Protein 1VP5 (pdb70)

CATH classification: 3.20.20.100

Sequence (567 aa):
QVPKVTLNNGVEMPILGYGVFQIPPEKTEECVYEAIKVGYRLIDTAASYMNEEGVGRAIKRAIDEGIVRREELFVTTKLWVSDVGYESTKKAFEKSLKKLQLEYIDLYLIHQPFGDVHCAWKAMEEMYKDGLVRAIGVSNFYPDRLMDLMVHHEIVPAVNQIEIHPFYQRQEEIEFMRNYNIQPEAWGPFAEGRKNIFQNGVLRSIAEKYGKTVAQVILRWLTQKGIVAIPKTVRRERMKENISIFDFELTQEDMEKIATLDEGQSAFFSHRDPEVVKWICSLKQVPKVTLNNGVEMPILGYGVFQIPPEKTEECVYEAIKVGYRLIDTAASYMNEEGVGRAIKRAIDEGIVRREELFVTTKLWVSDVGYESTKKAFEKSLKKLQLEYIDLYLIHQPFGDVHCAWKAMEEMYKDGLVRAIGVSNFYPDRRLMDLMVHHEIVPAVNQIEIHPFYQRQEEIEFMRNYNIQPEAWGPFAEGRKNIFQNGVLRSIAEKYGKTVAQVILRWLTQKGIVAIPKTVRRERMKENISIFDFELTQEDMEKIATLDEGQSAFFSHRDPEVVKWICSL

Organism: Thermotoga maritima (strain ATCC 43589 / DSM 3109 / JCM 10099 / NBRC 100826 / MSB8) (NCBI:txid243274)

Secondary structure (DSSP, 8-state):
---EEEPTTS-EEESB-EE-TT--HHHHHHHHHHHHHHT--EEE--GGGT-HHHHHHHHHHHHHTTS--GGG-EEEEEE-GGG-SSHHHHHHHHHHHHHHT-S-EEEEEE-SS-S-HHHHHHHHHHHHHTTSEEEEEEES--HHHHHHHHHH-SSPPSEEEEE-BTTB--HHHHHHHHHTT-EEEEESTTGGGGGGGGG-HHHHHHHHHHT--HHHHHHHHHHHTT-EE----S-HHHHHHHH--SS----HHHHHHHHTT--SS-SS--TT-HHHHHHHHHH-/---EEEPTTS-EEESB-EE-TT--HHHHHHHHHHHHHHT--EEE--GGGT-HHHHHHHHHHHHHTTS--GGG-EEEEEE-GGG-SSHHHHHHHHHHHHHHT-S-EEEEEE-SS-S-HHHHHHHHHHHHHTTSEEEEEEES--HHHHHHHHHH-SSPPSEEEEE-BTTB--HHHHHHHHHTT-EEEEESTTGGGGGGGGG-HHHHHHHHHHT--HHHHHHHHHHHTT-EE----S-HHHHHHHH--SS----HHHHHHHHTT--SS-SS--TT-HHHHHHHHH-

Foldseek 3Di:
DFAWDQFPVRDTHGQEAAECAPPQLVLLLVQLLLLVLLPGQEYEDEPVSNNLLSNLNSVVCCCVVPVDPPVSHAAEYEDAPVQDAAVSLVVRLVVSCVSSVHQAHAEYEHEALDDPVLNNVVNVVVCCVVVRYNFYAYEQDALVSQVVNVVVDDDRHREYEYADELAAHPVVRCVSCVVSRYAYEHDCHVVVCPPVQQPDPLLVVQCVVVVAGSLLSSSLLQVVVVYRYHDYDSDSVVSNRNSPNPVDHDDPVSNVSSNVNYNNDRPPDHSPPVVVSVVSSPPD/DFDWDQFPVRDTHTQEAAECAPPQLVLLLVQLLLLVLLPGQEYEDEVVSVNLLSNLNSVVVCCVVVSDPPVSHAYEYEDAPVQDAAVSLVVRLVVSCVSNVHQAHAEYEHEALDDPVLNNVVNVVVCCVVVRYVFYAYEQDDLVSQVVNVVVDDDRHREYEYADELAAHPVVRCVSCVVVRYAYEHDCNVVVCPPVQQPDPLLVVQCVVVVAGSLLSSSLLQVVVVYRYHDYDSDSVVSNRNSPNPVDHDDPVSNVSSNVNYNNDRPPDHSPPVVVVVVSSVD

Structure (mmCIF, N/CA/C/O backbone):
data_1VP5
#
_entry.id   1VP5
#
_cell.length_a   94.314
_cell.length_b   94.314
_cell.length_c   146.855
_cell.angle_alpha   90.00
_cell.angle_beta   90.00
_cell.angle_gamma   120.00
#
_symmetry.space_group_name_H-M   'P 65'
#
loop_
_entity.id
_entity.type
_entity.pdbx_description
1 polymer '2,5-diketo-D-gluconic acid reductase'
2 non-polymer 'NADP NICOTINAMIDE-ADENINE-DINUCLEOTIDE PHOSPHATE'
3 water water
#
loop_
_atom_site.group_PDB
_atom_site.id
_atom_site.type_symbol
_atom_site.label_atom_id
_atom_site.label_alt_id
_atom_site.label_comp_id
_atom_site.label_asym_id
_atom_site.label_entity_id
_atom_site.label_seq_id
_atom_site.pdbx_PDB_ins_code
_atom_site.Cartn_x
_atom_site.Cartn_y
_atom_site.Cartn_z
_atom_site.occupancy
_atom_site.B_iso_or_equiv
_atom_site.auth_seq_id
_atom_site.auth_comp_id
_atom_site.auth_asym_id
_atom_site.auth_atom_id
_atom_site.pdbx_PDB_model_num
ATOM 1 N N . GLN A 1 14 ? 54.417 43.409 -14.744 1.00 53.30 2 GLN A N 1
ATOM 2 C CA . GLN A 1 14 ? 55.310 44.379 -15.490 1.00 53.57 2 GLN A CA 1
ATOM 3 C C . GLN A 1 14 ? 55.610 45.649 -14.623 1.00 53.27 2 GLN A C 1
ATOM 4 O O . GLN A 1 14 ? 55.005 46.718 -14.819 1.00 52.57 2 GLN A O 1
ATOM 10 N N . VAL A 1 15 ? 56.522 45.517 -13.652 1.00 50.68 3 VAL A N 1
ATOM 11 C CA . VAL A 1 15 ? 56.806 46.605 -12.671 1.00 47.08 3 VAL A CA 1
ATOM 12 C C . VAL A 1 15 ? 57.817 47.594 -13.216 1.00 44.50 3 VAL A C 1
ATOM 13 O O . VAL A 1 15 ? 58.952 47.227 -13.483 1.00 44.56 3 VAL A O 1
ATOM 17 N N . PRO A 1 16 ? 57.430 48.850 -13.399 1.00 43.83 4 PRO A N 1
ATOM 18 C CA . PRO A 1 16 ? 58.348 49.823 -14.014 1.00 42.93 4 PRO A CA 1
ATOM 19 C C . PRO A 1 16 ? 59.595 50.039 -13.166 1.00 43.99 4 PRO A C 1
ATOM 20 O O . PRO A 1 16 ? 59.588 49.803 -11.949 1.00 44.79 4 PRO A O 1
ATOM 24 N N . LYS A 1 17 ? 60.664 50.484 -13.803 1.00 44.17 5 LYS A N 1
ATOM 25 C CA . LYS A 1 17 ? 61.899 50.829 -13.104 1.00 46.51 5 LYS A CA 1
ATOM 26 C C . LYS A 1 17 ? 62.193 52.325 -13.272 1.00 46.02 5 LYS A C 1
ATOM 27 O O . LYS A 1 17 ? 61.877 52.905 -14.297 1.00 44.58 5 LYS A O 1
ATOM 31 N N . VAL A 1 18 ? 62.758 52.953 -12.247 1.00 45.23 6 VAL A N 1
ATOM 32 C CA . VAL A 1 18 ? 63.318 54.297 -12.385 1.00 44.22 6 VAL A CA 1
ATOM 33 C C . VAL A 1 18 ? 64.809 54.201 -12.697 1.00 43.87 6 VAL A C 1
ATOM 34 O O . VAL A 1 18 ? 65.465 53.241 -12.334 1.00 44.47 6 VAL A O 1
ATOM 38 N N . THR A 1 19 ? 65.344 55.176 -13.412 1.00 44.83 7 THR A N 1
ATOM 39 C CA . THR A 1 19 ? 66.781 55.196 -13.664 1.00 43.21 7 THR A CA 1
ATOM 40 C C . THR A 1 19 ? 67.453 56.188 -12.718 1.00 43.00 7 THR A C 1
ATOM 41 O O . THR A 1 19 ? 67.135 57.366 -12.740 1.00 42.61 7 THR A O 1
ATOM 45 N N . LEU A 1 20 ? 68.375 55.715 -11.886 1.00 41.17 8 LEU A N 1
ATOM 46 C CA . LEU A 1 20 ? 69.045 56.570 -10.934 1.00 40.70 8 LEU A CA 1
ATOM 47 C C . LEU A 1 20 ? 70.149 57.398 -11.621 1.00 39.96 8 LEU A C 1
ATOM 48 O O . LEU A 1 20 ? 70.544 57.116 -12.756 1.00 39.31 8 LEU A O 1
ATOM 53 N N . ASN A 1 21 ? 70.649 58.417 -10.909 1.00 40.43 9 ASN A N 1
ATOM 54 C CA . ASN A 1 21 ? 71.579 59.367 -11.487 1.00 40.68 9 ASN A CA 1
ATOM 55 C C . ASN A 1 21 ? 72.879 58.703 -12.010 1.00 43.74 9 ASN A C 1
ATOM 56 O O . ASN A 1 21 ? 73.602 59.320 -12.807 1.00 44.40 9 ASN A O 1
ATOM 61 N N . ASN A 1 22 ? 73.152 57.456 -11.610 1.00 43.14 10 ASN A N 1
ATOM 62 C CA . ASN A 1 22 ? 74.315 56.745 -12.142 1.00 41.98 10 ASN A CA 1
ATOM 63 C C . ASN A 1 22 ? 73.954 55.647 -13.178 1.00 41.04 10 ASN A C 1
ATOM 64 O O . ASN A 1 22 ? 74.794 54.830 -13.566 1.00 41.73 10 ASN A O 1
ATOM 69 N N . GLY A 1 23 ? 72.713 55.663 -13.647 1.00 41.69 11 GLY A N 1
ATOM 70 C CA . GLY A 1 23 ? 72.252 54.738 -14.678 1.00 41.07 11 GLY A CA 1
ATOM 71 C C . GLY A 1 23 ? 71.738 53.416 -14.154 1.00 41.16 11 GLY A C 1
ATOM 72 O O . GLY A 1 23 ? 71.288 52.576 -14.921 1.00 43.97 11 GLY A O 1
ATOM 73 N N . VAL A 1 24 ? 71.848 53.201 -12.848 1.00 44.50 12 VAL A N 1
ATOM 74 C CA . VAL A 1 24 ? 71.258 52.020 -12.217 1.00 44.10 12 VAL A CA 1
ATOM 75 C C . VAL A 1 24 ? 69.754 52.144 -12.203 1.00 42.16 12 VAL A C 1
ATOM 76 O O . VAL A 1 24 ? 69.213 53.208 -11.941 1.00 37.90 12 VAL A O 1
ATOM 80 N N . GLU A 1 25 ? 69.103 51.040 -12.534 1.00 44.23 13 GLU A N 1
ATOM 81 C CA . GLU A 1 25 ? 67.644 50.963 -12.599 1.00 45.23 13 GLU A CA 1
ATOM 82 C C . GLU A 1 25 ? 67.163 50.346 -11.314 1.00 42.91 13 GLU A C 1
ATOM 83 O O . GLU A 1 25 ? 67.698 49.335 -10.884 1.00 40.90 13 GLU A O 1
ATOM 89 N N . MET A 1 26 ? 66.148 50.964 -10.714 1.00 42.11 14 MET A N 1
ATOM 90 C CA . MET A 1 26 ? 65.580 50.499 -9.471 1.00 41.72 14 MET A CA 1
ATOM 91 C C . MET A 1 26 ? 64.070 50.314 -9.685 1.00 41.62 14 MET A C 1
ATOM 92 O O . MET A 1 26 ? 63.438 51.177 -10.284 1.00 41.80 14 MET A O 1
ATOM 97 N N . PRO A 1 27 ? 63.484 49.187 -9.265 1.00 42.88 15 PRO A N 1
ATOM 98 C CA . PRO A 1 27 ? 62.005 49.022 -9.347 1.00 44.33 15 PRO A CA 1
ATOM 99 C C . PRO A 1 27 ? 61.259 50.122 -8.587 1.00 42.96 15 PRO A C 1
ATOM 100 O O . PRO A 1 27 ? 61.715 50.554 -7.518 1.00 44.18 15 PRO A O 1
ATOM 104 N N . ILE A 1 28 ? 60.139 50.588 -9.137 1.00 44.12 16 ILE A N 1
ATOM 105 C CA . ILE A 1 28 ? 59.414 51.709 -8.512 1.00 43.46 16 ILE A CA 1
ATOM 106 C C . ILE A 1 28 ? 58.510 51.244 -7.344 1.00 41.38 16 ILE A C 1
ATOM 107 O O . ILE A 1 28 ? 57.974 52.034 -6.573 1.00 40.45 16 ILE A O 1
ATOM 112 N N . LEU A 1 29 ? 58.329 49.944 -7.239 1.00 41.88 17 LEU A N 1
ATOM 113 C CA . LEU A 1 29 ? 57.589 49.404 -6.155 1.00 42.09 17 LEU A CA 1
ATOM 114 C C . LEU A 1 29 ? 58.363 48.262 -5.582 1.00 41.79 17 LEU A C 1
ATOM 115 O O . LEU A 1 29 ? 58.720 47.351 -6.292 1.00 43.70 17 LEU A O 1
ATOM 120 N N . GLY A 1 30 ? 58.552 48.305 -4.267 1.00 42.90 18 GLY A N 1
ATOM 121 C CA . GLY A 1 30 ? 59.266 47.266 -3.547 1.00 42.44 18 GLY A CA 1
ATOM 122 C C . GLY A 1 30 ? 58.584 46.862 -2.262 1.00 41.81 18 GLY A C 1
ATOM 123 O O . GLY A 1 30 ? 57.438 47.226 -2.004 1.00 37.64 18 GLY A O 1
ATOM 124 N N . TYR A 1 31 ? 59.329 46.073 -1.483 1.00 43.51 19 TYR A N 1
ATOM 125 C CA . TYR A 1 31 ? 58.835 45.337 -0.316 1.00 43.21 19 TYR A CA 1
ATOM 126 C C . TYR A 1 31 ? 59.654 45.693 0.925 1.00 43.57 19 TYR A C 1
ATOM 127 O O . TYR A 1 31 ? 60.881 45.417 0.985 1.00 41.94 19 TYR A O 1
ATOM 136 N N . GLY A 1 32 ? 58.972 46.263 1.916 1.00 41.68 20 GLY A N 1
ATOM 137 C CA . GLY A 1 32 ? 59.635 46.728 3.132 1.00 42.19 20 GLY A CA 1
ATOM 138 C C . GLY A 1 32 ? 59.500 45.708 4.244 1.00 42.63 20 GLY A C 1
ATOM 139 O O . GLY A 1 32 ? 58.463 45.025 4.307 1.00 42.02 20 GLY A O 1
ATOM 140 N N . VAL A 1 33 ? 60.514 45.608 5.126 1.00 41.55 21 VAL A N 1
ATOM 141 C CA . VAL A 1 33 ? 60.489 44.597 6.205 1.00 42.10 21 VAL A CA 1
ATOM 142 C C . VAL A 1 33 ? 60.625 45.121 7.648 1.00 43.50 21 VAL A C 1
ATOM 143 O O . VAL A 1 33 ? 60.858 44.338 8.577 1.00 42.08 21 VAL A O 1
ATOM 147 N N . PHE A 1 34 ? 60.398 46.428 7.844 1.00 45.44 22 PHE A N 1
ATOM 148 C CA . PHE A 1 34 ? 60.319 47.021 9.184 1.00 42.92 22 PHE A CA 1
ATOM 149 C C . PHE A 1 34 ? 59.154 46.425 9.990 1.00 41.65 22 PHE A C 1
ATOM 150 O O . PHE A 1 34 ? 58.014 46.360 9.514 1.00 44.91 22 PHE A O 1
ATOM 158 N N . GLN A 1 35 ? 59.472 45.997 11.212 1.00 41.26 23 GLN A N 1
ATOM 159 C CA . GLN A 1 35 ? 58.523 45.355 12.163 1.00 42.26 23 GLN A CA 1
ATOM 160 C C . GLN A 1 35 ? 58.073 43.958 11.805 1.00 42.12 23 GLN A C 1
ATOM 161 O O . GLN A 1 35 ? 57.148 43.408 12.424 1.00 42.46 23 GLN A O 1
ATOM 167 N N . ILE A 1 36 ? 58.726 43.370 10.807 1.00 41.80 24 ILE A N 1
ATOM 168 C CA . ILE A 1 36 ? 58.594 41.963 10.599 1.00 42.00 24 ILE A CA 1
ATOM 169 C C . ILE A 1 36 ? 59.648 41.361 11.505 1.00 41.61 24 ILE A C 1
ATOM 170 O O . ILE A 1 36 ? 60.817 41.690 11.365 1.00 43.24 24 ILE A O 1
ATOM 175 N N . PRO A 1 37 ? 59.233 40.501 12.431 1.00 41.65 25 PRO A N 1
ATOM 176 C CA . PRO A 1 37 ? 60.160 39.856 13.335 1.00 42.43 25 PRO A CA 1
ATOM 177 C C . PRO A 1 37 ? 61.237 39.080 12.568 1.00 44.68 25 PRO A C 1
ATOM 178 O O . PRO A 1 37 ? 60.964 38.489 11.528 1.00 45.28 25 PRO A O 1
ATOM 182 N N . PRO A 1 38 ? 62.458 39.089 13.089 1.00 47.05 26 PRO A N 1
ATOM 183 C CA . PRO A 1 38 ? 63.561 38.383 12.478 1.00 45.54 26 PRO A CA 1
ATOM 184 C C . PRO A 1 38 ? 63.207 36.946 12.060 1.00 45.59 26 PRO A C 1
ATOM 185 O O . PRO A 1 38 ? 63.651 36.468 11.002 1.00 44.90 26 PRO A O 1
ATOM 189 N N . GLU A 1 39 ? 62.428 36.263 12.899 1.00 43.91 27 GLU A N 1
ATOM 190 C CA . GLU A 1 39 ? 62.113 34.861 12.680 1.00 44.15 27 GLU A CA 1
ATOM 191 C C . GLU A 1 39 ? 60.984 34.631 11.710 1.00 43.14 27 GLU A C 1
ATOM 192 O O . GLU A 1 39 ? 60.784 33.506 11.267 1.00 39.32 27 GLU A O 1
ATOM 198 N N . LYS A 1 40 ? 60.295 35.702 11.328 1.00 45.28 28 LYS A N 1
ATOM 199 C CA . LYS A 1 40 ? 59.233 35.630 10.306 1.00 46.50 28 LYS A CA 1
ATOM 200 C C . LYS A 1 40 ? 59.649 36.243 8.961 1.00 45.89 28 LYS A C 1
ATOM 201 O O . LYS A 1 40 ? 58.940 36.121 7.963 1.00 45.01 28 LYS A O 1
ATOM 207 N N . THR A 1 41 ? 60.810 36.893 8.942 1.00 45.26 29 THR A N 1
ATOM 208 C CA . THR A 1 41 ? 61.255 37.663 7.778 1.00 43.67 29 THR A CA 1
ATOM 209 C C . THR A 1 41 ? 61.634 36.772 6.570 1.00 44.04 29 THR A C 1
ATOM 210 O O . THR A 1 41 ? 61.287 37.108 5.424 1.00 44.66 29 THR A O 1
ATOM 214 N N . GLU A 1 42 ? 62.275 35.624 6.803 1.00 41.12 30 GLU A N 1
ATOM 215 C CA . GLU A 1 42 ? 62.591 34.746 5.673 1.00 42.37 30 GLU A CA 1
ATOM 216 C C . GLU A 1 42 ? 61.360 34.343 4.838 1.00 42.90 30 GLU A C 1
ATOM 217 O O . GLU A 1 42 ? 61.363 34.443 3.602 1.00 42.84 30 GLU A O 1
ATOM 223 N N . GLU A 1 43 ? 60.310 33.891 5.514 1.00 43.17 31 GLU A N 1
ATOM 224 C CA . GLU A 1 43 ? 59.150 33.391 4.804 1.00 42.73 31 GLU A CA 1
ATOM 225 C C . GLU A 1 43 ? 58.438 34.518 4.123 1.00 41.65 31 GLU A C 1
ATOM 226 O O . GLU A 1 43 ? 57.970 34.357 3.017 1.00 42.73 31 GLU A O 1
ATOM 232 N N . CYS A 1 44 ? 58.383 35.682 4.768 1.00 42.81 32 CYS A N 1
ATOM 233 C CA . CYS A 1 44 ? 57.766 36.860 4.157 1.00 41.65 32 CYS A CA 1
ATOM 234 C C . CYS A 1 44 ? 58.436 37.274 2.849 1.00 41.09 32 CYS A C 1
ATOM 235 O O . CYS A 1 44 ? 57.774 37.484 1.844 1.00 39.99 32 CYS A O 1
ATOM 238 N N . VAL A 1 45 ? 59.762 37.361 2.877 1.00 42.33 33 VAL A N 1
ATOM 239 C CA . VAL A 1 45 ? 60.534 37.848 1.733 1.00 41.09 33 VAL A CA 1
ATOM 240 C C . VAL A 1 45 ? 60.479 36.837 0.595 1.00 41.17 33 VAL A C 1
ATOM 241 O O . VAL A 1 45 ? 60.331 37.222 -0.573 1.00 37.63 33 VAL A O 1
ATOM 245 N N . TYR A 1 46 ? 60.567 35.549 0.962 1.00 41.44 34 TYR A N 1
ATOM 246 C CA . TYR A 1 46 ? 60.474 34.476 0.016 1.00 41.74 34 TYR A CA 1
ATOM 247 C C . TYR A 1 46 ? 59.132 34.528 -0.696 1.00 42.08 34 TYR A C 1
ATOM 248 O O . TYR A 1 46 ? 59.081 34.403 -1.904 1.00 40.90 34 TYR A O 1
ATOM 257 N N . GLU A 1 47 ? 58.047 34.707 0.051 1.00 42.79 35 GLU A N 1
ATOM 258 C CA . GLU A 1 47 ? 56.710 34.798 -0.552 1.00 43.98 35 GLU A CA 1
ATOM 259 C C . GLU A 1 47 ? 56.600 36.033 -1.442 1.00 42.03 35 GLU A C 1
ATOM 260 O O . GLU A 1 47 ? 56.025 35.991 -2.526 1.00 40.60 35 GLU A O 1
ATOM 266 N N . ALA A 1 48 ? 57.169 37.136 -0.978 1.00 42.57 36 ALA A N 1
ATOM 267 C CA . ALA A 1 48 ? 57.126 38.389 -1.737 1.00 42.10 36 ALA A CA 1
ATOM 268 C C . ALA A 1 48 ? 57.782 38.185 -3.092 1.00 40.99 36 ALA A C 1
ATOM 269 O O . ALA A 1 48 ? 57.214 38.586 -4.103 1.00 41.14 36 ALA A O 1
ATOM 271 N N . ILE A 1 49 ? 58.954 37.534 -3.094 1.00 40.58 37 ILE A N 1
ATOM 272 C CA . ILE A 1 49 ? 59.736 37.287 -4.299 1.00 40.47 37 ILE A CA 1
ATOM 273 C C . ILE A 1 49 ? 58.969 36.384 -5.254 1.00 42.07 37 ILE A C 1
ATOM 274 O O . ILE A 1 49 ? 58.962 36.622 -6.443 1.00 42.28 37 ILE A O 1
ATOM 279 N N . LYS A 1 50 ? 58.313 35.363 -4.706 1.00 42.91 38 LYS A N 1
ATOM 280 C CA . LYS A 1 50 ? 57.505 34.430 -5.471 1.00 42.93 38 LYS A CA 1
ATOM 281 C C . LYS A 1 50 ? 56.342 35.215 -6.158 1.00 43.20 38 LYS A C 1
ATOM 282 O O . LYS A 1 50 ? 55.972 34.951 -7.296 1.00 43.65 38 LYS A O 1
ATOM 285 N N . VAL A 1 51 ? 55.768 36.169 -5.436 1.00 41.85 39 VAL A N 1
ATOM 286 C CA . VAL A 1 51 ? 54.676 37.007 -5.929 1.00 42.63 39 VAL A CA 1
ATOM 287 C C . VAL A 1 51 ? 55.210 37.997 -6.975 1.00 42.28 39 VAL A C 1
ATOM 288 O O . VAL A 1 51 ? 54.475 38.437 -7.830 1.00 42.51 39 VAL A O 1
ATOM 292 N N . GLY A 1 52 ? 56.490 38.357 -6.889 1.00 41.39 40 GLY A N 1
ATOM 293 C CA . GLY A 1 52 ? 57.142 39.159 -7.932 1.00 38.68 40 GLY A CA 1
ATOM 294 C C . GLY A 1 52 ? 57.901 40.400 -7.470 1.00 39.20 40 GLY A C 1
ATOM 295 O O . GLY A 1 52 ? 58.301 41.246 -8.287 1.00 39.07 40 GLY A O 1
ATOM 296 N N . TYR A 1 53 ? 58.120 40.533 -6.169 1.00 38.71 41 TYR A N 1
ATOM 297 C CA . TYR A 1 53 ? 58.924 41.651 -5.692 1.00 38.93 41 TYR A CA 1
ATOM 298 C C . TYR A 1 53 ? 60.387 41.400 -6.008 1.00 38.34 41 TYR A C 1
ATOM 299 O O . TYR A 1 53 ? 60.848 40.230 -6.056 1.00 35.49 41 TYR A O 1
ATOM 308 N N . ARG A 1 54 ? 61.105 42.506 -6.254 1.00 38.30 42 ARG A N 1
ATOM 309 C CA . ARG A 1 54 ? 62.537 42.458 -6.550 1.00 38.77 42 ARG A CA 1
ATOM 310 C C . ARG A 1 54 ? 63.306 43.477 -5.709 1.00 39.97 42 ARG A C 1
ATOM 311 O O . ARG A 1 54 ? 64.451 43.210 -5.269 1.00 39.52 42 ARG A O 1
ATOM 319 N N . LEU A 1 55 ? 62.686 44.645 -5.521 1.00 40.12 43 LEU A N 1
ATOM 320 C CA . LEU A 1 55 ? 63.126 45.618 -4.546 1.00 41.24 43 LEU A CA 1
ATOM 321 C C . LEU A 1 55 ? 62.741 45.177 -3.125 1.00 41.82 43 LEU A C 1
ATOM 322 O O . LEU A 1 55 ? 61.557 45.031 -2.803 1.00 39.51 43 LEU A O 1
ATOM 327 N N . ILE A 1 56 ? 63.773 44.970 -2.296 1.00 43.06 44 ILE A N 1
ATOM 328 C CA . ILE A 1 56 ? 63.618 44.555 -0.911 1.00 41.86 44 ILE A CA 1
ATOM 329 C C . ILE A 1 56 ? 64.300 45.601 -0.072 1.00 39.70 44 ILE A C 1
ATOM 330 O O . ILE A 1 56 ? 65.471 45.914 -0.284 1.00 41.22 44 ILE A O 1
ATOM 335 N N . ASP A 1 57 ? 63.581 46.125 0.906 1.00 39.26 45 ASP A N 1
ATOM 336 C CA . ASP A 1 57 ? 64.136 47.121 1.778 1.00 40.61 45 ASP A CA 1
ATOM 337 C C . ASP A 1 57 ? 64.263 46.608 3.199 1.00 41.40 45 ASP A C 1
ATOM 338 O O . ASP A 1 57 ? 63.248 46.269 3.854 1.00 39.86 45 ASP A O 1
ATOM 343 N N . THR A 1 58 ? 65.518 46.587 3.671 1.00 41.75 46 THR A N 1
ATOM 344 C CA . THR A 1 58 ? 65.820 46.248 5.081 1.00 42.48 46 THR A CA 1
ATOM 345 C C . THR A 1 58 ? 66.810 47.273 5.699 1.00 41.07 46 THR A C 1
ATOM 346 O O . THR A 1 58 ? 67.073 48.336 5.115 1.00 39.91 46 THR A O 1
ATOM 350 N N . ALA A 1 59 ? 67.309 46.951 6.886 1.00 38.58 47 ALA A N 1
ATOM 351 C CA . ALA A 1 59 ? 68.283 47.788 7.572 1.00 39.88 47 ALA A CA 1
ATOM 352 C C . ALA A 1 59 ? 68.956 46.984 8.662 1.00 40.74 47 ALA A C 1
ATOM 353 O O . ALA A 1 59 ? 68.439 45.961 9.142 1.00 39.13 47 ALA A O 1
ATOM 355 N N . ALA A 1 60 ? 70.150 47.423 9.021 1.00 42.12 48 ALA A N 1
ATOM 356 C CA . ALA A 1 60 ? 70.882 46.811 10.134 1.00 41.50 48 ALA A CA 1
ATOM 357 C C . ALA A 1 60 ? 70.003 46.842 11.390 1.00 42.80 48 ALA A C 1
ATOM 358 O O . ALA A 1 60 ? 69.917 45.873 12.150 1.00 42.44 48 ALA A O 1
ATOM 360 N N . SER A 1 61 ? 69.290 47.948 11.545 1.00 43.73 49 SER A N 1
ATOM 361 C CA . SER A 1 61 ? 68.530 48.213 12.744 1.00 45.64 49 SER A CA 1
ATOM 362 C C . SER A 1 61 ? 67.262 47.348 12.829 1.00 45.17 49 SER A C 1
ATOM 363 O O . SER A 1 61 ? 66.736 47.144 13.916 1.00 45.12 49 SER A O 1
ATOM 366 N N . TYR A 1 62 ? 66.764 46.829 11.705 1.00 46.73 50 TYR A N 1
ATOM 367 C CA . TYR A 1 62 ? 65.580 45.923 11.763 1.00 42.67 50 TYR A CA 1
ATOM 368 C C . TYR A 1 62 ? 65.928 44.534 12.302 1.00 42.88 50 TYR A C 1
ATOM 369 O O . TYR A 1 62 ? 64.990 43.744 12.589 1.00 43.75 50 TYR A O 1
ATOM 378 N N . MET A 1 63 ? 67.232 44.198 12.412 1.00 40.44 51 MET A N 1
ATOM 379 C CA . MET A 1 63 ? 67.644 42.872 12.911 1.00 40.40 51 MET A CA 1
ATOM 380 C C . MET A 1 63 ? 67.111 41.673 12.105 1.00 39.52 51 MET A C 1
ATOM 381 O O . MET A 1 63 ? 67.034 40.557 12.615 1.00 41.61 51 MET A O 1
ATOM 386 N N . ASN A 1 64 ? 66.762 41.889 10.838 1.00 39.72 52 ASN A N 1
ATOM 387 C CA . ASN A 1 64 ? 66.252 40.804 10.008 1.00 39.38 52 ASN A CA 1
ATOM 388 C C . ASN A 1 64 ? 66.947 40.638 8.667 1.00 41.55 52 ASN A C 1
ATOM 389 O O . ASN A 1 64 ? 66.411 39.955 7.790 1.00 40.79 52 ASN A O 1
ATOM 394 N N . GLU A 1 65 ? 68.150 41.226 8.534 1.00 42.50 53 GLU A N 1
ATOM 395 C CA . GLU A 1 65 ? 68.980 41.021 7.343 1.00 42.55 53 GLU A CA 1
ATOM 396 C C . GLU A 1 65 ? 69.253 39.535 7.107 1.00 42.00 53 GLU A C 1
ATOM 397 O O . GLU A 1 65 ? 69.220 39.061 5.968 1.00 42.63 53 GLU A O 1
ATOM 403 N N . GLU A 1 66 ? 69.443 38.803 8.194 1.00 41.40 54 GLU A N 1
ATOM 404 C CA . GLU A 1 66 ? 69.840 37.397 8.107 1.00 43.67 54 GLU A CA 1
ATOM 405 C C . GLU A 1 66 ? 68.694 36.576 7.469 1.00 42.31 54 GLU A C 1
ATOM 406 O O . GLU A 1 66 ? 68.943 35.708 6.629 1.00 43.61 54 GLU A O 1
ATOM 417 N N . GLY A 1 67 ? 67.454 36.887 7.826 1.00 40.08 55 GLY A N 1
ATOM 418 C CA . GLY A 1 67 ? 66.275 36.273 7.218 1.00 39.58 55 GLY A CA 1
ATOM 419 C C . GLY A 1 67 ? 66.003 36.679 5.781 1.00 39.87 55 GLY A C 1
ATOM 420 O O . GLY A 1 67 ? 65.593 35.863 4.947 1.00 39.68 55 GLY A O 1
ATOM 421 N N . VAL A 1 68 ? 66.257 37.946 5.482 1.00 42.00 56 VAL A N 1
ATOM 422 C CA . VAL A 1 68 ? 66.179 38.461 4.110 1.00 42.19 56 VAL A CA 1
ATOM 423 C C . VAL A 1 68 ? 67.111 37.671 3.233 1.00 40.70 56 VAL A C 1
ATOM 424 O O . VAL A 1 68 ? 66.683 37.150 2.202 1.00 40.08 56 VAL A O 1
ATOM 428 N N . GLY A 1 69 ? 68.366 37.557 3.671 1.00 40.77 57 GLY A N 1
ATOM 429 C CA . GLY A 1 69 ? 69.394 36.780 2.943 1.00 40.75 57 GLY A CA 1
ATOM 430 C C . GLY A 1 69 ? 69.042 35.315 2.699 1.00 40.51 57 GLY A C 1
ATOM 431 O O . GLY A 1 69 ? 69.348 34.768 1.631 1.00 42.73 57 GLY A O 1
ATOM 432 N N . ARG A 1 70 ? 68.404 34.669 3.671 1.00 41.20 58 ARG A N 1
ATOM 433 C CA . ARG A 1 70 ? 68.006 33.271 3.514 1.00 39.15 58 ARG A CA 1
ATOM 434 C C . ARG A 1 70 ? 66.891 33.074 2.482 1.00 40.73 58 ARG A C 1
ATOM 435 O O . ARG A 1 70 ? 66.885 32.093 1.726 1.00 42.90 58 ARG A O 1
ATOM 443 N N . ALA A 1 71 ? 65.933 33.990 2.479 1.00 42.33 59 ALA A N 1
ATOM 444 C CA . ALA A 1 71 ? 64.869 34.015 1.476 1.00 42.15 59 ALA A CA 1
ATOM 445 C C . ALA A 1 71 ? 65.455 34.118 0.062 1.00 42.18 59 ALA A C 1
ATOM 446 O O . ALA A 1 71 ? 65.099 33.359 -0.856 1.00 43.48 59 ALA A O 1
ATOM 448 N N . ILE A 1 72 ? 66.358 35.063 -0.096 1.00 41.51 60 ILE A N 1
ATOM 449 C CA . ILE A 1 72 ? 67.050 35.275 -1.371 1.00 42.04 60 ILE A CA 1
ATOM 450 C C . ILE A 1 72 ? 67.808 34.031 -1.770 1.00 41.50 60 ILE A C 1
ATOM 451 O O . ILE A 1 72 ? 67.726 33.571 -2.909 1.00 40.77 60 ILE A O 1
ATOM 456 N N . LYS A 1 73 ? 68.556 33.473 -0.835 1.00 41.75 61 LYS A N 1
ATOM 457 C CA . LYS A 1 73 ? 69.383 32.327 -1.187 1.00 42.64 61 LYS A CA 1
ATOM 458 C C . LYS A 1 73 ? 68.497 31.191 -1.751 1.00 41.39 61 LYS A C 1
ATOM 459 O O . LYS A 1 73 ? 68.851 30.547 -2.744 1.00 39.71 61 LYS A O 1
ATOM 465 N N . ARG A 1 74 ? 67.322 30.995 -1.147 1.00 42.09 62 ARG A N 1
ATOM 466 C CA . ARG A 1 74 ? 66.385 29.960 -1.600 1.00 42.19 62 ARG A CA 1
ATOM 467 C C . ARG A 1 74 ? 65.809 30.239 -2.974 1.00 40.65 62 ARG A C 1
ATOM 468 O O . ARG A 1 74 ? 65.854 29.402 -3.860 1.00 36.66 62 ARG A O 1
ATOM 476 N N . ALA A 1 75 ? 65.254 31.433 -3.130 1.00 41.30 63 ALA A N 1
ATOM 477 C CA . ALA A 1 75 ? 64.737 31.903 -4.421 1.00 41.19 63 ALA A CA 1
ATOM 478 C C . ALA A 1 75 ? 65.735 31.719 -5.584 1.00 40.21 63 ALA A C 1
ATOM 479 O O . ALA A 1 75 ? 65.355 31.279 -6.674 1.00 37.92 63 ALA A O 1
ATOM 481 N N . ILE A 1 76 ? 66.997 32.074 -5.337 1.00 41.10 64 ILE A N 1
ATOM 482 C CA . ILE A 1 76 ? 68.065 31.903 -6.315 1.00 41.93 64 ILE A CA 1
ATOM 483 C C . ILE A 1 76 ? 68.315 30.410 -6.581 1.00 44.07 64 ILE A C 1
ATOM 484 O O . ILE A 1 76 ? 68.477 29.996 -7.746 1.00 42.84 64 ILE A O 1
ATOM 489 N N . ASP A 1 77 ? 68.378 29.613 -5.505 1.00 45.09 65 ASP A N 1
ATOM 490 C CA . ASP A 1 77 ? 68.736 28.193 -5.630 1.00 45.58 65 ASP A CA 1
ATOM 491 C C . ASP A 1 77 ? 67.619 27.475 -6.301 1.00 43.86 65 ASP A C 1
ATOM 492 O O . ASP A 1 77 ? 67.871 26.572 -7.059 1.00 46.23 65 ASP A O 1
ATOM 497 N N . GLU A 1 78 ? 66.389 27.896 -6.052 1.00 43.10 66 GLU A N 1
ATOM 498 C CA . GLU A 1 78 ? 65.233 27.249 -6.662 1.00 43.07 66 GLU A CA 1
ATOM 499 C C . GLU A 1 78 ? 64.927 27.759 -8.073 1.00 42.42 66 GLU A C 1
ATOM 500 O O . GLU A 1 78 ? 64.016 27.267 -8.709 1.00 43.23 66 GLU A O 1
ATOM 506 N N . GLY A 1 79 ? 65.692 28.728 -8.568 1.00 42.56 67 GLY A N 1
ATOM 507 C CA . GLY A 1 79 ? 65.545 29.221 -9.942 1.00 41.05 67 GLY A CA 1
ATOM 508 C C . GLY A 1 79 ? 64.469 30.275 -10.172 1.00 40.93 67 GLY A C 1
ATOM 509 O O . GLY A 1 79 ? 64.167 30.582 -11.326 1.00 41.03 67 GLY A O 1
ATOM 510 N N . ILE A 1 80 ? 63.908 30.835 -9.098 1.00 39.83 68 ILE A N 1
ATOM 511 C CA . ILE A 1 80 ? 62.810 31.779 -9.203 1.00 41.06 68 ILE A CA 1
ATOM 512 C C . ILE A 1 80 ? 63.301 33.106 -9.766 1.00 41.97 68 ILE A C 1
ATOM 513 O O . ILE A 1 80 ? 62.571 33.779 -10.499 1.00 40.33 68 ILE A O 1
ATOM 518 N N . VAL A 1 81 ? 64.510 33.498 -9.340 1.00 43.20 69 VAL A N 1
ATOM 519 C CA . VAL A 1 81 ? 65.191 34.710 -9.783 1.00 41.57 69 VAL A CA 1
ATOM 520 C C . VAL A 1 81 ? 66.683 34.450 -9.913 1.00 41.63 69 VAL A C 1
ATOM 521 O O . VAL A 1 81 ? 67.205 33.518 -9.317 1.00 43.29 69 VAL A O 1
ATOM 525 N N . ARG A 1 82 ? 67.369 35.296 -10.666 1.00 41.57 70 ARG A N 1
ATOM 526 C CA . ARG A 1 82 ? 68.816 35.427 -10.525 1.00 42.27 70 ARG A CA 1
ATOM 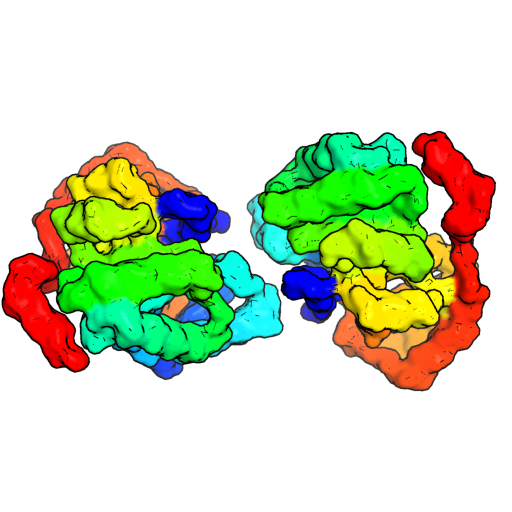527 C C . ARG A 1 82 ? 69.074 36.650 -9.707 1.00 40.44 70 ARG A C 1
ATOM 528 O O . ARG A 1 82 ? 68.291 37.546 -9.723 1.00 37.82 70 ARG A O 1
ATOM 536 N N . ARG A 1 83 ? 70.255 36.696 -9.102 1.00 42.54 71 ARG A N 1
ATOM 537 C CA . ARG A 1 83 ? 70.722 37.799 -8.262 1.00 42.94 71 ARG A CA 1
ATOM 538 C C . ARG A 1 83 ? 70.548 39.173 -8.911 1.00 41.48 71 ARG A C 1
ATOM 539 O O . ARG A 1 83 ? 70.210 40.111 -8.234 1.00 41.97 71 ARG A O 1
ATOM 547 N N . GLU A 1 84 ? 70.786 39.285 -10.213 1.00 41.51 72 GLU A N 1
ATOM 548 C CA . GLU A 1 84 ? 70.755 40.593 -10.907 1.00 40.99 72 GLU A CA 1
ATOM 549 C C . GLU A 1 84 ? 69.364 41.167 -11.022 1.00 40.64 72 GLU A C 1
ATOM 550 O O . GLU A 1 84 ? 69.209 42.373 -11.194 1.00 39.09 72 GLU A O 1
ATOM 556 N N . GLU A 1 85 ? 68.358 40.297 -10.950 1.00 41.67 73 GLU A N 1
ATOM 557 C CA . GLU A 1 85 ? 66.952 40.731 -10.966 1.00 41.27 73 GLU A CA 1
ATOM 558 C C . GLU A 1 85 ? 66.518 41.350 -9.668 1.00 41.72 73 GLU A C 1
ATOM 559 O O . GLU A 1 85 ? 65.628 42.187 -9.660 1.00 41.92 73 GLU A O 1
ATOM 565 N N . LEU A 1 86 ? 67.136 40.930 -8.573 1.00 40.92 74 LEU A N 1
ATOM 566 C CA . LEU A 1 86 ? 66.874 41.526 -7.289 1.00 40.41 74 LEU A CA 1
ATOM 567 C C . LEU A 1 86 ? 67.558 42.902 -7.121 1.00 42.25 74 LEU A C 1
ATOM 568 O O . LEU A 1 86 ? 68.640 43.175 -7.684 1.00 41.73 74 LEU A O 1
ATOM 573 N N . PHE A 1 87 ? 66.895 43.737 -6.315 1.00 41.57 75 PHE A N 1
ATOM 574 C CA . PHE A 1 87 ? 67.391 45.023 -5.862 1.00 40.62 75 PHE A CA 1
ATOM 575 C C . PHE A 1 87 ? 67.300 45.105 -4.315 1.00 40.22 75 PHE A C 1
ATOM 576 O O . PHE A 1 87 ? 66.259 45.456 -3.741 1.00 41.08 75 PHE A O 1
ATOM 584 N N . VAL A 1 88 ? 68.420 44.794 -3.660 1.00 40.31 76 VAL A N 1
ATOM 585 C CA . VAL A 1 88 ? 68.532 44.756 -2.220 1.00 41.00 76 VAL A CA 1
ATOM 586 C C . VAL A 1 88 ? 69.056 46.061 -1.633 1.00 41.41 76 VAL A C 1
ATOM 587 O O . VAL A 1 88 ? 70.149 46.508 -1.967 1.00 42.98 76 VAL A O 1
ATOM 591 N N . THR A 1 89 ? 68.245 46.653 -0.763 1.00 44.56 77 THR A N 1
ATOM 592 C CA . THR A 1 89 ? 68.558 47.885 -0.032 1.00 43.48 77 THR A CA 1
ATOM 593 C C . THR A 1 89 ? 68.733 47.597 1.448 1.00 42.45 77 THR A C 1
ATOM 594 O O . THR A 1 89 ? 67.932 46.857 2.062 1.00 41.23 77 THR A O 1
ATOM 598 N N . THR A 1 90 ? 69.821 48.140 1.992 1.00 43.15 78 THR A N 1
ATOM 599 C CA . THR A 1 90 ? 70.026 48.177 3.441 1.00 43.68 78 THR A CA 1
ATOM 600 C C . THR A 1 90 ? 70.711 49.450 3.903 1.00 42.45 78 THR A C 1
ATOM 601 O O . THR A 1 90 ? 71.019 50.329 3.103 1.00 43.64 78 THR A O 1
ATOM 605 N N . LYS A 1 91 ? 70.877 49.582 5.214 1.00 42.48 79 LYS A N 1
ATOM 606 C CA . LYS A 1 91 ? 71.072 50.900 5.782 1.00 41.43 79 LYS A CA 1
ATOM 607 C C . LYS A 1 91 ? 72.072 50.867 6.866 1.00 40.46 79 LYS A C 1
ATOM 608 O O . LYS A 1 91 ? 72.135 49.910 7.588 1.00 41.43 79 LYS A O 1
ATOM 614 N N . LEU A 1 92 ? 72.832 51.943 6.963 1.00 42.83 80 LEU A N 1
ATOM 615 C CA . LEU A 1 92 ? 73.832 52.175 8.003 1.00 42.66 80 LEU A CA 1
ATOM 616 C C . LEU A 1 92 ? 73.177 52.862 9.201 1.00 43.22 80 LEU A C 1
ATOM 617 O O . LEU A 1 92 ? 72.630 53.969 9.065 1.00 41.86 80 LEU A O 1
ATOM 622 N N . TRP A 1 93 ? 73.267 52.224 10.365 1.00 43.03 81 TRP A N 1
ATOM 623 C CA . TRP A 1 93 ? 72.644 52.729 11.577 1.00 42.94 81 TRP A CA 1
ATOM 624 C C . TRP A 1 93 ? 73.504 53.808 12.262 1.00 41.98 81 TRP A C 1
ATOM 625 O O . TRP A 1 93 ? 74.711 53.821 12.158 1.00 41.04 81 TRP A O 1
ATOM 636 N N . VAL A 1 94 ? 72.839 54.730 12.939 1.00 41.85 82 VAL A N 1
ATOM 637 C CA . VAL A 1 94 ? 73.454 55.892 13.569 1.00 43.34 82 VAL A CA 1
ATOM 638 C C . VAL A 1 94 ? 74.715 55.571 14.356 1.00 42.26 82 VAL A C 1
ATOM 639 O O . VAL A 1 94 ? 75.711 56.278 14.262 1.00 40.74 82 VAL A O 1
ATOM 643 N N . SER A 1 95 ? 74.659 54.494 15.124 1.00 42.61 83 SER A N 1
ATOM 644 C CA . SER A 1 95 ? 75.700 54.211 16.063 1.00 43.41 83 SER A CA 1
ATOM 645 C C . SER A 1 95 ? 76.958 53.710 15.358 1.00 42.80 83 SER A C 1
ATOM 646 O O . SER A 1 95 ? 78.012 53.685 15.963 1.00 41.10 83 SER A O 1
ATOM 649 N N . ASP A 1 96 ? 76.845 53.365 14.069 1.00 42.89 84 ASP A N 1
ATOM 650 C CA . ASP A 1 96 ? 77.970 52.888 13.239 1.00 42.87 84 ASP A CA 1
ATOM 651 C C . ASP A 1 96 ? 78.528 53.983 12.358 1.00 41.88 84 ASP A C 1
ATOM 652 O O . ASP A 1 96 ? 79.481 53.790 11.675 1.00 43.08 84 ASP A O 1
ATOM 657 N N . VAL A 1 97 ? 77.945 55.156 12.396 1.00 43.49 85 VAL A N 1
ATOM 658 C CA . VAL A 1 97 ? 78.362 56.222 11.501 1.00 43.78 85 VAL A CA 1
ATOM 659 C C . VAL A 1 97 ? 79.786 56.704 11.815 1.00 44.50 85 VAL A C 1
ATOM 660 O O . VAL A 1 97 ? 80.121 57.013 12.948 1.00 46.66 85 VAL A O 1
ATOM 664 N N . GLY A 1 98 ? 80.636 56.691 10.801 1.00 45.85 86 GLY A N 1
ATOM 665 C CA . GLY A 1 98 ? 82.020 57.200 10.902 1.00 44.74 86 GLY A CA 1
ATOM 666 C C . GLY A 1 98 ? 82.723 56.785 9.621 1.00 42.99 86 GLY A C 1
ATOM 667 O O . GLY A 1 98 ? 82.068 56.510 8.634 1.00 46.17 86 GLY A O 1
ATOM 668 N N . TYR A 1 99 ? 84.036 56.682 9.633 1.00 42.00 87 TYR A N 1
ATOM 669 C CA . TYR A 1 99 ? 84.738 56.277 8.439 1.00 42.33 87 TYR A CA 1
ATOM 670 C C . TYR A 1 99 ? 84.928 54.737 8.408 1.00 43.34 87 TYR A C 1
ATOM 671 O O . TYR A 1 99 ? 84.240 54.043 7.676 1.00 43.51 87 TYR A O 1
ATOM 680 N N . GLU A 1 100 ? 85.838 54.204 9.207 1.00 42.74 88 GLU A N 1
ATOM 681 C CA . GLU A 1 100 ? 86.056 52.770 9.266 1.00 43.40 88 GLU A CA 1
ATOM 682 C C . GLU A 1 100 ? 84.842 52.036 9.834 1.00 42.71 88 GLU A C 1
ATOM 683 O O . GLU A 1 100 ? 84.563 50.900 9.429 1.00 40.51 88 GLU A O 1
ATOM 689 N N . SER A 1 101 ? 84.147 52.663 10.793 1.00 41.49 89 SER A N 1
ATOM 690 C CA . SER A 1 101 ? 82.989 52.056 11.438 1.00 40.19 89 SER A CA 1
ATOM 691 C C . SER A 1 101 ? 81.911 51.747 10.384 1.00 41.04 89 SER A C 1
ATOM 692 O O . SER A 1 101 ? 81.174 50.721 10.499 1.00 38.93 89 SER A O 1
ATOM 695 N N . THR A 1 102 ? 81.849 52.624 9.367 1.00 39.42 90 THR A N 1
ATOM 696 C CA . THR A 1 102 ? 80.877 52.510 8.283 1.00 40.99 90 THR A CA 1
ATOM 697 C C . THR A 1 102 ? 81.195 51.338 7.356 1.00 40.41 90 THR A C 1
ATOM 698 O O . THR A 1 102 ? 80.306 50.567 6.999 1.00 37.57 90 THR A O 1
ATOM 702 N N . LYS A 1 103 ? 82.462 51.186 6.989 1.00 39.79 91 LYS A N 1
ATOM 703 C CA . LYS A 1 103 ? 82.910 50.005 6.193 1.00 42.38 91 LYS A CA 1
ATOM 704 C C . LYS A 1 103 ? 82.603 48.665 6.926 1.00 42.29 91 LYS A C 1
ATOM 705 O O . LYS A 1 103 ? 82.055 47.713 6.368 1.00 44.43 91 LYS A O 1
ATOM 711 N N . LYS A 1 104 ? 82.962 48.634 8.198 1.00 42.30 92 LYS A N 1
ATOM 712 C CA . LYS A 1 104 ? 82.725 47.504 9.064 1.00 43.44 92 LYS A CA 1
ATOM 713 C C . LYS A 1 104 ? 81.228 47.156 9.096 1.00 39.78 92 LYS A C 1
ATOM 714 O O . LYS A 1 104 ? 80.871 46.019 8.896 1.00 39.97 92 LYS A O 1
ATOM 720 N N . ALA A 1 105 ? 80.366 48.160 9.287 1.00 39.79 93 ALA A N 1
ATOM 721 C CA . ALA A 1 105 ? 78.905 47.997 9.301 1.00 38.63 93 ALA A CA 1
ATOM 722 C C . ALA A 1 105 ? 78.357 47.413 8.023 1.00 37.93 93 ALA A C 1
ATOM 723 O O . ALA A 1 105 ? 77.445 46.573 8.040 1.00 39.60 93 ALA A O 1
ATOM 725 N N . PHE A 1 106 ? 78.860 47.927 6.907 1.00 40.03 94 PHE A N 1
ATOM 726 C CA . PHE A 1 106 ? 78.452 47.491 5.552 1.00 39.56 94 PHE A CA 1
ATOM 727 C C . PHE A 1 106 ? 78.828 46.045 5.375 1.00 39.72 94 PHE A C 1
ATOM 728 O O . PHE A 1 106 ? 78.057 45.247 4.853 1.00 39.81 94 PHE A O 1
ATOM 736 N N . GLU A 1 107 ? 80.030 45.716 5.821 1.00 42.56 95 GLU A N 1
ATOM 737 C CA . GLU A 1 107 ? 80.568 44.395 5.612 1.00 42.90 95 GLU A CA 1
ATOM 738 C C . GLU A 1 107 ? 79.815 43.431 6.516 1.00 41.43 95 GLU A C 1
ATOM 739 O O . GLU A 1 107 ? 79.548 42.302 6.124 1.00 41.51 95 GLU A O 1
ATOM 745 N N . LYS A 1 108 ? 79.365 43.904 7.674 1.00 40.42 96 LYS A N 1
ATOM 746 C CA . LYS A 1 108 ? 78.516 43.093 8.543 1.00 38.91 96 LYS A CA 1
ATOM 747 C C . LYS A 1 108 ? 77.157 42.816 7.881 1.00 37.11 96 LYS A C 1
ATOM 748 O O . LYS A 1 108 ? 76.679 41.681 7.872 1.00 37.53 96 LYS A O 1
ATOM 754 N N . SER A 1 109 ? 76.545 43.843 7.314 1.00 36.72 97 SER A N 1
ATOM 755 C CA . SER A 1 109 ? 75.274 43.652 6.643 1.00 39.49 97 SER A CA 1
ATOM 756 C C . SER A 1 109 ? 75.463 42.689 5.433 1.00 42.54 97 SER A C 1
ATOM 757 O O . SER A 1 109 ? 74.679 41.767 5.210 1.00 38.52 97 SER A O 1
ATOM 760 N N . LEU A 1 110 ? 76.537 42.906 4.670 1.00 44.15 98 LEU A N 1
ATOM 761 C CA . LEU A 1 110 ? 76.812 42.098 3.498 1.00 43.89 98 LEU A CA 1
ATOM 762 C C . LEU A 1 110 ? 76.834 40.631 3.881 1.00 43.28 98 LEU A C 1
ATOM 763 O O . LEU A 1 110 ? 76.156 39.826 3.245 1.00 41.72 98 LEU A O 1
ATOM 768 N N . LYS A 1 111 ? 77.580 40.309 4.945 1.00 41.72 99 LYS A N 1
ATOM 769 C CA . LYS A 1 111 ? 77.656 38.961 5.488 1.00 40.78 99 LYS A CA 1
ATOM 770 C C . LYS A 1 111 ? 76.279 38.370 5.864 1.00 43.11 99 LYS A C 1
ATOM 771 O O . LYS A 1 111 ? 75.915 37.243 5.438 1.00 41.39 99 LYS A O 1
ATOM 774 N N . LYS A 1 112 ? 75.547 39.109 6.698 1.00 41.81 100 LYS A N 1
ATOM 775 C CA . LYS A 1 112 ? 74.207 38.701 7.128 1.00 42.25 100 LYS A CA 1
ATOM 776 C C . LYS A 1 112 ? 73.322 38.360 5.929 1.00 39.80 100 LYS A C 1
ATOM 777 O O . LYS A 1 112 ? 72.632 37.366 5.912 1.00 37.47 100 LYS A O 1
ATOM 783 N N . LEU A 1 113 ? 73.381 39.203 4.911 1.00 38.52 101 LEU A N 1
ATOM 784 C CA . LEU A 1 113 ? 72.595 39.007 3.713 1.00 38.80 101 LEU A CA 1
ATOM 785 C C . LEU A 1 113 ? 73.100 37.882 2.819 1.00 37.95 101 LEU A C 1
ATOM 786 O O . LEU A 1 113 ? 72.373 37.437 1.947 1.00 38.29 101 LEU A O 1
ATOM 791 N N . GLN A 1 114 ? 74.324 37.426 3.067 1.00 38.09 102 GLN A N 1
ATOM 792 C CA . GLN A 1 114 ? 75.018 36.415 2.247 1.00 40.12 102 GLN A CA 1
ATOM 793 C C . GLN A 1 114 ? 75.138 36.824 0.801 1.00 39.61 102 GLN A C 1
ATOM 794 O O . GLN A 1 114 ? 74.931 36.022 -0.073 1.00 36.40 102 GLN A O 1
ATOM 800 N N . LEU A 1 115 ? 75.455 38.085 0.555 1.00 42.26 103 LEU A N 1
ATOM 801 C CA . LEU A 1 115 ? 75.507 38.608 -0.806 1.00 43.38 103 LEU A CA 1
ATOM 802 C C . LEU A 1 115 ? 76.921 38.990 -1.139 1.00 44.12 103 LEU A C 1
ATOM 803 O O . LEU A 1 115 ? 77.751 39.128 -0.239 1.00 43.09 103 LEU A O 1
ATOM 808 N N . GLU A 1 116 ? 77.204 39.119 -2.436 1.00 44.78 104 GLU A N 1
ATOM 809 C CA . GLU A 1 116 ? 78.525 39.590 -2.877 1.00 45.07 104 GLU A CA 1
ATOM 810 C C . GLU A 1 116 ? 78.497 41.104 -2.963 1.00 43.64 104 GLU A C 1
ATOM 811 O O . GLU A 1 116 ? 79.521 41.740 -2.755 1.00 47.57 104 GLU A O 1
ATOM 813 N N . TYR A 1 117 ? 77.341 41.676 -3.264 1.00 40.06 105 TYR A N 1
ATOM 814 C CA . TYR A 1 117 ? 77.223 43.129 -3.416 1.00 41.68 105 TYR A CA 1
ATOM 815 C C . TYR A 1 117 ? 75.856 43.522 -2.950 1.00 41.20 105 TYR A C 1
ATOM 816 O O . TYR A 1 117 ? 74.954 42.664 -2.855 1.00 41.27 105 TYR A O 1
ATOM 825 N N . ILE A 1 118 ? 75.709 44.810 -2.660 1.00 42.24 106 ILE A N 1
ATOM 826 C CA . ILE A 1 118 ? 74.407 45.403 -2.294 1.00 42.38 106 ILE A CA 1
ATOM 827 C C . ILE A 1 118 ? 74.014 46.375 -3.396 1.00 39.77 106 ILE A C 1
ATOM 828 O O . ILE A 1 118 ? 74.849 47.050 -3.962 1.00 39.19 106 ILE A O 1
ATOM 833 N N . ASP A 1 119 ? 72.735 46.419 -3.721 1.00 40.82 107 ASP A N 1
ATOM 834 C CA . ASP A 1 119 ? 72.280 47.302 -4.796 1.00 40.52 107 ASP A CA 1
ATOM 835 C C . ASP A 1 119 ? 72.267 48.743 -4.332 1.00 39.16 107 ASP A C 1
ATOM 836 O O . ASP A 1 119 ? 72.774 49.604 -5.007 1.00 36.72 107 ASP A O 1
ATOM 841 N N . LEU A 1 120 ? 71.702 48.983 -3.145 1.00 40.67 108 LEU A N 1
ATOM 842 C CA . LEU A 1 120 ? 71.608 50.321 -2.589 1.00 39.75 108 LEU A CA 1
ATOM 843 C C . LEU A 1 120 ? 71.915 50.326 -1.109 1.00 40.14 108 LEU A C 1
ATOM 844 O O . LEU A 1 120 ? 71.304 49.568 -0.351 1.00 40.89 108 LEU A O 1
ATOM 849 N N . TYR A 1 121 ? 72.869 51.168 -0.708 1.00 38.50 109 TYR A N 1
ATOM 850 C CA . TYR A 1 121 ? 73.168 51.339 0.717 1.00 41.39 109 TYR A CA 1
ATOM 851 C C . TYR A 1 121 ? 72.903 52.775 1.123 1.00 41.01 109 TYR A C 1
ATOM 852 O O . TYR A 1 121 ? 73.407 53.698 0.472 1.00 39.51 109 TYR A O 1
ATOM 861 N N . LEU A 1 122 ? 72.129 52.927 2.208 1.00 41.37 110 LEU A N 1
ATOM 862 C CA . LEU A 1 122 ? 71.688 54.227 2.717 1.00 41.82 110 LEU A CA 1
ATOM 863 C C . LEU A 1 122 ? 72.249 54.594 4.081 1.00 41.93 110 LEU A C 1
ATOM 864 O O . LEU A 1 122 ? 72.349 53.762 4.965 1.00 40.83 110 LEU A O 1
ATOM 869 N N . ILE A 1 123 ? 72.582 55.869 4.266 1.00 44.18 111 ILE A N 1
ATOM 870 C CA . ILE A 1 123 ? 72.691 56.407 5.614 1.00 42.56 111 ILE A CA 1
ATOM 871 C C . ILE A 1 123 ? 71.241 56.526 6.142 1.00 41.46 111 ILE A C 1
ATOM 872 O O . ILE A 1 123 ? 70.391 57.193 5.548 1.00 40.15 111 ILE A O 1
ATOM 877 N N . HIS A 1 124 ? 70.991 55.859 7.270 1.00 41.24 112 HIS A N 1
ATOM 878 C CA . HIS A 1 124 ? 69.640 55.653 7.783 1.00 41.34 112 HIS A CA 1
ATOM 879 C C . HIS A 1 124 ? 69.069 56.937 8.411 1.00 42.24 112 HIS A C 1
ATOM 880 O O . HIS A 1 124 ? 67.872 57.227 8.265 1.00 45.83 112 HIS A O 1
ATOM 887 N N . GLN A 1 125 ? 69.924 57.700 9.093 1.00 42.07 113 GLN A N 1
ATOM 888 C CA . GLN A 1 125 ? 69.520 58.904 9.818 1.00 42.77 113 GLN A CA 1
ATOM 889 C C . GLN A 1 125 ? 70.510 60.068 9.580 1.00 41.40 113 GLN A C 1
ATOM 890 O O . GLN A 1 125 ? 71.666 59.848 9.257 1.00 40.78 113 GLN A O 1
ATOM 896 N N . PRO A 1 126 ? 70.035 61.305 9.656 1.00 39.57 114 PRO A N 1
ATOM 897 C CA . PRO A 1 126 ? 70.879 62.476 9.429 1.00 43.03 114 PRO A CA 1
ATOM 898 C C . PRO A 1 126 ? 71.762 62.939 10.622 1.00 41.75 114 PRO A C 1
ATOM 899 O O . PRO A 1 126 ? 72.098 64.091 10.716 1.00 44.46 114 PRO A O 1
ATOM 903 N N . PHE A 1 127 ? 72.197 62.026 11.470 1.00 41.89 115 PHE A N 1
ATOM 904 C CA . PHE A 1 127 ? 72.889 62.395 12.687 1.00 41.99 115 PHE A CA 1
ATOM 905 C C . PHE A 1 127 ? 74.332 61.809 12.677 1.00 42.41 115 PHE A C 1
ATOM 906 O O . PHE A 1 127 ? 74.636 60.886 11.917 1.00 45.99 115 PHE A O 1
ATOM 914 N N . GLY A 1 128 ? 75.201 62.373 13.520 1.00 40.61 116 GLY A N 1
ATOM 915 C CA . GLY A 1 128 ? 76.595 61.969 13.596 1.00 39.78 116 GLY A CA 1
ATOM 916 C C . GLY A 1 128 ? 77.402 62.394 12.389 1.00 39.89 116 GLY A C 1
ATOM 917 O O . GLY A 1 128 ? 76.963 63.250 11.612 1.00 37.29 116 GLY A O 1
ATOM 918 N N . ASP A 1 129 ? 78.607 61.812 12.254 1.00 42.34 117 ASP A N 1
ATOM 919 C CA . ASP A 1 129 ? 79.548 62.252 11.212 1.00 42.83 117 ASP A CA 1
ATOM 920 C C . ASP A 1 129 ? 79.181 61.651 9.830 1.00 43.71 117 ASP A C 1
ATOM 921 O O . ASP A 1 129 ? 79.814 60.705 9.339 1.00 44.90 117 ASP A O 1
ATOM 926 N N . VAL A 1 130 ? 78.098 62.177 9.252 1.00 41.01 118 VAL A N 1
ATOM 927 C CA . VAL A 1 130 ? 77.606 61.698 7.978 1.00 40.47 118 VAL A CA 1
ATOM 928 C C . VAL A 1 130 ? 78.560 62.043 6.800 1.00 40.91 118 VAL A C 1
ATOM 929 O O . VAL A 1 130 ? 78.446 61.481 5.722 1.00 39.90 118 VAL A O 1
ATOM 933 N N . HIS A 1 131 ? 79.451 63.003 7.001 1.00 40.42 119 HIS A N 1
ATOM 934 C CA . HIS A 1 131 ? 80.446 63.336 6.021 1.00 41.14 119 HIS A CA 1
ATOM 935 C C . HIS A 1 131 ? 81.478 62.203 5.923 1.00 42.46 119 HIS A C 1
ATOM 936 O O . HIS A 1 131 ? 81.827 61.767 4.815 1.00 40.69 119 HIS A O 1
ATOM 943 N N . CYS A 1 132 ? 81.944 61.699 7.062 1.00 42.05 120 CYS A N 1
ATOM 944 C CA . CYS A 1 132 ? 82.843 60.548 7.054 1.00 41.79 120 CYS A CA 1
ATOM 945 C C . CYS A 1 132 ? 82.142 59.281 6.527 1.00 39.09 120 CYS A C 1
ATOM 946 O O . CYS A 1 132 ? 82.692 58.526 5.718 1.00 37.62 120 CYS A O 1
ATOM 949 N N . ALA A 1 133 ? 80.904 59.082 6.931 1.00 37.19 121 ALA A N 1
ATOM 950 C CA . ALA A 1 133 ? 80.130 57.937 6.416 1.00 39.83 121 ALA A CA 1
ATOM 951 C C . ALA A 1 133 ? 79.980 57.974 4.908 1.00 37.21 121 ALA A C 1
ATOM 952 O O . ALA A 1 133 ? 80.214 56.980 4.244 1.00 40.28 121 ALA A O 1
ATOM 954 N N . TRP A 1 134 ? 79.674 59.138 4.365 1.00 39.20 122 TRP A N 1
ATOM 955 C CA . TRP A 1 134 ? 79.509 59.297 2.904 1.00 39.58 122 TRP A CA 1
ATOM 956 C C . TRP A 1 134 ? 80.835 59.047 2.111 1.00 40.03 122 TRP A C 1
ATOM 957 O O . TRP A 1 134 ? 80.858 58.382 1.057 1.00 39.93 122 TRP A O 1
ATOM 968 N N . LYS A 1 135 ? 81.920 59.578 2.655 1.00 37.94 123 LYS A N 1
ATOM 969 C CA . LYS A 1 135 ? 83.241 59.357 2.118 1.00 40.31 123 LYS A CA 1
ATOM 970 C C . LYS A 1 135 ? 83.646 57.854 2.052 1.00 39.79 123 LYS A C 1
ATOM 971 O O . LYS A 1 135 ? 84.150 57.377 1.041 1.00 40.38 123 LYS A O 1
ATOM 977 N N . ALA A 1 136 ? 83.438 57.153 3.167 1.00 39.10 124 ALA A N 1
ATOM 978 C CA . ALA A 1 136 ? 83.481 55.689 3.240 1.00 39.03 124 ALA A CA 1
ATOM 979 C C . ALA A 1 136 ? 82.643 54.990 2.170 1.00 38.68 124 ALA A C 1
ATOM 980 O O . ALA A 1 136 ? 83.094 54.054 1.524 1.00 37.55 124 ALA A O 1
ATOM 982 N N . MET A 1 137 ? 81.409 55.461 2.031 1.00 39.45 125 MET A N 1
ATOM 983 C CA . MET A 1 137 ? 80.459 54.881 1.113 1.00 40.88 125 MET A CA 1
ATOM 984 C C . MET A 1 137 ? 80.835 55.117 -0.323 1.00 40.30 125 MET A C 1
ATOM 985 O O . MET A 1 137 ? 80.666 54.217 -1.125 1.00 41.38 125 MET A O 1
ATOM 990 N N . GLU A 1 138 ? 81.338 56.318 -0.644 1.00 39.57 126 GLU A N 1
ATOM 991 C CA . GLU A 1 138 ? 81.852 56.634 -1.980 1.00 39.59 126 GLU A CA 1
ATOM 992 C C . GLU A 1 138 ? 82.966 55.679 -2.375 1.00 39.99 126 GLU A C 1
ATOM 993 O O . GLU A 1 138 ? 83.065 55.293 -3.528 1.00 39.80 126 GLU A O 1
ATOM 999 N N . GLU A 1 139 ? 83.824 55.333 -1.419 1.00 38.50 127 GLU A N 1
ATOM 1000 C CA . GLU A 1 139 ? 84.957 54.442 -1.661 1.00 38.27 127 GLU A CA 1
ATOM 1001 C C . GLU A 1 139 ? 84.503 53.032 -1.858 1.00 38.09 127 GLU A C 1
ATOM 1002 O O . GLU A 1 139 ? 85.065 52.328 -2.650 1.00 39.70 127 GLU A O 1
ATOM 1008 N N . MET A 1 140 ? 83.486 52.592 -1.121 1.00 41.55 128 MET A N 1
ATOM 1009 C CA . MET A 1 140 ? 82.937 51.228 -1.367 1.00 42.75 128 MET A CA 1
ATOM 1010 C C . MET A 1 140 ? 82.192 51.154 -2.702 1.00 41.28 128 MET A C 1
ATOM 1011 O O . MET A 1 140 ? 82.211 50.125 -3.372 1.00 40.02 128 MET A O 1
ATOM 1016 N N . TYR A 1 141 ? 81.560 52.266 -3.061 1.00 40.37 129 TYR A N 1
ATOM 1017 C CA . TYR A 1 141 ? 80.886 52.421 -4.333 1.00 41.61 129 TYR A CA 1
ATOM 1018 C C . TYR A 1 141 ? 81.872 52.265 -5.490 1.00 42.81 129 TYR A C 1
ATOM 1019 O O . TYR A 1 141 ? 81.631 51.495 -6.407 1.00 42.15 129 TYR A O 1
ATOM 1028 N N . LYS A 1 142 ? 82.997 52.950 -5.391 1.00 43.19 130 LYS A N 1
ATOM 1029 C CA . LYS A 1 142 ? 83.977 52.970 -6.440 1.00 45.39 130 LYS A CA 1
ATOM 1030 C C . LYS A 1 142 ? 84.742 51.629 -6.493 1.00 43.96 130 LYS A C 1
ATOM 1031 O O . LYS A 1 142 ? 85.140 51.181 -7.560 1.00 39.51 130 LYS A O 1
ATOM 1034 N N . ASP A 1 143 ? 84.883 50.961 -5.348 1.00 44.29 131 ASP A N 1
ATOM 1035 C CA . ASP A 1 143 ? 85.384 49.557 -5.314 1.00 42.19 131 ASP A CA 1
ATOM 1036 C C . ASP A 1 143 ? 84.413 48.503 -5.907 1.00 39.93 131 ASP A C 1
ATOM 1037 O O . ASP A 1 143 ? 84.774 47.333 -6.029 1.00 40.22 131 ASP A O 1
ATOM 1042 N N . GLY A 1 144 ? 83.188 48.884 -6.240 1.00 38.87 132 GLY A N 1
ATOM 1043 C CA . GLY A 1 144 ? 82.251 47.944 -6.807 1.00 40.42 132 GLY A CA 1
ATOM 1044 C C . GLY A 1 144 ? 81.446 47.086 -5.832 1.00 43.05 132 GLY A C 1
ATOM 1045 O O . GLY A 1 144 ? 80.771 46.153 -6.244 1.00 45.21 132 GLY A O 1
ATOM 1046 N N . LEU A 1 145 ? 81.462 47.435 -4.555 1.00 43.10 133 LEU A N 1
ATOM 1047 C CA . LEU A 1 145 ? 80.805 46.649 -3.523 1.00 41.21 133 LEU A CA 1
ATOM 1048 C C . LEU A 1 145 ? 79.342 46.961 -3.411 1.00 40.61 133 LEU A C 1
ATOM 1049 O O . LEU A 1 145 ? 78.601 46.214 -2.802 1.00 39.10 133 LEU A O 1
ATOM 1054 N N . VAL A 1 146 ? 78.952 48.126 -3.929 1.00 42.02 134 VAL A N 1
ATOM 1055 C CA . VAL A 1 146 ? 77.582 48.604 -3.844 1.00 40.75 134 VAL A CA 1
ATOM 1056 C C . VAL A 1 146 ? 77.251 49.323 -5.148 1.00 41.16 134 VAL A C 1
ATOM 1057 O O . VAL A 1 146 ? 78.067 50.069 -5.669 1.00 40.00 134 VAL A O 1
ATOM 1061 N N . ARG A 1 147 ? 76.070 49.065 -5.700 1.00 43.03 135 ARG A N 1
ATOM 1062 C CA . ARG A 1 147 ? 75.716 49.632 -7.022 1.00 44.37 135 ARG A CA 1
ATOM 1063 C C . ARG A 1 147 ? 75.263 51.082 -6.998 1.00 41.98 135 ARG A C 1
ATOM 1064 O O . ARG A 1 147 ? 75.403 51.763 -7.994 1.00 43.52 135 ARG A O 1
ATOM 1072 N N . ALA A 1 148 ? 74.756 51.516 -5.844 1.00 42.14 136 ALA A N 1
ATOM 1073 C CA . ALA A 1 148 ? 74.192 52.828 -5.626 1.00 41.57 136 ALA A CA 1
ATOM 1074 C C . ALA A 1 148 ? 74.235 53.188 -4.099 1.00 40.31 136 ALA A C 1
ATOM 1075 O O . ALA A 1 148 ? 74.106 52.346 -3.236 1.00 41.85 136 ALA A O 1
ATOM 1077 N N . ILE A 1 149 ? 74.519 54.440 -3.793 1.00 39.29 137 ILE A N 1
ATOM 1078 C CA . ILE A 1 149 ? 74.611 54.883 -2.410 1.00 40.65 137 ILE A CA 1
ATOM 1079 C C . ILE A 1 149 ? 73.706 56.099 -2.243 1.00 41.41 137 ILE A C 1
ATOM 1080 O O . ILE A 1 149 ? 73.527 56.924 -3.155 1.00 38.76 137 ILE A O 1
ATOM 1085 N N . GLY A 1 150 ? 73.131 56.197 -1.062 1.00 41.13 138 GLY A N 1
ATOM 1086 C CA . GLY A 1 150 ? 72.170 57.249 -0.841 1.00 44.30 138 GLY A CA 1
ATOM 1087 C C . GLY A 1 150 ? 71.968 57.458 0.623 1.00 41.68 138 GLY A C 1
ATOM 1088 O O . GLY A 1 150 ? 72.736 56.949 1.456 1.00 38.60 138 GLY A O 1
ATOM 1089 N N . VAL A 1 151 ? 70.924 58.218 0.912 1.00 41.84 139 VAL A N 1
ATOM 1090 C CA . VAL A 1 151 ? 70.622 58.653 2.294 1.00 41.80 139 VAL A CA 1
ATOM 1091 C C . VAL A 1 151 ? 69.161 58.472 2.620 1.00 39.83 139 VAL A C 1
ATOM 1092 O O . VAL A 1 151 ? 68.382 58.111 1.744 1.00 39.20 139 VAL A O 1
ATOM 1096 N N . SER A 1 152 ? 68.819 58.724 3.881 1.00 40.65 140 SER A N 1
ATOM 1097 C CA . SER A 1 152 ? 67.450 58.611 4.375 1.00 40.56 140 SER A CA 1
ATOM 1098 C C . SER A 1 152 ? 67.211 59.712 5.417 1.00 41.74 140 SER A C 1
ATOM 1099 O O . SER A 1 152 ? 68.108 60.046 6.218 1.00 41.84 140 SER A O 1
ATOM 1102 N N . ASN A 1 153 ? 66.026 60.321 5.328 1.00 42.03 141 ASN A N 1
ATOM 1103 C CA . ASN A 1 153 ? 65.541 61.310 6.275 1.00 41.57 141 ASN A CA 1
ATOM 1104 C C . ASN A 1 153 ? 66.332 62.617 6.259 1.00 40.87 141 ASN A C 1
ATOM 1105 O O . ASN A 1 153 ? 66.411 63.301 7.272 1.00 41.54 141 ASN A O 1
ATOM 1110 N N . PHE A 1 154 ? 66.889 62.944 5.102 1.00 41.62 142 PHE A N 1
ATOM 1111 C CA . PHE A 1 154 ? 67.633 64.198 4.894 1.00 41.95 142 PHE A CA 1
ATOM 1112 C C . PHE A 1 154 ? 66.727 65.275 4.277 1.00 41.31 142 PHE A C 1
ATOM 1113 O O . PHE A 1 154 ? 66.103 65.073 3.205 1.00 40.01 142 PHE A O 1
ATOM 1121 N N . TYR A 1 155 ? 66.668 66.413 4.970 1.00 40.88 143 TYR A N 1
ATOM 1122 C CA . TYR A 1 155 ? 66.013 67.597 4.477 1.00 40.61 143 TYR A CA 1
ATOM 1123 C C . TYR A 1 155 ? 66.958 68.189 3.446 1.00 41.13 143 TYR A C 1
ATOM 1124 O O . TYR A 1 155 ? 68.139 67.810 3.417 1.00 40.60 143 TYR A O 1
ATOM 1133 N N . PRO A 1 156 ? 66.428 69.057 2.576 1.00 38.47 144 PRO A N 1
ATOM 1134 C CA . PRO A 1 156 ? 67.180 69.642 1.505 1.00 41.18 144 PRO A CA 1
ATOM 1135 C C . PRO A 1 156 ? 68.451 70.348 1.904 1.00 39.09 144 PRO A C 1
ATOM 1136 O O . PRO A 1 156 ? 69.414 70.224 1.203 1.00 39.90 144 PRO A O 1
ATOM 1140 N N . ASP A 1 157 ? 68.444 71.066 3.012 1.00 39.07 145 ASP A N 1
ATOM 1141 C CA . ASP A 1 157 ? 69.665 71.678 3.526 1.00 40.41 145 ASP A CA 1
ATOM 1142 C C . ASP A 1 157 ? 70.751 70.655 3.842 1.00 39.05 145 ASP A C 1
ATOM 1143 O O . ASP A 1 157 ? 71.951 70.869 3.654 1.00 38.69 145 ASP A O 1
ATOM 1148 N N . ARG A 1 158 ? 70.331 69.500 4.303 1.00 40.43 146 ARG A N 1
ATOM 1149 C CA . ARG A 1 158 ? 71.315 68.475 4.644 1.00 40.25 146 ARG A CA 1
ATOM 1150 C C . ARG A 1 158 ? 71.834 67.786 3.381 1.00 38.20 146 ARG A C 1
ATOM 1151 O O . ARG A 1 158 ? 72.999 67.447 3.293 1.00 39.50 146 ARG A O 1
ATOM 1159 N N . LEU A 1 159 ? 70.949 67.591 2.410 1.00 39.52 147 LEU A N 1
ATOM 1160 C CA . LEU A 1 159 ? 71.310 67.083 1.092 1.00 38.52 147 LEU A CA 1
ATOM 1161 C C . LEU A 1 159 ? 72.291 67.993 0.390 1.00 38.86 147 LEU A C 1
ATOM 1162 O O . LEU A 1 159 ? 73.277 67.538 -0.257 1.00 41.40 147 LEU A O 1
ATOM 1167 N N . MET A 1 160 ? 72.040 69.288 0.482 1.00 36.39 148 MET A N 1
ATOM 1168 C CA . MET A 1 160 ? 72.929 70.234 -0.135 1.00 35.71 148 MET A CA 1
ATOM 1169 C C . MET A 1 160 ? 74.324 70.202 0.467 1.00 36.22 148 MET A C 1
ATOM 1170 O O . MET A 1 160 ? 75.328 70.301 -0.255 1.00 37.78 148 MET A O 1
ATOM 1175 N N . ASP A 1 161 ? 74.388 70.092 1.777 1.00 36.69 149 ASP A N 1
ATOM 1176 C CA . ASP A 1 161 ? 75.636 70.102 2.519 1.00 38.38 149 ASP A CA 1
ATOM 1177 C C . ASP A 1 161 ? 76.530 68.977 2.063 1.00 38.83 149 ASP A C 1
ATOM 1178 O O . ASP A 1 161 ? 77.770 69.182 1.901 1.00 37.91 149 ASP A O 1
ATOM 1183 N N . LEU A 1 162 ? 75.928 67.804 1.840 1.00 38.08 150 LEU A N 1
ATOM 1184 C CA . LEU A 1 162 ? 76.672 66.663 1.287 1.00 40.98 150 LEU A CA 1
ATOM 1185 C C . LEU A 1 162 ? 77.095 66.964 -0.116 1.00 39.51 150 LEU A C 1
ATOM 1186 O O . LEU A 1 162 ? 78.267 66.792 -0.468 1.00 42.33 150 LEU A O 1
ATOM 1191 N N . MET A 1 163 ? 76.151 67.446 -0.920 1.00 40.15 151 MET A N 1
ATOM 1192 C CA . MET A 1 163 ? 76.432 67.637 -2.347 1.00 40.52 151 MET A CA 1
ATOM 1193 C C . MET A 1 163 ? 77.547 68.636 -2.582 1.00 37.28 151 MET A C 1
ATOM 1194 O O . MET A 1 163 ? 78.339 68.443 -3.487 1.00 37.60 151 MET A O 1
ATOM 1199 N N . VAL A 1 164 ? 77.612 69.705 -1.797 1.00 40.30 152 VAL A N 1
ATOM 1200 C CA . VAL A 1 164 ? 78.692 70.687 -1.996 1.00 40.19 152 VAL A CA 1
ATOM 1201 C C . VAL A 1 164 ? 79.984 70.236 -1.369 1.00 37.95 152 VAL A C 1
ATOM 1202 O O . VAL A 1 164 ? 80.983 70.839 -1.631 1.00 38.80 152 VAL A O 1
ATOM 1206 N N . HIS A 1 165 ? 80.000 69.194 -0.534 1.00 39.08 153 HIS A N 1
ATOM 1207 C CA . HIS A 1 165 ? 81.292 68.751 0.076 1.00 36.81 153 HIS A CA 1
ATOM 1208 C C . HIS A 1 165 ? 81.838 67.440 -0.476 1.00 37.53 153 HIS A C 1
ATOM 1209 O O . HIS A 1 165 ? 82.919 67.051 -0.055 1.00 34.75 153 HIS A O 1
ATOM 1216 N N . HIS A 1 166 ? 81.097 66.780 -1.391 1.00 37.80 154 HIS A N 1
ATOM 1217 C CA . HIS A 1 166 ? 81.466 65.461 -1.910 1.00 39.16 154 HIS A CA 1
ATOM 1218 C C . HIS A 1 166 ? 81.144 65.301 -3.374 1.00 42.65 154 HIS A C 1
ATOM 1219 O O . HIS A 1 166 ? 80.263 65.992 -3.884 1.00 45.80 154 HIS A O 1
ATOM 1226 N N . GLU A 1 167 ? 81.858 64.362 -4.025 1.00 43.46 155 GLU A N 1
ATOM 1227 C CA . GLU A 1 167 ? 81.771 64.125 -5.453 1.00 46.63 155 GLU A CA 1
ATOM 1228 C C . GLU A 1 167 ? 80.436 63.488 -5.908 1.00 45.08 155 GLU A C 1
ATOM 1229 O O . GLU A 1 167 ? 79.833 63.954 -6.893 1.00 43.32 155 GLU A O 1
ATOM 1235 N N . ILE A 1 168 ? 79.996 62.432 -5.192 1.00 41.85 156 ILE A N 1
ATOM 1236 C CA . ILE A 1 168 ? 78.882 61.609 -5.612 1.00 41.62 156 ILE A CA 1
ATOM 1237 C C . ILE A 1 168 ? 77.602 62.178 -5.024 1.00 42.14 156 ILE A C 1
ATOM 1238 O O . ILE A 1 168 ? 77.473 62.319 -3.781 1.00 39.53 156 ILE A O 1
ATOM 1243 N N . VAL A 1 169 ? 76.680 62.552 -5.927 1.00 42.16 157 VAL A N 1
ATOM 1244 C CA . VAL A 1 169 ? 75.312 62.961 -5.552 1.00 41.20 157 VAL A CA 1
ATOM 1245 C C . VAL A 1 169 ? 74.550 61.728 -5.083 1.00 40.26 157 VAL A C 1
ATOM 1246 O O . VAL A 1 169 ? 74.577 60.713 -5.756 1.00 42.77 157 VAL A O 1
ATOM 1250 N N . PRO A 1 170 ? 73.924 61.786 -3.918 1.00 40.33 158 PRO A N 1
ATOM 1251 C CA . PRO A 1 170 ? 73.144 60.639 -3.422 1.00 40.52 158 PRO A CA 1
ATOM 1252 C C . PRO A 1 170 ? 72.133 60.174 -4.462 1.00 41.42 158 PRO A C 1
ATOM 1253 O O . PRO A 1 170 ? 71.402 60.996 -5.033 1.00 40.43 158 PRO A O 1
ATOM 1257 N N . ALA A 1 171 ? 72.130 58.875 -4.728 1.00 41.04 159 ALA A N 1
ATOM 1258 C CA . ALA A 1 171 ? 71.252 58.331 -5.738 1.00 42.27 159 ALA A CA 1
ATOM 1259 C C . ALA A 1 171 ? 69.796 58.354 -5.308 1.00 42.24 159 ALA A C 1
ATOM 1260 O O . ALA A 1 171 ? 68.912 58.535 -6.133 1.00 43.23 159 ALA A O 1
ATOM 1262 N N . VAL A 1 172 ? 69.564 58.141 -4.019 1.00 42.46 160 VAL A N 1
ATOM 1263 C CA . VAL A 1 172 ? 68.235 58.033 -3.440 1.00 42.54 160 VAL A CA 1
ATOM 1264 C C . VAL A 1 172 ? 68.193 58.776 -2.083 1.00 43.71 160 VAL A C 1
ATOM 1265 O O . VAL A 1 172 ? 69.194 58.767 -1.312 1.00 41.48 160 VAL A O 1
ATOM 1269 N N . ASN A 1 173 ? 67.059 59.444 -1.812 1.00 42.14 161 ASN A N 1
ATOM 1270 C CA . ASN A 1 173 ? 66.750 59.830 -0.450 1.00 42.75 161 ASN A CA 1
ATOM 1271 C C . ASN A 1 173 ? 65.408 59.233 -0.033 1.00 41.50 161 ASN A C 1
ATOM 1272 O O . ASN A 1 173 ? 64.385 59.523 -0.601 1.00 41.42 161 ASN A O 1
ATOM 1277 N N . GLN A 1 174 ? 65.468 58.330 0.947 1.00 42.83 162 GLN A N 1
ATOM 1278 C CA . GLN A 1 174 ? 64.321 57.618 1.478 1.00 41.78 162 GLN A CA 1
ATOM 1279 C C . GLN A 1 174 ? 63.710 58.384 2.661 1.00 42.38 162 GLN A C 1
ATOM 1280 O O . GLN A 1 174 ? 64.342 58.606 3.711 1.00 40.95 162 GLN A O 1
ATOM 1286 N N . ILE A 1 175 ? 62.493 58.848 2.452 1.00 42.99 163 ILE A N 1
ATOM 1287 C CA . ILE A 1 175 ? 61.807 59.687 3.402 1.00 40.83 163 ILE A CA 1
ATOM 1288 C C . ILE A 1 175 ? 60.341 59.318 3.483 1.00 41.19 163 ILE A C 1
ATOM 1289 O O . ILE A 1 175 ? 59.768 58.798 2.520 1.00 41.65 163 ILE A O 1
ATOM 1294 N N . GLU A 1 176 ? 59.724 59.680 4.604 1.00 39.34 164 GLU A N 1
ATOM 1295 C CA . GLU A 1 176 ? 58.302 59.495 4.789 1.00 39.71 164 GLU A CA 1
ATOM 1296 C C . GLU A 1 176 ? 57.481 60.272 3.741 1.00 41.82 164 GLU A C 1
ATOM 1297 O O . GLU A 1 176 ? 57.516 61.537 3.675 1.00 40.84 164 GLU A O 1
ATOM 1303 N N . ILE A 1 177 ? 56.723 59.548 2.924 1.00 42.21 165 ILE A N 1
ATOM 1304 C CA . ILE A 1 177 ? 55.838 60.209 1.968 1.00 42.87 165 ILE A CA 1
ATOM 1305 C C . ILE A 1 177 ? 54.560 59.392 1.855 1.00 39.85 165 ILE A C 1
ATOM 1306 O O . ILE A 1 177 ? 54.600 58.200 1.540 1.00 39.66 165 ILE A O 1
ATOM 1311 N N . HIS A 1 178 ? 53.429 60.053 2.082 1.00 37.34 166 HIS A N 1
ATOM 1312 C CA . HIS A 1 178 ? 52.119 59.409 2.024 1.00 38.37 166 HIS A CA 1
ATOM 1313 C C . HIS A 1 178 ? 51.113 60.547 1.879 1.00 36.94 166 HIS A C 1
ATOM 1314 O O . HIS A 1 178 ? 51.544 61.683 1.839 1.00 37.15 166 HIS A O 1
ATOM 1321 N N . PRO A 1 179 ? 49.824 60.259 1.644 1.00 37.85 167 PRO A N 1
ATOM 1322 C CA . PRO A 1 179 ? 48.840 61.295 1.415 1.00 38.55 167 PRO A CA 1
ATOM 1323 C C . PRO A 1 179 ? 48.730 62.375 2.469 1.00 39.07 167 PRO A C 1
ATOM 1324 O O . PRO A 1 179 ? 48.226 63.441 2.154 1.00 40.60 167 PRO A O 1
ATOM 1328 N N . PHE A 1 180 ? 49.175 62.126 3.690 1.00 37.40 168 PHE A N 1
ATOM 1329 C CA . PHE A 1 180 ? 49.048 63.137 4.747 1.00 38.21 168 PHE A CA 1
ATOM 1330 C C . PHE A 1 180 ? 50.355 63.914 4.981 1.00 37.27 168 PHE A C 1
ATOM 1331 O O . PHE A 1 180 ? 50.384 64.865 5.744 1.00 36.74 168 PHE A O 1
ATOM 1339 N N . TYR A 1 181 ? 51.413 63.515 4.300 1.00 36.73 169 TYR A N 1
ATOM 1340 C CA . TYR A 1 181 ? 52.713 64.191 4.354 1.00 40.70 169 TYR A CA 1
ATOM 1341 C C . TYR A 1 181 ? 53.374 64.035 2.985 1.00 41.82 169 TYR A C 1
ATOM 1342 O O . TYR A 1 181 ? 54.186 63.136 2.760 1.00 39.12 169 TYR A O 1
ATOM 1351 N N . GLN A 1 182 ? 52.997 64.907 2.064 1.00 42.71 170 GLN A N 1
ATOM 1352 C CA . GLN A 1 182 ? 53.278 64.671 0.670 1.00 41.80 170 GLN A CA 1
ATOM 1353 C C . GLN A 1 182 ? 54.517 65.332 0.030 1.00 44.94 170 GLN A C 1
ATOM 1354 O O . GLN A 1 182 ? 55.121 64.754 -0.891 1.00 46.94 170 GLN A O 1
ATOM 1360 N N . ARG A 1 183 ? 54.943 66.506 0.499 1.00 44.70 171 ARG A N 1
ATOM 1361 C CA . ARG A 1 183 ? 56.298 66.873 0.795 1.00 44.68 171 ARG A CA 1
ATOM 1362 C C . ARG A 1 183 ? 56.731 67.310 -0.675 1.00 46.26 171 ARG A C 1
ATOM 1363 O O . ARG A 1 183 ? 57.870 67.104 -1.085 1.00 44.22 171 ARG A O 1
ATOM 1371 N N . GLN A 1 184 ? 55.776 67.883 -1.449 1.00 43.43 172 GLN A N 1
ATOM 1372 C CA . GLN A 1 184 ? 55.978 68.206 -2.844 1.00 44.75 172 GLN A CA 1
ATOM 1373 C C . GLN A 1 184 ? 57.215 69.093 -3.138 1.00 45.05 172 GLN A C 1
ATOM 1374 O O . GLN A 1 184 ? 57.925 68.872 -4.106 1.00 42.23 172 GLN A O 1
ATOM 1380 N N . GLU A 1 185 ? 57.416 70.109 -2.306 1.00 44.65 173 GLU A N 1
ATOM 1381 C CA . GLU A 1 185 ? 58.558 71.021 -2.397 1.00 47.33 173 GLU A CA 1
ATOM 1382 C C . GLU A 1 185 ? 59.919 70.303 -2.309 1.00 44.76 173 GLU A C 1
ATOM 1383 O O . GLU A 1 185 ? 60.839 70.637 -3.025 1.00 41.82 173 GLU A O 1
ATOM 1389 N N . GLU A 1 186 ? 60.020 69.322 -1.406 1.00 45.19 174 GLU A N 1
ATOM 1390 C CA . GLU A 1 186 ? 61.205 68.478 -1.275 1.00 44.25 174 GLU A CA 1
ATOM 1391 C C . GLU A 1 186 ? 61.383 67.524 -2.446 1.00 44.77 174 GLU A C 1
ATOM 1392 O O . GLU A 1 186 ? 62.497 67.277 -2.902 1.00 42.03 174 GLU A O 1
ATOM 1398 N N . ILE A 1 187 ? 60.269 67.016 -2.966 1.00 45.95 175 ILE A N 1
ATOM 1399 C CA . ILE A 1 187 ? 60.312 66.223 -4.201 1.00 43.62 175 ILE A CA 1
ATOM 1400 C C . ILE A 1 187 ? 60.892 67.009 -5.367 1.00 43.41 175 ILE A C 1
ATOM 1401 O O . ILE A 1 187 ? 61.734 66.475 -6.106 1.00 42.44 175 ILE A O 1
ATOM 1406 N N . GLU A 1 188 ? 60.468 68.259 -5.538 1.00 44.77 176 GLU A N 1
ATOM 1407 C CA . GLU A 1 188 ? 60.978 69.034 -6.654 1.00 48.61 176 GLU A CA 1
ATOM 1408 C C . GLU A 1 188 ? 62.425 69.467 -6.432 1.00 44.54 176 GLU A C 1
ATOM 1409 O O . GLU A 1 188 ? 63.154 69.662 -7.407 1.00 42.21 176 GLU A O 1
ATOM 1415 N N . PHE A 1 189 ? 62.857 69.578 -5.168 1.00 44.52 177 PHE A N 1
ATOM 1416 C CA . PHE A 1 189 ? 64.239 69.897 -4.890 1.00 42.16 177 PHE A CA 1
ATOM 1417 C C . PHE A 1 189 ? 65.089 68.706 -5.317 1.00 41.64 177 PHE A C 1
ATOM 1418 O O . PHE A 1 189 ? 66.062 68.860 -6.045 1.00 41.84 177 PHE A O 1
ATOM 1426 N N . MET A 1 190 ? 64.662 67.508 -4.918 1.00 43.45 178 MET A N 1
ATOM 1427 C CA . MET A 1 190 ? 65.310 66.237 -5.326 1.00 43.56 178 MET A CA 1
ATOM 1428 C C . MET A 1 190 ? 65.341 65.968 -6.803 1.00 42.68 178 MET A C 1
ATOM 1429 O O . MET A 1 190 ? 66.358 65.502 -7.327 1.00 41.99 178 MET A O 1
ATOM 1434 N N . ARG A 1 191 ? 64.240 66.258 -7.475 1.00 42.80 179 ARG A N 1
ATOM 1435 C CA . ARG A 1 191 ? 64.194 66.126 -8.926 1.00 46.60 179 ARG A CA 1
ATOM 1436 C C . ARG A 1 191 ? 65.145 67.114 -9.600 1.00 45.03 179 ARG A C 1
ATOM 1437 O O . ARG A 1 191 ? 65.838 66.768 -10.532 1.00 46.46 179 ARG A O 1
ATOM 1445 N N . ASN A 1 192 ? 65.180 68.335 -9.097 1.00 44.85 180 ASN A N 1
ATOM 1446 C CA . ASN A 1 192 ? 66.130 69.331 -9.561 1.00 46.49 180 ASN A CA 1
ATOM 1447 C C . ASN A 1 192 ? 67.613 68.901 -9.461 1.00 45.08 180 ASN A C 1
ATOM 1448 O O . ASN A 1 192 ? 68.417 69.130 -10.403 1.00 41.87 180 ASN A O 1
ATOM 1453 N N . TYR A 1 193 ? 67.948 68.246 -8.355 1.00 44.94 181 TYR A N 1
ATOM 1454 C CA . TYR A 1 193 ? 69.324 67.852 -8.069 1.00 45.01 181 TYR A CA 1
ATOM 1455 C C . TYR A 1 193 ? 69.627 66.371 -8.346 1.00 46.47 181 TYR A C 1
ATOM 1456 O O . TYR A 1 193 ? 70.706 65.900 -7.982 1.00 47.12 181 TYR A O 1
ATOM 1465 N N . ASN A 1 194 ? 68.700 65.660 -9.023 1.00 45.98 182 ASN A N 1
ATOM 1466 C CA . ASN A 1 194 ? 68.891 64.263 -9.479 1.00 43.78 182 ASN A CA 1
ATOM 1467 C C . ASN A 1 194 ? 68.988 63.207 -8.404 1.00 45.45 182 ASN A C 1
ATOM 1468 O O . ASN A 1 194 ? 69.772 62.219 -8.528 1.00 45.30 182 ASN A O 1
ATOM 1473 N N . ILE A 1 195 ? 68.208 63.421 -7.349 1.00 42.21 183 ILE A N 1
ATOM 1474 C CA . ILE A 1 195 ? 68.164 62.505 -6.231 1.00 41.45 183 ILE A CA 1
ATOM 1475 C C . ILE A 1 195 ? 66.783 61.851 -6.352 1.00 43.57 183 ILE A C 1
ATOM 1476 O O . ILE A 1 195 ? 65.760 62.556 -6.387 1.00 40.54 183 ILE A O 1
ATOM 1481 N N . GLN A 1 196 ? 66.751 60.522 -6.492 1.00 44.05 184 GLN A N 1
ATOM 1482 C CA . GLN A 1 196 ? 65.481 59.818 -6.579 1.00 44.46 184 GLN A CA 1
ATOM 1483 C C . GLN A 1 196 ? 64.800 59.788 -5.188 1.00 42.26 184 GLN A C 1
ATOM 1484 O O . GLN A 1 196 ? 65.351 59.264 -4.247 1.00 40.06 184 GLN A O 1
ATOM 1490 N N . PRO A 1 197 ? 63.606 60.373 -5.064 1.00 42.18 185 PRO A N 1
ATOM 1491 C CA . PRO A 1 197 ? 62.812 60.177 -3.846 1.00 42.70 185 PRO A CA 1
ATOM 1492 C C . PRO A 1 197 ? 62.246 58.765 -3.742 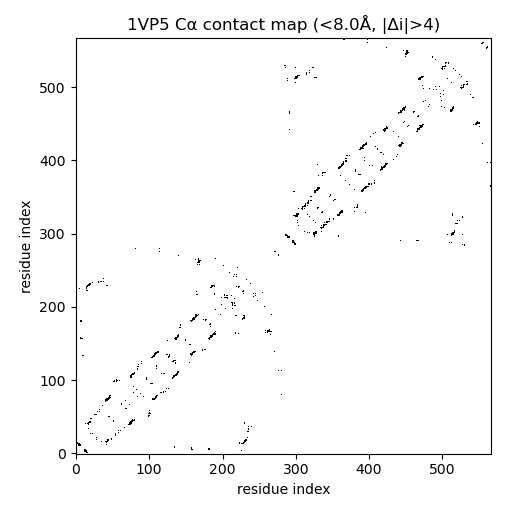1.00 40.52 185 PRO A C 1
ATOM 1493 O O . PRO A 1 197 ? 61.752 58.199 -4.720 1.00 41.50 185 PRO A O 1
ATOM 1497 N N . GLU A 1 198 ? 62.360 58.217 -2.543 1.00 41.47 186 GLU A N 1
ATOM 1498 C CA . GLU A 1 198 ? 61.790 56.945 -2.186 1.00 42.15 186 GLU A CA 1
ATOM 1499 C C . GLU A 1 198 ? 60.921 57.104 -0.937 1.00 42.62 186 GLU A C 1
ATOM 1500 O O . GLU A 1 198 ? 61.364 57.608 0.093 1.00 42.76 186 GLU A O 1
ATOM 1506 N N . ALA A 1 199 ? 59.687 56.596 -1.028 1.00 42.70 187 ALA A N 1
ATOM 1507 C CA . ALA A 1 199 ? 58.748 56.690 0.063 1.00 41.86 187 ALA A CA 1
ATOM 1508 C C . ALA A 1 199 ? 58.832 55.561 1.045 1.00 41.97 187 ALA A C 1
ATOM 1509 O O . ALA A 1 199 ? 58.426 54.424 0.766 1.00 41.65 187 ALA A O 1
ATOM 1511 N N . TRP A 1 200 ? 59.265 55.879 2.257 1.00 44.14 188 TRP A N 1
ATOM 1512 C CA . TRP A 1 200 ? 58.918 55.004 3.397 1.00 43.61 188 TRP A CA 1
ATOM 1513 C C . TRP A 1 200 ? 57.585 55.399 4.022 1.00 43.45 188 TRP A C 1
ATOM 1514 O O . TRP A 1 200 ? 57.045 56.511 3.774 1.00 41.58 188 TRP A O 1
ATOM 1525 N N . GLY A 1 201 ? 56.991 54.455 4.748 1.00 42.95 189 GLY A N 1
ATOM 1526 C CA . GLY A 1 201 ? 55.643 54.686 5.320 1.00 42.79 189 GLY A CA 1
ATOM 1527 C C . GLY A 1 201 ? 54.613 55.189 4.310 1.00 41.66 189 GLY A C 1
ATOM 1528 O O . GLY A 1 201 ? 53.898 56.157 4.580 1.00 44.39 189 GLY A O 1
ATOM 1529 N N . PRO A 1 202 ? 54.516 54.547 3.141 1.00 42.59 190 PRO A N 1
ATOM 1530 C CA . PRO A 1 202 ? 53.616 55.025 2.074 1.00 40.83 190 PRO A CA 1
ATOM 1531 C C . PRO A 1 202 ? 52.166 55.005 2.496 1.00 41.51 190 PRO A C 1
ATOM 1532 O O . PRO A 1 202 ? 51.353 55.736 1.925 1.00 40.68 190 PRO A O 1
ATOM 1536 N N . PHE A 1 203 ? 51.844 54.154 3.482 1.00 42.56 191 PHE A N 1
ATOM 1537 C CA . PHE A 1 203 ? 50.510 54.101 4.066 1.00 41.93 191 PHE A CA 1
ATOM 1538 C C . PHE A 1 203 ? 50.463 54.783 5.390 1.00 40.31 191 PHE A C 1
ATOM 1539 O O . PHE A 1 203 ? 49.546 54.527 6.149 1.00 40.49 191 PHE A O 1
ATOM 1547 N N . ALA A 1 204 ? 51.461 55.592 5.709 1.00 41.57 192 ALA A N 1
ATOM 1548 C CA . ALA A 1 204 ? 51.631 56.129 7.071 1.00 43.08 192 ALA A CA 1
ATOM 1549 C C . ALA A 1 204 ? 51.494 55.072 8.175 1.00 42.72 192 ALA A C 1
ATOM 1550 O O . ALA A 1 204 ? 51.013 55.382 9.259 1.00 42.02 192 ALA A O 1
ATOM 1552 N N . GLU A 1 205 ? 51.953 53.851 7.901 1.00 41.14 193 GLU A N 1
ATOM 1553 C CA . GLU A 1 205 ? 51.770 52.720 8.790 1.00 43.99 193 GLU A CA 1
ATOM 1554 C C . GLU A 1 205 ? 50.310 52.503 9.231 1.00 43.34 193 GLU A C 1
ATOM 1555 O O . GLU A 1 205 ? 50.061 51.958 10.265 1.00 42.26 193 GLU A O 1
ATOM 1561 N N . GLY A 1 206 ? 49.353 52.892 8.406 1.00 41.46 194 GLY A N 1
ATOM 1562 C CA . GLY A 1 206 ? 47.950 52.830 8.768 1.00 38.97 194 GLY A CA 1
ATOM 1563 C C . GLY A 1 206 ? 47.429 53.905 9.699 1.00 38.45 194 GLY A C 1
ATOM 1564 O O . GLY A 1 206 ? 46.233 53.880 10.049 1.00 37.26 194 GLY A O 1
ATOM 1565 N N . ARG A 1 207 ? 48.283 54.855 10.097 1.00 38.73 195 ARG A N 1
ATOM 1566 C CA . ARG A 1 207 ? 47.857 55.933 10.990 1.00 43.22 195 ARG A CA 1
ATOM 1567 C C . ARG A 1 207 ? 46.668 56.720 10.365 1.00 44.25 195 ARG A C 1
ATOM 1568 O O . ARG A 1 207 ? 46.503 56.761 9.134 1.00 44.32 195 ARG A O 1
ATOM 1582 N N . LYS A 1 208 ? 45.827 57.288 11.221 1.00 43.31 196 LYS A N 1
ATOM 1583 C CA . LYS A 1 208 ? 44.814 58.264 10.808 1.00 43.56 196 LYS A CA 1
ATOM 1584 C C . LYS A 1 208 ? 43.732 57.697 9.913 1.00 44.48 196 LYS A C 1
ATOM 1585 O O . LYS A 1 208 ? 43.171 58.394 9.050 1.00 45.41 196 LYS A O 1
ATOM 1591 N N . ASN A 1 209 ? 43.432 56.426 10.142 1.00 45.26 197 ASN A N 1
ATOM 1592 C CA . ASN A 1 209 ? 42.374 55.707 9.425 1.00 41.88 197 ASN A CA 1
ATOM 1593 C C . ASN A 1 209 ? 42.524 55.836 7.908 1.00 40.11 197 ASN A C 1
ATOM 1594 O O . ASN A 1 209 ? 41.545 55.924 7.155 1.00 40.57 197 ASN A O 1
ATOM 1599 N N . ILE A 1 210 ? 43.763 55.800 7.459 1.00 39.02 198 ILE A N 1
ATOM 1600 C CA . ILE A 1 210 ? 44.054 56.082 6.077 1.00 40.45 198 ILE A CA 1
ATOM 1601 C C . ILE A 1 210 ? 43.308 55.174 5.102 1.00 40.24 198 ILE A C 1
ATOM 1602 O O . ILE A 1 210 ? 42.858 55.617 4.048 1.00 36.87 198 ILE A O 1
ATOM 1607 N N . PHE A 1 211 ? 43.127 53.911 5.469 1.00 43.30 199 PHE A N 1
ATOM 1608 C CA . PHE A 1 211 ? 42.521 52.940 4.530 1.00 44.16 199 PHE A CA 1
ATOM 1609 C C . PHE A 1 211 ? 41.037 53.199 4.388 1.00 44.96 199 PHE A C 1
ATOM 1610 O O . PHE A 1 211 ? 40.407 52.756 3.415 1.00 44.31 199 PHE A O 1
ATOM 1618 N N . GLN A 1 212 ? 40.495 53.995 5.311 1.00 45.70 200 GLN A N 1
ATOM 1619 C CA . GLN A 1 212 ? 39.096 54.337 5.262 1.00 46.12 200 GLN A CA 1
ATOM 1620 C C . GLN A 1 212 ? 38.801 55.778 4.848 1.00 46.88 200 GLN A C 1
ATOM 1621 O O . GLN A 1 212 ? 37.654 56.241 4.953 1.00 48.92 200 GLN A O 1
ATOM 1627 N N . ASN A 1 213 ? 39.808 56.466 4.324 1.00 44.03 201 ASN A N 1
ATOM 1628 C CA . ASN A 1 213 ? 39.648 57.861 3.962 1.00 43.54 201 ASN A CA 1
ATOM 1629 C C . ASN A 1 213 ? 38.633 57.984 2.801 1.00 43.36 201 ASN A C 1
ATOM 1630 O O . ASN A 1 213 ? 38.757 57.282 1.793 1.00 43.34 201 ASN A O 1
ATOM 1635 N N . GLY A 1 214 ? 37.636 58.859 2.967 1.00 40.83 202 GLY A N 1
ATOM 1636 C CA . GLY A 1 214 ? 36.545 59.017 2.005 1.00 40.80 202 GLY A CA 1
ATOM 1637 C C . GLY A 1 214 ? 36.969 59.477 0.628 1.00 41.38 202 GLY A C 1
ATOM 1638 O O . GLY A 1 214 ? 36.505 58.940 -0.407 1.00 42.08 202 GLY A O 1
ATOM 1639 N N . VAL A 1 215 ? 37.871 60.453 0.596 1.00 40.57 203 VAL A N 1
ATOM 1640 C CA . VAL A 1 215 ? 38.438 60.907 -0.678 1.00 41.25 203 VAL A CA 1
ATOM 1641 C C . VAL A 1 215 ? 39.113 59.742 -1.413 1.00 40.72 203 VAL A C 1
ATOM 1642 O O . VAL A 1 215 ? 38.845 59.540 -2.609 1.00 41.88 203 VAL A O 1
ATOM 1646 N N . LEU A 1 216 ? 39.962 58.986 -0.708 1.00 39.62 204 LEU A N 1
ATOM 1647 C CA . LEU A 1 216 ? 40.668 57.835 -1.309 1.00 41.76 204 LEU A CA 1
ATOM 1648 C C . LEU A 1 216 ? 39.733 56.705 -1.779 1.00 41.78 204 LEU A C 1
ATOM 1649 O O . LEU A 1 216 ? 39.952 56.104 -2.831 1.00 40.62 204 LEU A O 1
ATOM 1654 N N . ARG A 1 217 ? 38.673 56.467 -1.015 1.00 42.47 205 ARG A N 1
ATOM 1655 C CA . ARG A 1 217 ? 37.677 55.452 -1.356 1.00 43.90 205 ARG A CA 1
ATOM 1656 C C . ARG A 1 217 ? 36.819 55.802 -2.559 1.00 42.40 205 ARG A C 1
ATOM 1657 O O . ARG A 1 217 ? 36.488 54.913 -3.357 1.00 40.79 205 ARG A O 1
ATOM 1665 N N . SER A 1 218 ? 36.454 57.081 -2.681 1.00 42.65 206 SER A N 1
ATOM 1666 C CA . SER A 1 218 ? 35.739 57.564 -3.869 1.00 42.58 206 SER A CA 1
ATOM 1667 C C . SER A 1 218 ? 36.593 57.337 -5.114 1.00 42.72 206 SER A C 1
ATOM 1668 O O . SER A 1 218 ? 36.086 56.863 -6.113 1.00 43.70 206 SER A O 1
ATOM 1671 N N . ILE A 1 219 ? 37.901 57.574 -5.038 1.00 43.36 207 ILE A N 1
ATOM 1672 C CA . ILE A 1 219 ? 38.769 57.306 -6.201 1.00 44.43 207 ILE A CA 1
ATOM 1673 C C . ILE A 1 219 ? 38.981 55.791 -6.450 1.00 44.74 207 ILE A C 1
ATOM 1674 O O . ILE A 1 219 ? 38.912 55.314 -7.606 1.00 44.71 207 ILE A O 1
ATOM 1679 N N . ALA A 1 220 ? 39.244 55.048 -5.374 1.00 43.12 208 ALA A N 1
ATOM 1680 C CA . ALA A 1 220 ? 39.268 53.587 -5.417 1.00 41.60 208 ALA A CA 1
ATOM 1681 C C . ALA A 1 220 ? 37.986 53.002 -6.048 1.00 42.04 208 ALA A C 1
ATOM 1682 O O . ALA A 1 220 ? 38.064 52.147 -6.923 1.00 41.61 208 ALA A O 1
ATOM 1684 N N . GLU A 1 221 ? 36.814 53.495 -5.645 1.00 42.61 209 GLU A N 1
ATOM 1685 C CA . GLU A 1 221 ? 35.544 52.975 -6.164 1.00 42.64 209 GLU A CA 1
ATOM 1686 C C . GLU A 1 221 ? 35.536 53.149 -7.683 1.00 42.80 209 GLU A C 1
ATOM 1687 O O . GLU A 1 221 ? 35.226 52.205 -8.431 1.00 43.20 209 GLU A O 1
ATOM 1689 N N . LYS A 1 222 ? 35.911 54.349 -8.123 1.00 41.73 210 LYS A N 1
ATOM 1690 C CA . LYS A 1 222 ? 35.970 54.715 -9.543 1.00 40.82 210 LYS A CA 1
ATOM 1691 C C . LYS A 1 222 ? 36.699 53.672 -10.417 1.00 41.26 210 LYS A C 1
ATOM 1692 O O . LYS A 1 222 ? 36.289 53.399 -11.551 1.00 42.78 210 LYS A O 1
ATOM 1698 N N . TYR A 1 223 ? 37.757 53.070 -9.874 1.00 43.26 211 TYR A N 1
ATOM 1699 C CA . TYR A 1 223 ? 38.608 52.120 -10.622 1.00 41.90 211 TYR A CA 1
ATOM 1700 C C . TYR A 1 223 ? 38.493 50.649 -10.226 1.00 40.98 211 TYR A C 1
ATOM 1701 O O . TYR A 1 223 ? 39.144 49.798 -10.853 1.00 39.93 211 TYR A O 1
ATOM 1710 N N . GLY A 1 224 ? 37.651 50.340 -9.234 1.00 40.38 212 GLY A N 1
ATOM 1711 C CA . GLY A 1 224 ? 37.491 48.969 -8.746 1.00 39.22 212 GLY A CA 1
ATOM 1712 C C . GLY A 1 224 ? 38.784 48.494 -8.133 1.00 39.62 212 GLY A C 1
ATOM 1713 O O . GLY A 1 224 ? 39.142 47.327 -8.251 1.00 39.55 212 GLY A O 1
ATOM 1714 N N . LYS A 1 225 ? 39.500 49.427 -7.517 1.00 39.54 213 LYS A N 1
ATOM 1715 C CA . LYS A 1 225 ? 40.714 49.127 -6.795 1.00 40.52 213 LYS A CA 1
ATOM 1716 C C . LYS A 1 225 ? 40.487 49.433 -5.313 1.00 38.81 213 LYS A C 1
ATOM 1717 O O . LYS A 1 225 ? 39.456 50.002 -4.956 1.00 35.75 213 LYS A O 1
ATOM 1723 N N . THR A 1 226 ? 41.440 49.019 -4.469 1.00 40.51 214 THR A N 1
ATOM 1724 C CA . THR A 1 226 ? 41.474 49.406 -3.044 1.00 39.88 214 THR A CA 1
ATOM 1725 C C . THR A 1 226 ? 42.229 50.711 -2.851 1.00 39.01 214 THR A C 1
ATOM 1726 O O . THR A 1 226 ? 42.996 51.157 -3.716 1.00 38.16 214 THR A O 1
ATOM 1730 N N . VAL A 1 227 ? 42.046 51.269 -1.659 1.00 40.34 215 VAL A N 1
ATOM 1731 C CA . VAL A 1 227 ? 42.701 52.510 -1.249 1.00 39.95 215 VAL A CA 1
ATOM 1732 C C . VAL A 1 227 ? 44.250 52.363 -1.248 1.00 38.76 215 VAL A C 1
ATOM 1733 O O . VAL A 1 227 ? 44.958 53.212 -1.760 1.00 37.81 215 VAL A O 1
ATOM 1737 N N . ALA A 1 228 ? 44.740 51.273 -0.665 1.00 38.79 216 ALA A N 1
ATOM 1738 C CA . ALA A 1 228 ? 46.148 50.933 -0.672 1.00 39.19 216 ALA A CA 1
ATOM 1739 C C . ALA A 1 228 ? 46.668 50.992 -2.110 1.00 39.93 216 ALA A C 1
ATOM 1740 O O . ALA A 1 228 ? 47.589 51.729 -2.397 1.00 40.18 216 ALA A O 1
ATOM 1742 N N . GLN A 1 229 ? 46.022 50.289 -3.023 1.00 40.13 217 GLN A N 1
ATOM 1743 C CA . GLN A 1 229 ? 46.411 50.348 -4.427 1.00 39.94 217 GLN A CA 1
ATOM 1744 C C . GLN A 1 229 ? 46.475 51.791 -4.997 1.00 38.27 217 GLN A C 1
ATOM 1745 O O . GLN A 1 229 ? 47.433 52.174 -5.692 1.00 38.76 217 GLN A O 1
ATOM 1751 N N . VAL A 1 230 ? 45.459 52.587 -4.677 1.00 38.61 218 VAL A N 1
ATOM 1752 C CA . VAL A 1 230 ? 45.374 53.988 -5.121 1.00 39.24 218 VAL A CA 1
ATOM 1753 C C . VAL A 1 230 ? 46.526 54.816 -4.593 1.00 40.53 218 VAL A C 1
ATOM 1754 O O . VAL A 1 230 ? 47.105 55.636 -5.305 1.00 43.07 218 VAL A O 1
ATOM 1758 N N . ILE A 1 231 ? 46.872 54.591 -3.344 1.00 40.13 219 ILE A N 1
ATOM 1759 C CA . ILE A 1 231 ? 47.976 55.330 -2.730 1.00 42.45 219 ILE A CA 1
ATOM 1760 C C . ILE A 1 231 ? 49.288 55.011 -3.428 1.00 39.97 219 ILE A C 1
ATOM 1761 O O . ILE A 1 231 ? 50.081 55.885 -3.737 1.00 39.13 219 ILE A O 1
ATOM 1766 N N . LEU A 1 232 ? 49.516 53.728 -3.664 1.00 41.49 220 LEU A N 1
ATOM 1767 C CA . LEU A 1 232 ? 50.751 53.294 -4.327 1.00 41.66 220 LEU A CA 1
ATOM 1768 C C . LEU A 1 232 ? 50.771 53.721 -5.792 1.00 41.13 220 LEU A C 1
ATOM 1769 O O . LEU A 1 232 ? 51.794 54.118 -6.278 1.00 41.80 220 LEU A O 1
ATOM 1774 N N . ARG A 1 233 ? 49.641 53.613 -6.496 1.00 41.42 221 ARG A N 1
ATOM 1775 C CA . ARG A 1 233 ? 49.548 54.138 -7.858 1.00 40.61 221 ARG A CA 1
ATOM 1776 C C . ARG A 1 233 ? 49.890 55.638 -7.881 1.00 42.50 221 ARG A C 1
ATOM 1777 O O . ARG A 1 233 ? 50.633 56.113 -8.758 1.00 40.07 221 ARG A O 1
ATOM 1785 N N . TRP A 1 234 ? 49.356 56.371 -6.897 1.00 42.93 222 TRP A N 1
ATOM 1786 C CA . TRP A 1 234 ? 49.594 57.817 -6.767 1.00 41.56 222 TRP A CA 1
ATOM 1787 C C . TRP A 1 234 ? 51.081 58.122 -6.582 1.00 41.54 222 TRP A C 1
ATOM 1788 O O . TRP A 1 234 ? 51.656 58.916 -7.308 1.00 40.42 222 TRP A O 1
ATOM 1799 N N . LEU A 1 235 ? 51.729 57.471 -5.637 1.00 41.67 223 LEU A N 1
ATOM 1800 C CA . LEU A 1 235 ? 53.160 57.665 -5.510 1.00 41.77 223 LEU A CA 1
ATOM 1801 C C . LEU A 1 235 ? 53.938 57.379 -6.793 1.00 42.79 223 LEU A C 1
ATOM 1802 O O . LEU A 1 235 ? 54.774 58.204 -7.251 1.00 42.10 223 LEU A O 1
ATOM 1807 N N . THR A 1 236 ? 53.681 56.210 -7.376 1.00 42.58 224 THR A N 1
ATOM 1808 C CA . THR A 1 236 ? 54.500 55.760 -8.497 1.00 42.58 224 THR A CA 1
ATOM 1809 C C . THR A 1 236 ? 54.215 56.632 -9.703 1.00 42.67 224 THR A C 1
ATOM 1810 O O . THR A 1 236 ? 55.098 56.835 -10.540 1.00 43.52 224 THR A O 1
ATOM 1814 N N . GLN A 1 237 ? 52.993 57.152 -9.789 1.00 42.72 225 GLN A N 1
ATOM 1815 C CA . GLN A 1 237 ? 52.619 58.002 -10.907 1.00 42.33 225 GLN A CA 1
ATOM 1816 C C . GLN A 1 237 ? 53.369 59.349 -10.800 1.00 41.86 225 GLN A C 1
ATOM 1817 O O . GLN A 1 237 ? 53.600 60.018 -11.784 1.00 40.40 225 GLN A O 1
ATOM 1823 N N . LYS A 1 238 ? 53.766 59.715 -9.586 1.00 43.71 226 LYS A N 1
ATOM 1824 C CA . LYS A 1 238 ? 54.649 60.847 -9.352 1.00 43.02 226 LYS A CA 1
ATOM 1825 C C . LYS A 1 238 ? 56.127 60.555 -9.618 1.00 44.33 226 LYS A C 1
ATOM 1826 O O . LYS A 1 238 ? 56.937 61.441 -9.524 1.00 45.14 226 LYS A O 1
ATOM 1832 N N . GLY A 1 239 ? 56.482 59.329 -9.962 1.00 43.17 227 GLY A N 1
ATOM 1833 C CA . GLY A 1 239 ? 57.863 58.963 -10.136 1.00 41.85 227 GLY A CA 1
ATOM 1834 C C . GLY A 1 239 ? 58.559 58.716 -8.811 1.00 42.09 227 GLY A C 1
ATOM 1835 O O . GLY A 1 239 ? 59.792 58.845 -8.722 1.00 42.57 227 GLY A O 1
ATOM 1836 N N . ILE A 1 240 ? 57.797 58.306 -7.799 1.00 40.17 228 ILE A N 1
ATOM 1837 C CA . ILE A 1 240 ? 58.343 58.026 -6.484 1.00 41.07 228 ILE A CA 1
ATOM 1838 C C . ILE A 1 240 ? 58.377 56.510 -6.209 1.00 41.46 228 ILE A C 1
ATOM 1839 O O . ILE A 1 240 ? 57.382 55.803 -6.353 1.00 41.96 228 ILE A O 1
ATOM 1844 N N . VAL A 1 241 ? 59.541 56.013 -5.823 1.00 42.14 229 VAL A N 1
ATOM 1845 C CA . VAL A 1 241 ? 59.676 54.620 -5.458 1.00 42.95 229 VAL A CA 1
ATOM 1846 C C . VAL A 1 241 ? 58.966 54.457 -4.128 1.00 43.37 229 VAL A C 1
ATOM 1847 O O . VAL A 1 241 ? 59.162 55.257 -3.226 1.00 40.96 229 VAL A O 1
ATOM 1851 N N . ALA A 1 242 ? 58.164 53.393 -4.014 1.00 44.69 230 ALA A N 1
ATOM 1852 C CA . ALA A 1 242 ? 57.397 53.089 -2.798 1.00 43.94 230 ALA A CA 1
ATOM 1853 C C . ALA A 1 242 ? 57.712 51.681 -2.317 1.00 42.86 230 ALA A C 1
ATOM 1854 O O . ALA A 1 242 ? 57.769 50.745 -3.115 1.00 43.27 230 ALA A O 1
ATOM 1856 N N . ILE A 1 243 ? 57.832 51.523 -1.000 1.00 43.26 231 ILE A N 1
ATOM 1857 C CA . ILE A 1 243 ? 58.193 50.231 -0.407 1.00 43.52 231 ILE A CA 1
ATOM 1858 C C . ILE A 1 243 ? 57.215 49.779 0.680 1.00 42.77 231 ILE A C 1
ATOM 1859 O O . ILE A 1 243 ? 57.618 49.581 1.839 1.00 44.68 231 ILE A O 1
ATOM 1864 N N . PRO A 1 244 ? 55.947 49.531 0.299 1.00 43.20 232 PRO A N 1
ATOM 1865 C CA . PRO A 1 244 ? 54.964 49.071 1.262 1.00 42.60 232 PRO A CA 1
ATOM 1866 C C . PRO A 1 244 ? 55.364 47.740 1.936 1.00 42.71 232 PRO A C 1
ATOM 1867 O O . PRO A 1 244 ? 55.958 46.866 1.306 1.00 41.16 232 PRO A O 1
ATOM 1871 N N . LYS A 1 245 ? 54.982 47.614 3.195 1.00 41.91 233 LYS A N 1
ATOM 1872 C CA . LYS A 1 245 ? 55.207 46.431 3.979 1.00 41.42 233 LYS A CA 1
ATOM 1873 C C . LYS A 1 245 ? 53.858 45.774 4.315 1.00 41.43 233 LYS A C 1
ATOM 1874 O O . LYS A 1 245 ? 52.916 46.441 4.765 1.00 41.89 233 LYS A O 1
ATOM 1880 N N . THR A 1 246 ? 53.821 44.453 4.141 1.00 41.56 234 THR A N 1
ATOM 1881 C CA . THR A 1 246 ? 52.762 43.613 4.649 1.00 42.24 234 THR A CA 1
ATOM 1882 C C . THR A 1 246 ? 53.323 42.228 4.903 1.00 42.37 234 THR A C 1
ATOM 1883 O O . THR A 1 246 ? 54.169 41.749 4.158 1.00 40.55 234 THR A O 1
ATOM 1887 N N . VAL A 1 247 ? 52.830 41.589 5.963 1.00 42.66 235 VAL A N 1
ATOM 1888 C CA . VAL A 1 247 ? 53.127 40.176 6.224 1.00 42.86 235 VAL A CA 1
ATOM 1889 C C . VAL A 1 247 ? 52.143 39.226 5.537 1.00 43.03 235 VAL A C 1
ATOM 1890 O O . VAL A 1 247 ? 52.244 38.032 5.753 1.00 42.36 235 VAL A O 1
ATOM 1894 N N . ARG A 1 248 ? 51.201 39.727 4.728 1.00 42.50 236 ARG A N 1
ATOM 1895 C CA . ARG A 1 248 ? 50.165 38.857 4.139 1.00 41.17 236 ARG A CA 1
ATOM 1896 C C . ARG A 1 248 ? 50.348 38.624 2.641 1.00 40.80 236 ARG A C 1
ATOM 1897 O O . ARG A 1 248 ? 50.453 39.560 1.879 1.00 36.93 236 ARG A O 1
ATOM 1905 N N . ARG A 1 249 ? 50.311 37.359 2.211 1.00 42.53 237 ARG A N 1
ATOM 1906 C CA . ARG A 1 249 ? 50.544 37.039 0.798 1.00 43.56 237 ARG A CA 1
ATOM 1907 C C . ARG A 1 249 ? 49.540 37.835 -0.045 1.00 43.39 237 ARG A C 1
ATOM 1908 O O . ARG A 1 249 ? 49.922 38.505 -1.000 1.00 45.79 237 ARG A O 1
ATOM 1911 N N . GLU A 1 250 ? 48.278 37.841 0.374 1.00 40.46 238 GLU A N 1
ATOM 1912 C CA . GLU A 1 250 ? 47.222 38.482 -0.409 1.00 41.59 238 GLU A CA 1
ATOM 1913 C C . GLU A 1 250 ? 47.417 39.993 -0.583 1.00 41.04 238 GLU A C 1
ATOM 1914 O O . GLU A 1 250 ? 47.068 40.531 -1.629 1.00 40.12 238 GLU A O 1
ATOM 1920 N N . ARG A 1 251 ? 48.009 40.657 0.411 1.00 40.64 239 ARG A N 1
ATOM 1921 C CA . ARG A 1 251 ? 48.334 42.074 0.312 1.00 40.76 239 ARG A CA 1
ATOM 1922 C C . ARG A 1 251 ? 49.598 42.356 -0.508 1.00 41.21 239 ARG A C 1
ATOM 1923 O O . ARG A 1 251 ? 49.724 43.403 -1.103 1.00 41.66 239 ARG A O 1
ATOM 1931 N N . MET A 1 252 ? 50.553 41.435 -0.500 1.00 41.43 240 MET A N 1
ATOM 1932 C CA . MET A 1 252 ? 51.711 41.528 -1.382 1.00 41.64 240 MET A CA 1
ATOM 1933 C C . MET A 1 252 ? 51.217 41.615 -2.837 1.00 42.36 240 MET A C 1
ATOM 1934 O O . MET A 1 252 ? 51.613 42.528 -3.588 1.00 41.89 240 MET A O 1
ATOM 1939 N N . LYS A 1 253 ? 50.315 40.681 -3.178 1.00 41.65 241 LYS A N 1
ATOM 1940 C CA . LYS A 1 253 ? 49.699 40.566 -4.505 1.00 42.84 241 LYS A CA 1
ATOM 1941 C C . LYS A 1 253 ? 48.905 41.845 -4.829 1.00 41.61 241 LYS A C 1
ATOM 1942 O O . LYS A 1 253 ? 49.066 42.440 -5.906 1.00 40.79 241 LYS A O 1
ATOM 1945 N N . GLU A 1 254 ? 48.124 42.322 -3.857 1.00 40.62 242 GLU A N 1
ATOM 1946 C CA . GLU A 1 254 ? 47.305 43.533 -4.029 1.00 39.51 242 GLU A CA 1
ATOM 1947 C C . GLU A 1 254 ? 48.193 44.770 -4.269 1.00 40.15 242 GLU A C 1
ATOM 1948 O O . GLU A 1 254 ? 47.946 45.570 -5.191 1.00 40.29 242 GLU A O 1
ATOM 1954 N N . ASN A 1 255 ? 49.236 44.898 -3.448 1.00 40.35 243 ASN A N 1
ATOM 1955 C CA . ASN A 1 255 ? 50.085 46.085 -3.418 1.00 40.94 243 ASN A CA 1
ATOM 1956 C C . ASN A 1 255 ? 50.943 46.224 -4.678 1.00 43.10 243 ASN A C 1
ATOM 1957 O O . ASN A 1 255 ? 51.311 47.336 -5.072 1.00 42.86 243 ASN A O 1
ATOM 1962 N N . ILE A 1 256 ? 51.259 45.100 -5.319 1.00 43.31 244 ILE A N 1
ATOM 1963 C CA . ILE A 1 256 ? 52.060 45.131 -6.548 1.00 41.47 244 ILE A CA 1
ATOM 1964 C C . ILE A 1 256 ? 51.187 45.230 -7.808 1.00 42.13 244 ILE A C 1
ATOM 1965 O O . ILE A 1 256 ? 51.696 45.543 -8.887 1.00 41.54 244 ILE A O 1
ATOM 1970 N N . SER A 1 257 ? 49.877 45.016 -7.655 1.00 39.93 24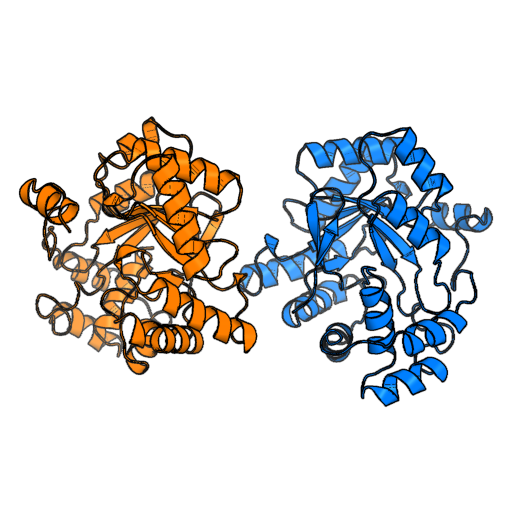5 SER A N 1
ATOM 1971 C CA . SER A 1 257 ? 48.961 44.957 -8.787 1.00 41.65 245 SER A CA 1
ATOM 1972 C C . SER A 1 257 ? 48.263 46.303 -9.052 1.00 42.73 245 SER A C 1
ATOM 1973 O O . SER A 1 257 ? 47.026 46.428 -8.990 1.00 43.77 245 SER A O 1
ATOM 1976 N N . ILE A 1 258 ? 49.081 47.287 -9.416 1.00 43.45 246 ILE A N 1
ATOM 1977 C CA . ILE A 1 258 ? 48.655 48.691 -9.528 1.00 44.94 246 ILE A CA 1
ATOM 1978 C C . ILE A 1 258 ? 48.976 49.348 -10.880 1.00 45.07 246 ILE A C 1
ATOM 1979 O O . ILE A 1 258 ? 48.724 50.539 -11.060 1.00 48.38 246 ILE A O 1
ATOM 1984 N N . PHE A 1 259 ? 49.529 48.599 -11.823 1.00 44.61 247 PHE A N 1
ATOM 1985 C CA . PHE A 1 259 ? 50.043 49.203 -13.048 1.00 44.55 247 PHE A CA 1
ATOM 1986 C C . PHE A 1 259 ? 49.126 48.979 -14.234 1.00 44.43 247 PHE A C 1
ATOM 1987 O O . PHE A 1 259 ? 49.448 49.351 -15.357 1.00 43.75 247 PHE A O 1
ATOM 1995 N N . ASP A 1 260 ? 47.978 48.368 -13.965 1.00 44.28 248 ASP A N 1
ATOM 1996 C CA . ASP A 1 260 ? 46.939 48.159 -14.972 1.00 44.43 248 ASP A CA 1
ATOM 1997 C C . ASP A 1 260 ? 45.882 49.274 -14.960 1.00 44.34 248 ASP A C 1
ATOM 1998 O O . ASP A 1 260 ? 44.761 49.111 -15.509 1.00 43.28 248 ASP A O 1
ATOM 2003 N N . PHE A 1 261 ? 46.211 50.389 -14.311 1.00 43.46 249 PHE A N 1
ATOM 2004 C CA . PHE A 1 261 ? 45.310 51.550 -14.288 1.00 43.21 249 PHE A CA 1
ATOM 2005 C C . PHE A 1 261 ? 46.104 52.822 -13.988 1.00 41.43 249 PHE A C 1
ATOM 2006 O O . PHE A 1 261 ? 47.290 52.754 -13.687 1.00 39.43 249 PHE A O 1
ATOM 2014 N N . GLU A 1 262 ? 45.427 53.965 -14.083 1.00 43.26 250 GLU A N 1
ATOM 2015 C CA . GLU A 1 262 ? 46.053 55.293 -14.005 1.00 45.88 250 GLU A CA 1
ATOM 2016 C C . GLU A 1 262 ? 45.105 56.296 -13.412 1.00 45.12 250 GLU A C 1
ATOM 2017 O O . GLU A 1 262 ? 43.920 56.332 -13.755 1.00 48.51 250 GLU A O 1
ATOM 2023 N N . LEU A 1 263 ? 45.639 57.163 -12.571 1.00 45.31 251 LEU A N 1
ATOM 2024 C CA . LEU A 1 263 ? 44.823 58.211 -11.977 1.00 44.48 251 LEU A CA 1
ATOM 2025 C C . LEU A 1 263 ? 44.753 59.384 -12.933 1.00 44.33 251 LEU A C 1
ATOM 2026 O O . LEU A 1 263 ? 45.758 59.712 -13.566 1.00 42.54 251 LEU A O 1
ATOM 2031 N N . THR A 1 264 ? 43.584 60.023 -13.044 1.00 44.22 252 THR A N 1
ATOM 2032 C CA . THR A 1 264 ? 43.502 61.252 -13.841 1.00 44.49 252 THR A CA 1
ATOM 2033 C C . THR A 1 264 ? 44.197 62.410 -13.117 1.00 44.25 252 THR A C 1
ATOM 2034 O O . THR A 1 264 ? 44.514 62.330 -11.934 1.00 43.69 252 THR A O 1
ATOM 2038 N N . GLN A 1 265 ? 44.416 63.493 -13.848 1.00 44.03 253 GLN A N 1
ATOM 2039 C CA . GLN A 1 265 ? 44.890 64.724 -13.256 1.00 44.85 253 GLN A CA 1
ATOM 2040 C C . GLN A 1 265 ? 43.956 65.167 -12.130 1.00 44.19 253 GLN A C 1
ATOM 2041 O O . GLN A 1 265 ? 44.437 65.559 -11.080 1.00 45.24 253 GLN A O 1
ATOM 2047 N N . GLU A 1 266 ? 42.640 65.059 -12.344 1.00 44.30 254 GLU A N 1
ATOM 2048 C CA . GLU A 1 266 ? 41.624 65.392 -11.335 1.00 45.14 254 GLU A CA 1
ATOM 2049 C C . GLU A 1 266 ? 41.819 64.574 -10.086 1.00 45.31 254 GLU A C 1
ATOM 2050 O O . GLU A 1 266 ? 41.709 65.096 -8.983 1.00 45.72 254 GLU A O 1
ATOM 2056 N N . ASP A 1 267 ? 42.089 63.282 -10.270 1.00 44.68 255 ASP A N 1
ATOM 2057 C CA . ASP A 1 267 ? 42.290 62.362 -9.156 1.00 43.29 255 ASP A CA 1
ATOM 2058 C C . ASP A 1 267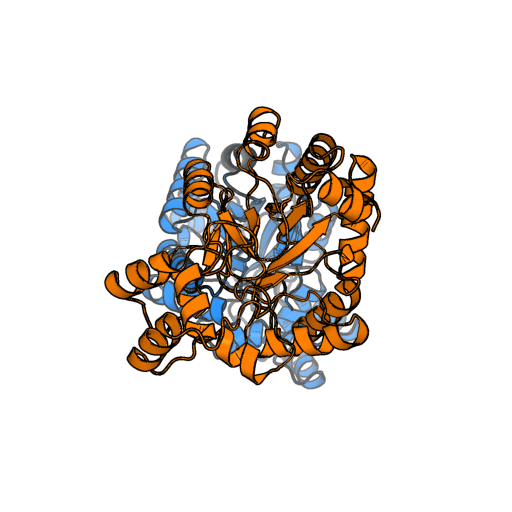 ? 43.496 62.795 -8.349 1.00 43.86 255 ASP A C 1
ATOM 2059 O O . ASP A 1 267 ? 43.442 62.777 -7.109 1.00 42.92 255 ASP A O 1
ATOM 2064 N N . MET A 1 268 ? 44.580 63.149 -9.068 1.00 43.58 256 MET A N 1
ATOM 2065 C CA . MET A 1 268 ? 45.870 63.560 -8.460 1.00 41.92 256 MET A CA 1
ATOM 2066 C C . MET A 1 268 ? 45.738 64.829 -7.642 1.00 39.89 256 MET A C 1
ATOM 2067 O O . MET A 1 268 ? 46.316 64.945 -6.563 1.00 37.58 256 MET A O 1
ATOM 2072 N N . GLU A 1 269 ? 45.005 65.787 -8.196 1.00 41.49 257 GLU A N 1
ATOM 2073 C CA . GLU A 1 269 ? 44.632 67.035 -7.505 1.00 42.51 257 GLU A CA 1
ATOM 2074 C C . GLU A 1 269 ? 43.774 66.804 -6.261 1.00 41.58 257 GLU A C 1
ATOM 2075 O O . GLU A 1 269 ? 43.997 67.485 -5.263 1.00 42.04 257 GLU A O 1
ATOM 2081 N N . LYS A 1 270 ? 42.789 65.898 -6.326 1.00 40.10 258 LYS A N 1
ATOM 2082 C CA . LYS A 1 270 ? 41.976 65.532 -5.126 1.00 41.59 258 LYS A CA 1
ATOM 2083 C C . LYS A 1 270 ? 42.873 64.979 -4.005 1.00 41.13 258 LYS A C 1
ATOM 2084 O O . LYS A 1 270 ? 42.759 65.347 -2.821 1.00 39.64 258 LYS A O 1
ATOM 2088 N N . ILE A 1 271 ? 43.751 64.067 -4.387 1.00 39.64 259 ILE A N 1
ATOM 2089 C CA . ILE A 1 271 ? 44.644 63.484 -3.411 1.00 41.02 259 ILE A CA 1
ATOM 2090 C C . ILE A 1 271 ? 45.528 64.546 -2.804 1.00 40.29 259 ILE A C 1
ATOM 2091 O O . ILE A 1 271 ? 45.805 64.465 -1.626 1.00 39.13 259 ILE A O 1
ATOM 2096 N N . ALA A 1 272 ? 45.980 65.525 -3.607 1.00 42.51 260 ALA A N 1
ATOM 2097 C CA . ALA A 1 272 ? 46.854 66.632 -3.114 1.00 42.26 260 ALA A CA 1
ATOM 2098 C C . ALA A 1 272 ? 46.192 67.453 -1.972 1.00 41.30 260 ALA A C 1
ATOM 2099 O O . ALA A 1 272 ? 46.865 67.931 -1.057 1.00 39.10 260 ALA A O 1
ATOM 2101 N N . THR A 1 273 ? 44.868 67.559 -2.001 1.00 41.73 261 THR A N 1
ATOM 2102 C CA . THR A 1 273 ? 44.130 68.298 -0.952 1.00 41.42 261 THR A CA 1
ATOM 2103 C C . THR A 1 273 ? 44.301 67.701 0.438 1.00 40.84 261 THR A C 1
ATOM 2104 O O . THR A 1 273 ? 43.936 68.342 1.399 1.00 42.76 261 THR A O 1
ATOM 2108 N N . LEU A 1 274 ? 44.811 66.477 0.531 1.00 40.94 262 LEU A N 1
ATOM 2109 C CA . LEU A 1 274 ? 44.864 65.733 1.791 1.00 41.46 262 LEU A CA 1
ATOM 2110 C C . LEU A 1 274 ? 46.114 65.974 2.604 1.00 42.54 262 LEU A C 1
ATOM 2111 O O . LEU A 1 274 ? 46.194 65.601 3.757 1.00 43.42 262 LEU A O 1
ATOM 2116 N N . ASP A 1 275 ? 47.107 66.577 1.984 1.00 43.58 263 ASP A N 1
ATOM 2117 C CA . ASP A 1 275 ? 48.369 66.862 2.631 1.00 40.87 263 ASP A CA 1
ATOM 2118 C C . ASP A 1 275 ? 48.149 67.649 3.937 1.00 38.73 263 ASP A C 1
ATOM 2119 O O . ASP A 1 275 ? 47.474 68.687 3.965 1.00 36.89 263 ASP A O 1
ATOM 2124 N N . GLU A 1 276 ? 48.723 67.142 5.019 1.00 38.82 264 GLU A N 1
ATOM 2125 C CA . GLU A 1 276 ? 48.741 67.870 6.282 1.00 38.09 264 GLU A CA 1
ATOM 2126 C C . GLU A 1 276 ? 50.103 68.565 6.531 1.00 38.14 264 GLU A C 1
ATOM 2127 O O . GLU A 1 276 ? 50.234 69.353 7.426 1.00 38.04 264 GLU A O 1
ATOM 2133 N N . GLY A 1 277 ? 51.116 68.266 5.720 1.00 39.97 265 GLY A N 1
ATOM 2134 C CA . GLY A 1 277 ? 52.340 69.069 5.701 1.00 40.75 265 GLY A CA 1
ATOM 2135 C C . GLY A 1 277 ? 53.287 68.820 6.849 1.00 42.28 265 GLY A C 1
ATOM 2136 O O . GLY A 1 277 ? 54.155 69.644 7.127 1.00 39.57 265 GLY A O 1
ATOM 2137 N N . GLN A 1 278 ? 53.124 67.669 7.511 1.00 44.52 266 GLN A N 1
ATOM 2138 C CA . GLN A 1 278 ? 54.017 67.254 8.584 1.00 42.92 266 GLN A CA 1
ATOM 2139 C C . GLN A 1 278 ? 53.908 65.769 8.858 1.00 43.33 266 GLN A C 1
ATOM 2140 O O . GLN A 1 278 ? 52.884 65.123 8.542 1.00 43.18 266 GLN A O 1
ATOM 2146 N N . SER A 1 279 ? 54.961 65.257 9.507 1.00 40.84 267 SER A N 1
ATOM 2147 C CA . SER A 1 279 ? 55.082 63.855 9.759 1.00 39.60 267 SER A CA 1
ATOM 2148 C C . SER A 1 279 ? 53.899 63.289 10.523 1.00 40.67 267 SER A C 1
ATOM 2149 O O . SER A 1 279 ? 53.272 63.955 11.348 1.00 40.29 267 SER A O 1
ATOM 2152 N N . ALA A 1 280 ? 53.585 62.035 10.243 1.00 40.84 268 ALA A N 1
ATOM 2153 C CA . ALA A 1 280 ? 52.654 61.322 11.048 1.00 39.74 268 ALA A CA 1
ATOM 2154 C C . ALA A 1 280 ? 53.308 60.815 12.321 1.00 41.93 268 ALA A C 1
ATOM 2155 O O . ALA A 1 280 ? 52.603 60.292 13.189 1.00 38.81 268 ALA A O 1
ATOM 2157 N N . PHE A 1 281 ? 54.651 60.901 12.412 1.00 43.94 269 PHE A N 1
ATOM 2158 C CA . PHE A 1 281 ? 55.412 60.285 13.550 1.00 43.10 269 PHE A CA 1
ATOM 2159 C C . PHE A 1 281 ? 56.089 61.346 14.399 1.00 43.21 269 PHE A C 1
ATOM 2160 O O . PHE A 1 281 ? 55.684 61.579 15.530 1.00 42.17 269 PHE A O 1
ATOM 2168 N N . PHE A 1 282 ? 57.033 62.063 13.805 1.00 42.48 270 PHE A N 1
ATOM 2169 C CA . PHE A 1 282 ? 57.760 63.107 14.498 1.00 42.11 270 PHE A CA 1
ATOM 2170 C C . PHE A 1 282 ? 58.644 63.804 13.475 1.00 41.32 270 PHE A C 1
ATOM 2171 O O . PHE A 1 282 ? 58.833 63.289 12.341 1.00 40.39 270 PHE A O 1
ATOM 2179 N N . SER A 1 283 ? 59.201 64.955 13.886 1.00 42.05 271 SER A N 1
ATOM 2180 C CA . SER A 1 283 ? 60.188 65.724 13.087 1.00 39.55 271 SER A CA 1
ATOM 2181 C C . SER A 1 283 ? 61.663 65.359 13.422 1.00 41.09 271 SER A C 1
ATOM 2182 O O . SER A 1 283 ? 62.072 65.315 14.593 1.00 42.34 271 SER A O 1
ATOM 2185 N N . HIS A 1 284 ? 62.458 65.167 12.389 1.00 42.50 272 HIS A N 1
ATOM 2186 C CA . HIS A 1 284 ? 63.911 65.030 12.527 1.00 42.14 272 HIS A CA 1
ATOM 2187 C C . HIS A 1 284 ? 64.663 66.327 12.903 1.00 42.59 272 HIS A C 1
AT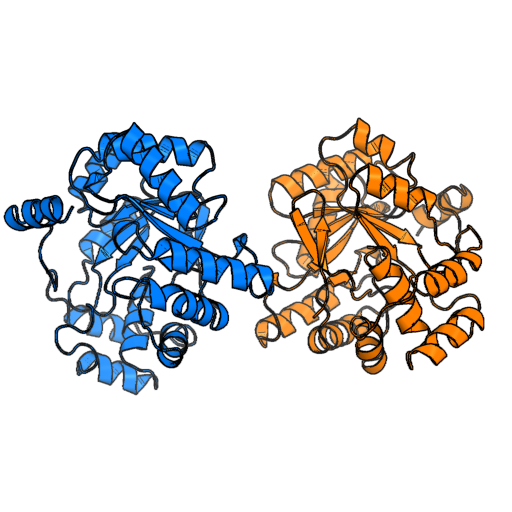OM 2188 O O . HIS A 1 284 ? 65.849 66.263 13.265 1.00 45.45 272 HIS A O 1
ATOM 2195 N N . ARG A 1 285 ? 63.961 67.470 12.890 1.00 42.70 273 ARG A N 1
ATOM 2196 C CA . ARG A 1 285 ? 64.496 68.760 13.386 1.00 40.61 273 ARG A CA 1
ATOM 2197 C C . ARG A 1 285 ? 64.176 69.051 14.869 1.00 41.09 273 ARG A C 1
ATOM 2198 O O . ARG A 1 285 ? 64.575 70.100 15.433 1.00 39.47 273 ARG A O 1
ATOM 2206 N N . ASP A 1 286 ? 63.431 68.127 15.486 1.00 39.98 274 ASP A N 1
ATOM 2207 C CA . ASP A 1 286 ? 63.089 68.221 16.885 1.00 38.42 274 ASP A CA 1
ATOM 2208 C C . ASP A 1 286 ? 64.302 67.695 17.676 1.00 38.60 274 ASP A C 1
ATOM 2209 O O . ASP A 1 286 ? 64.623 66.506 17.594 1.00 36.90 274 ASP A O 1
ATOM 2214 N N . PRO A 1 287 ? 64.959 68.564 18.447 1.00 36.95 275 PRO A N 1
ATOM 2215 C CA . PRO A 1 287 ? 66.161 68.161 19.182 1.00 36.68 275 PRO A CA 1
ATOM 2216 C C . PRO A 1 287 ? 65.956 66.963 20.168 1.00 38.17 275 PRO A C 1
ATOM 2217 O O . PRO A 1 287 ? 66.839 66.126 20.304 1.00 40.62 275 PRO A O 1
ATOM 2221 N N . GLU A 1 288 ? 64.801 66.885 20.809 1.00 37.84 276 GLU A N 1
ATOM 2222 C CA . GLU A 1 288 ? 64.456 65.755 21.635 1.00 38.87 276 GLU A CA 1
ATOM 2223 C C . GLU A 1 288 ? 64.409 64.439 20.820 1.00 39.38 276 GLU A C 1
ATOM 2224 O O . GLU A 1 288 ? 64.912 63.407 21.274 1.00 40.76 276 GLU A O 1
ATOM 2230 N N . VAL A 1 289 ? 63.900 64.511 19.590 1.00 39.66 277 VAL A N 1
ATOM 2231 C CA . VAL A 1 289 ? 63.892 63.378 18.681 1.00 39.50 277 VAL A CA 1
ATOM 2232 C C . VAL A 1 289 ? 65.305 62.902 18.279 1.00 39.27 277 VAL A C 1
ATOM 2233 O O . VAL A 1 289 ? 65.612 61.711 18.271 1.00 41.26 277 VAL A O 1
ATOM 2237 N N . VAL A 1 290 ? 66.172 63.843 17.942 1.00 41.17 278 VAL A N 1
ATOM 2238 C CA . VAL A 1 290 ? 67.588 63.556 17.647 1.00 40.24 278 VAL A CA 1
ATOM 2239 C C . VAL A 1 290 ? 68.204 62.719 18.776 1.00 39.47 278 VAL A C 1
ATOM 2240 O O . VAL A 1 290 ? 68.831 61.700 18.536 1.00 37.42 278 VAL A O 1
ATOM 2244 N N . LYS A 1 291 ? 68.015 63.194 20.005 1.00 36.90 279 LYS A N 1
ATOM 2245 C CA . LYS A 1 291 ? 68.482 62.486 21.185 1.00 38.37 279 LYS A CA 1
ATOM 2246 C C . LYS A 1 291 ? 67.806 61.094 21.379 1.00 40.28 279 LYS A C 1
ATOM 2247 O O . LYS A 1 291 ? 68.448 60.138 21.816 1.00 40.20 279 LYS A O 1
ATOM 2253 N N . TRP A 1 292 ? 66.497 60.994 21.137 1.00 42.08 280 TRP A N 1
ATOM 2254 C CA . TRP A 1 292 ? 65.833 59.743 21.374 1.00 40.78 280 TRP A CA 1
ATOM 2255 C C . TRP A 1 292 ? 66.402 58.751 20.386 1.00 39.17 280 TRP A C 1
ATOM 2256 O O . TRP A 1 292 ? 66.725 57.645 20.737 1.00 40.68 280 TRP A O 1
ATOM 2267 N N . ILE A 1 293 ? 66.511 59.149 19.136 1.00 39.60 281 ILE A N 1
ATOM 2268 C CA . ILE A 1 293 ? 67.041 58.252 18.112 1.00 42.26 281 ILE A CA 1
ATOM 2269 C C . ILE A 1 293 ? 68.514 57.809 18.332 1.00 40.53 281 ILE A C 1
ATOM 2270 O O . ILE A 1 293 ? 68.903 56.604 18.127 1.00 38.14 281 ILE A O 1
ATOM 2275 N N . CYS A 1 294 ? 69.318 58.769 18.768 1.00 37.39 282 CYS A N 1
ATOM 2276 C CA . CYS A 1 294 ? 70.703 58.474 19.057 1.00 37.70 282 CYS A CA 1
ATOM 2277 C C . CYS A 1 294 ? 70.884 57.632 20.306 1.00 37.26 282 CYS A C 1
ATOM 2278 O O . CYS A 1 294 ? 71.948 57.126 20.525 1.00 40.17 282 CYS A O 1
ATOM 2281 N N . SER A 1 295 ? 69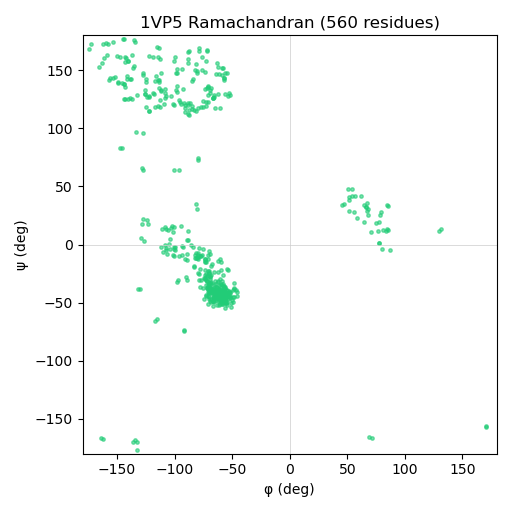.855 57.471 21.127 1.00 40.09 283 SER A N 1
ATOM 2282 C CA . SER A 1 295 ? 69.977 56.682 22.329 1.00 38.31 283 SER A CA 1
ATOM 2283 C C . SER A 1 295 ? 69.320 55.277 22.211 1.00 41.33 283 SER A C 1
ATOM 2284 O O . SER A 1 295 ? 69.396 54.459 23.176 1.00 41.26 283 SER A O 1
ATOM 2287 N N . LEU A 1 296 ? 68.668 54.997 21.070 1.00 41.42 284 LEU A N 1
ATOM 2288 C CA . LEU A 1 296 ? 68.146 53.650 20.826 1.00 46.15 284 LEU A CA 1
ATOM 2289 C C . LEU A 1 296 ? 69.249 52.589 20.936 1.00 43.76 284 LEU A C 1
ATOM 2290 O O . LEU A 1 296 ? 69.085 51.616 21.641 1.00 38.46 284 LEU A O 1
ATOM 2295 N N . LYS A 1 297 ? 70.372 52.765 20.259 1.00 48.23 285 LYS A N 1
ATOM 2296 C CA . LYS A 1 297 ? 71.540 51.863 20.505 1.00 58.29 285 LYS A CA 1
ATOM 2297 C C . LYS A 1 297 ? 72.835 52.604 21.030 1.00 60.16 285 LYS A C 1
ATOM 2298 O O . LYS A 1 297 ? 72.895 53.864 21.155 1.00 61.36 285 LYS A O 1
ATOM 2300 N N . GLN B 1 14 ? 61.611 20.937 -14.393 1.00 53.06 2 GLN B N 1
ATOM 2301 C CA . GLN B 1 14 ? 62.842 21.354 -13.640 1.00 53.55 2 GLN B CA 1
ATOM 2302 C C . GLN B 1 14 ? 64.119 21.159 -14.521 1.00 53.61 2 GLN B C 1
ATOM 2303 O O . GLN B 1 14 ? 64.866 20.171 -14.317 1.00 53.29 2 GLN B O 1
ATOM 2309 N N . VAL B 1 15 ? 64.352 22.063 -15.496 1.00 50.53 3 VAL B N 1
ATOM 2310 C CA . VAL B 1 15 ? 65.473 21.899 -16.442 1.00 47.18 3 VAL B CA 1
ATOM 2311 C C . VAL B 1 15 ? 66.794 22.410 -15.883 1.00 44.46 3 VAL B C 1
ATOM 2312 O O . VAL B 1 15 ? 66.946 23.602 -15.680 1.00 44.40 3 VAL B O 1
ATOM 2316 N N . PRO B 1 16 ? 67.779 21.543 -15.678 1.00 43.81 4 PRO B N 1
ATOM 2317 C CA . PRO B 1 16 ? 69.059 22.017 -15.106 1.00 43.34 4 PRO B CA 1
ATOM 2318 C C . PRO B 1 16 ? 69.772 23.043 -15.986 1.00 44.12 4 PRO B C 1
ATOM 2319 O O . PRO B 1 16 ? 69.587 23.054 -17.217 1.00 44.51 4 PRO B O 1
ATOM 2323 N N . LYS B 1 17 ? 70.564 23.900 -15.343 1.00 44.41 5 LYS B N 1
ATOM 2324 C CA . LYS B 1 17 ? 71.346 24.940 -16.011 1.00 46.67 5 LYS B CA 1
ATOM 2325 C C . LYS B 1 17 ? 72.849 24.600 -15.880 1.00 46.19 5 LYS B C 1
ATOM 2326 O O . LYS B 1 17 ? 73.290 23.963 -14.909 1.00 44.45 5 LYS B O 1
ATOM 2332 N N . VAL B 1 18 ? 73.631 24.974 -16.884 1.00 45.07 6 VAL B N 1
ATOM 2333 C CA . VAL B 1 18 ? 75.092 24.994 -16.718 1.00 44.31 6 VAL B CA 1
ATOM 2334 C C . VAL B 1 18 ? 75.545 26.407 -16.390 1.00 43.89 6 VAL B C 1
ATOM 2335 O O . VAL B 1 18 ? 74.908 27.360 -16.764 1.00 44.40 6 VAL B O 1
ATOM 2339 N N . THR B 1 19 ? 76.643 26.540 -15.667 1.00 45.21 7 THR B N 1
ATOM 2340 C CA . THR B 1 19 ? 77.194 27.867 -15.383 1.00 43.56 7 THR B CA 1
ATOM 2341 C C . THR B 1 19 ? 78.369 28.095 -16.310 1.00 42.64 7 THR B C 1
ATOM 2342 O O . THR B 1 19 ? 79.305 27.347 -16.287 1.00 42.68 7 THR B O 1
ATOM 2346 N N . LEU B 1 20 ? 78.302 29.137 -17.126 1.00 41.13 8 LEU B N 1
ATOM 2347 C CA . LEU B 1 20 ? 79.348 29.430 -18.093 1.00 41.43 8 LEU B CA 1
ATOM 2348 C C . LEU B 1 20 ? 80.534 30.115 -17.408 1.00 39.64 8 LEU B C 1
ATOM 2349 O O . LEU B 1 20 ? 80.424 30.520 -16.271 1.00 39.85 8 LEU B O 1
ATOM 2354 N N . ASN B 1 21 ? 81.658 30.243 -18.113 1.00 40.25 9 ASN B N 1
ATOM 2355 C CA . ASN B 1 21 ? 82.900 30.756 -17.509 1.00 40.43 9 ASN B CA 1
ATOM 2356 C C . ASN B 1 21 ? 82.802 32.175 -16.960 1.00 43.31 9 ASN B C 1
ATOM 2357 O O . ASN B 1 21 ? 83.694 32.582 -16.248 1.00 44.69 9 ASN B O 1
ATOM 2362 N N . ASN B 1 22 ? 81.723 32.908 -17.291 1.00 43.80 10 ASN B N 1
ATOM 2363 C CA . ASN B 1 22 ? 81.478 34.259 -16.762 1.00 42.23 10 ASN B CA 1
ATOM 2364 C C . ASN B 1 22 ? 80.327 34.305 -15.753 1.00 40.95 10 ASN B C 1
ATOM 2365 O O . ASN B 1 22 ? 79.824 35.356 -15.433 1.00 41.51 10 ASN B O 1
ATOM 2370 N N . GLY B 1 23 ? 79.927 33.148 -15.263 1.00 41.44 11 GLY B N 1
ATOM 2371 C CA . GLY B 1 23 ? 78.848 33.043 -14.290 1.00 41.42 11 GLY B CA 1
ATOM 2372 C C . GLY B 1 23 ? 77.438 33.110 -14.846 1.00 40.90 11 GLY B C 1
ATOM 2373 O O . GLY B 1 23 ? 76.496 33.044 -14.102 1.00 43.99 11 GLY B O 1
ATOM 2374 N N . VAL B 1 24 ? 77.287 33.325 -16.136 1.00 43.89 12 VAL B N 1
ATOM 2375 C CA . VAL B 1 24 ? 75.977 33.236 -16.783 1.00 44.12 12 VAL B CA 1
ATOM 2376 C C . VAL B 1 24 ? 75.498 31.767 -16.783 1.00 42.77 12 VAL B C 1
ATOM 2377 O O . VAL B 1 24 ? 76.264 30.831 -17.042 1.00 37.95 12 VAL B O 1
ATOM 2381 N N . GLU B 1 25 ? 74.227 31.591 -16.428 1.00 44.41 13 GLU B N 1
ATOM 2382 C CA . GLU B 1 25 ? 73.589 30.275 -16.427 1.00 44.83 13 GLU B CA 1
ATOM 2383 C C . GLU B 1 25 ? 72.789 30.079 -17.709 1.00 42.41 13 GLU B C 1
ATOM 2384 O O . GLU B 1 25 ? 72.007 30.937 -18.099 1.00 40.42 13 GLU B O 1
ATOM 2390 N N . MET B 1 26 ? 73.007 28.933 -18.338 1.00 41.51 14 MET B N 1
ATOM 2391 C CA . MET B 1 26 ? 72.402 28.577 -19.593 1.00 41.39 14 MET B CA 1
ATOM 2392 C C . MET B 1 26 ? 71.702 27.2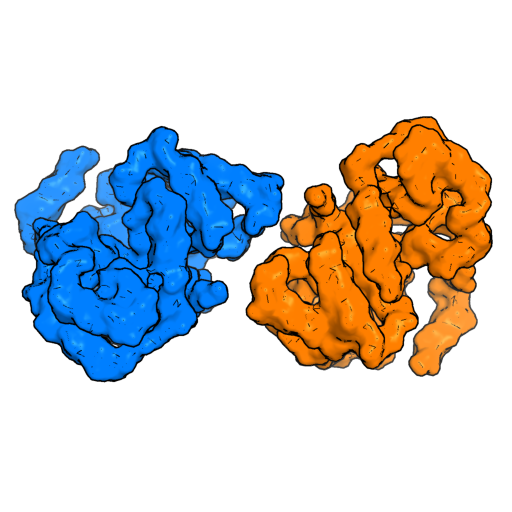17 -19.401 1.00 42.06 14 MET B C 1
ATOM 2393 O O . MET B 1 26 ? 72.306 26.286 -18.844 1.00 41.88 14 MET B O 1
ATOM 2398 N N . PRO B 1 27 ? 70.423 27.097 -19.800 1.00 42.88 15 PRO B N 1
ATOM 2399 C CA . PRO B 1 27 ? 69.727 25.797 -19.730 1.00 44.24 15 PRO B CA 1
ATOM 2400 C C . PRO B 1 27 ? 70.510 24.689 -20.470 1.00 43.28 15 PRO B C 1
ATOM 2401 O O . PRO B 1 27 ? 71.222 24.963 -21.422 1.00 43.90 15 PRO B O 1
ATOM 2405 N N . ILE B 1 28 ? 70.430 23.458 -19.988 1.00 43.98 16 ILE B N 1
ATOM 2406 C CA . ILE B 1 28 ? 71.219 22.384 -20.601 1.00 43.67 16 ILE B CA 1
ATOM 2407 C C . ILE B 1 28 ? 70.458 21.716 -21.743 1.00 41.68 16 ILE B C 1
ATOM 2408 O O . ILE B 1 28 ? 70.988 20.879 -22.478 1.00 40.65 16 ILE B O 1
ATOM 2413 N N . LEU B 1 29 ? 69.196 22.086 -21.881 1.00 42.51 17 LEU B N 1
ATOM 2414 C CA . LEU B 1 29 ? 68.404 21.606 -22.979 1.00 41.74 17 LEU B CA 1
ATOM 2415 C C . LEU B 1 29 ? 67.610 22.765 -23.520 1.00 41.53 17 LEU B C 1
ATOM 2416 O O . LEU B 1 29 ? 66.891 23.437 -22.781 1.00 43.78 17 LEU B O 1
ATOM 2421 N N . GLY B 1 30 ? 67.767 22.974 -24.824 1.00 42.53 18 GLY B N 1
ATOM 2422 C CA . GLY B 1 30 ? 67.114 24.037 -25.553 1.00 42.36 18 GLY B CA 1
ATOM 2423 C C . GLY B 1 30 ? 66.470 23.582 -26.844 1.00 41.69 18 GLY B C 1
ATOM 2424 O O . GLY B 1 30 ? 66.489 22.395 -27.188 1.00 37.41 18 GLY B O 1
ATOM 2425 N N . TYR B 1 31 ? 65.923 24.576 -27.539 1.00 43.09 19 TYR B N 1
ATOM 2426 C CA . TYR B 1 31 ? 65.101 24.403 -28.734 1.00 43.44 19 TYR B CA 1
ATOM 2427 C C . TYR B 1 31 ? 65.764 25.049 -29.960 1.00 43.99 19 TYR B C 1
ATOM 2428 O O . TYR B 1 31 ? 66.015 26.292 -29.979 1.00 42.44 19 TYR B O 1
ATOM 2437 N N . GLY B 1 32 ? 66.069 24.215 -30.967 1.00 42.27 20 GLY B N 1
ATOM 2438 C CA . GLY B 1 32 ? 66.771 24.682 -32.198 1.00 41.99 20 GLY B CA 1
ATOM 2439 C C . GLY B 1 32 ? 65.786 24.941 -33.319 1.00 42.38 20 GLY B C 1
ATOM 2440 O O . GLY B 1 32 ? 64.759 24.268 -33.390 1.00 41.93 20 GLY B O 1
ATOM 2441 N N . VAL B 1 33 ? 66.068 25.916 -34.190 1.00 42.20 21 VAL B N 1
ATOM 2442 C CA . VAL B 1 33 ? 65.114 26.269 -35.280 1.00 42.25 21 VAL B CA 1
ATOM 2443 C C . VAL B 1 33 ? 65.680 26.210 -36.707 1.00 43.40 21 VAL B C 1
ATOM 2444 O O . VAL B 1 33 ? 65.109 26.805 -37.600 1.00 42.39 21 VAL B O 1
ATOM 2448 N N . PHE B 1 34 ? 66.766 25.463 -36.915 1.00 44.67 22 PHE B N 1
ATOM 2449 C CA . PHE B 1 34 ? 67.275 25.206 -38.255 1.00 43.24 22 PHE B CA 1
ATOM 2450 C C . PHE B 1 34 ? 66.342 24.354 -39.099 1.00 41.42 22 PHE B C 1
ATOM 2451 O O . PHE B 1 34 ? 66.014 23.219 -38.712 1.00 45.06 22 PHE B O 1
ATOM 2459 N N . GLN B 1 35 ? 66.007 24.874 -40.280 1.00 41.06 23 GLN B N 1
ATOM 2460 C CA . GLN B 1 35 ? 65.069 24.229 -41.299 1.00 42.60 23 GLN B CA 1
ATOM 2461 C C . GLN B 1 35 ? 63.599 24.349 -40.942 1.00 42.02 23 GLN B C 1
ATOM 2462 O O . GLN B 1 35 ? 62.759 23.662 -41.520 1.00 42.37 23 GLN B O 1
ATOM 2468 N N . ILE B 1 36 ? 63.296 25.180 -39.942 1.00 42.50 24 ILE B N 1
ATOM 2469 C CA . ILE B 1 36 ? 61.934 25.550 -39.696 1.00 41.77 24 ILE B CA 1
ATOM 2470 C C . ILE B 1 36 ? 61.779 26.755 -40.589 1.00 41.42 24 ILE B C 1
ATOM 2471 O O . ILE B 1 36 ? 62.535 27.707 -40.462 1.00 43.12 24 ILE B O 1
ATOM 2476 N N . PRO B 1 37 ? 60.849 26.682 -41.538 1.00 42.55 25 PRO B N 1
ATOM 2477 C CA . PRO B 1 37 ? 60.618 27.791 -42.449 1.00 42.64 25 PRO B CA 1
ATOM 2478 C C . PRO B 1 37 ? 60.270 29.077 -41.679 1.00 44.85 25 PRO B C 1
ATOM 2479 O O . PRO B 1 37 ? 59.536 29.032 -40.670 1.00 45.67 25 PRO B O 1
ATOM 2483 N N . PRO B 1 38 ? 60.749 30.216 -42.177 1.00 46.87 26 PRO B N 1
ATOM 2484 C CA . PRO B 1 38 ? 60.531 31.513 -41.524 1.00 45.74 26 PRO B CA 1
ATOM 2485 C C . PRO B 1 38 ? 59.073 31.757 -41.130 1.00 45.28 26 PRO B C 1
ATOM 2486 O O . PRO B 1 38 ? 58.802 32.313 -40.062 1.00 44.96 26 PRO B O 1
ATOM 2490 N N . GLU B 1 39 ? 58.158 31.325 -41.990 1.00 43.68 27 GLU B N 1
ATOM 2491 C CA . GLU B 1 39 ? 56.725 31.537 -41.790 1.00 44.03 27 GLU B CA 1
ATOM 2492 C C . GLU B 1 39 ? 56.117 30.542 -40.791 1.00 42.98 27 GLU B C 1
ATOM 2493 O O . GLU B 1 39 ? 55.015 30.739 -40.348 1.00 39.29 27 GLU B O 1
ATOM 2495 N N . LYS B 1 40 ? 56.836 29.485 -40.425 1.00 45.53 28 LYS B N 1
ATOM 2496 C CA . LYS B 1 40 ? 56.332 28.527 -39.442 1.00 46.32 28 LYS B CA 1
ATOM 2497 C C . LYS B 1 40 ? 57.056 28.658 -38.106 1.00 46.24 28 LYS B C 1
ATOM 2498 O O . LYS B 1 40 ? 56.687 27.974 -37.141 1.00 45.52 28 LYS B O 1
ATOM 2504 N N . THR B 1 41 ? 58.074 29.520 -38.051 1.00 44.62 29 THR B N 1
ATOM 2505 C CA . THR B 1 41 ? 58.937 29.601 -36.882 1.00 43.84 29 THR B CA 1
ATOM 2506 C C . THR B 1 41 ? 58.256 30.248 -35.664 1.00 43.76 29 THR B C 1
ATOM 2507 O O . THR B 1 41 ? 58.474 29.801 -34.534 1.00 44.82 29 THR B O 1
ATOM 2511 N N . GLU B 1 42 ? 57.428 31.269 -35.875 1.00 41.31 30 GLU B N 1
ATOM 2512 C CA . GLU B 1 42 ? 56.723 31.894 -34.743 1.00 42.11 30 GLU B CA 1
ATOM 2513 C C . GLU B 1 42 ? 55.884 30.893 -33.946 1.00 42.85 30 GLU B C 1
ATOM 2514 O O . GLU B 1 42 ? 56.004 30.825 -32.717 1.00 43.34 30 GLU B O 1
ATOM 2520 N N . GLU B 1 43 ? 55.060 30.098 -34.633 1.00 43.18 31 GLU B N 1
ATOM 2521 C CA . GLU B 1 43 ? 54.176 29.155 -33.944 1.00 42.83 31 GLU B CA 1
ATOM 2522 C C . GLU B 1 43 ? 54.968 28.058 -33.255 1.00 41.76 31 GLU B C 1
ATOM 2523 O O . GLU B 1 43 ? 54.663 27.694 -32.126 1.00 42.69 31 GLU B O 1
ATOM 2525 N N . CYS B 1 44 ? 56.030 27.587 -33.892 1.00 42.59 32 CYS B N 1
ATOM 2526 C CA . CYS B 1 44 ? 56.926 26.588 -33.267 1.00 41.57 32 CYS B CA 1
ATOM 2527 C C . CYS B 1 44 ? 57.593 27.030 -31.960 1.00 41.18 32 CYS B C 1
ATOM 2528 O O . CYS B 1 44 ? 57.545 26.320 -30.946 1.00 40.48 32 CYS B O 1
ATOM 2531 N N . VAL B 1 45 ? 58.149 28.232 -31.966 1.00 42.33 33 VAL B N 1
ATOM 2532 C CA . VAL B 1 45 ? 58.846 28.757 -30.797 1.00 41.04 33 VAL B CA 1
ATOM 2533 C C . VAL B 1 45 ? 57.835 29.072 -29.691 1.00 40.87 33 VAL B C 1
ATOM 2534 O O . VAL B 1 45 ? 58.059 28.791 -28.503 1.00 37.93 33 VAL B O 1
ATOM 2538 N N . TYR B 1 46 ? 56.707 29.627 -30.082 1.00 41.23 34 TYR B N 1
ATOM 2539 C CA . TYR B 1 46 ? 55.671 29.935 -29.112 1.00 42.48 34 TYR B CA 1
ATOM 2540 C C . TYR B 1 46 ? 55.183 28.651 -28.413 1.00 42.62 34 TYR B C 1
ATOM 2541 O O . TYR B 1 46 ? 54.989 28.628 -27.186 1.00 41.06 34 TYR B O 1
ATOM 2550 N N . GLU B 1 47 ? 54.997 27.587 -29.189 1.00 42.72 35 GLU B N 1
ATOM 2551 C CA . GLU B 1 47 ? 54.574 26.319 -28.604 1.00 43.86 35 GLU B CA 1
ATOM 2552 C C . GLU B 1 47 ? 55.657 25.741 -27.713 1.00 42.12 35 GLU B C 1
ATOM 2553 O O . GLU B 1 47 ? 55.376 25.275 -26.621 1.00 41.16 35 GLU B O 1
ATOM 2559 N N . ALA B 1 48 ? 56.896 25.822 -28.168 1.00 42.12 36 ALA B N 1
ATOM 2560 C CA . ALA B 1 48 ? 58.029 25.366 -27.381 1.00 42.14 36 ALA B CA 1
ATOM 2561 C C . ALA B 1 48 ? 58.126 26.058 -26.028 1.00 40.99 36 ALA B C 1
ATOM 2562 O O . ALA B 1 48 ? 58.381 25.409 -25.026 1.00 41.48 36 ALA B O 1
ATOM 2564 N N . ILE B 1 49 ? 57.926 27.370 -26.011 1.00 40.40 37 ILE B N 1
ATOM 2565 C CA . ILE B 1 49 ? 57.994 28.154 -24.784 1.00 40.80 37 ILE B CA 1
ATOM 2566 C C . ILE B 1 49 ? 56.858 27.748 -23.849 1.00 42.17 37 ILE B C 1
ATOM 2567 O O . ILE B 1 49 ? 56.991 27.739 -22.630 1.00 42.69 37 ILE B O 1
ATOM 2572 N N . LYS B 1 50 ? 55.706 27.462 -24.432 1.00 43.54 38 LYS B N 1
ATOM 2573 C CA . LYS B 1 50 ? 54.516 27.093 -23.655 1.00 43.26 38 LYS B CA 1
ATOM 2574 C C . LYS B 1 50 ? 54.796 25.731 -22.993 1.00 42.97 38 LYS B C 1
ATOM 2575 O O . LYS B 1 50 ? 54.461 25.491 -21.842 1.00 43.55 38 LYS B O 1
ATOM 2579 N N . VAL B 1 51 ? 55.453 24.861 -23.735 1.00 41.60 39 VAL B N 1
ATOM 2580 C CA . VAL B 1 51 ? 55.819 23.539 -23.259 1.00 42.53 39 VAL B CA 1
ATOM 2581 C C . VAL B 1 51 ? 56.930 23.618 -22.202 1.00 42.77 39 VAL B C 1
ATOM 2582 O O . VAL B 1 51 ? 57.046 22.725 -21.368 1.00 42.87 39 VAL B O 1
ATOM 2586 N N . GLY B 1 52 ? 57.753 24.668 -22.252 1.00 41.93 40 GLY B N 1
ATOM 2587 C CA . GLY B 1 52 ? 58.707 24.947 -21.188 1.00 38.66 40 GLY B CA 1
ATOM 2588 C C . GLY B 1 52 ? 60.104 25.222 -21.640 1.00 38.82 40 GLY B C 1
ATOM 2589 O O . GLY B 1 52 ? 60.977 25.218 -20.828 1.00 40.03 40 GLY B O 1
ATOM 2590 N N . TYR B 1 53 ? 60.352 25.461 -22.918 1.00 38.70 41 TYR B N 1
ATOM 2591 C CA . TYR B 1 53 ? 61.717 25.746 -23.352 1.00 38.66 41 TYR B CA 1
ATOM 2592 C C . TYR B 1 53 ? 62.039 27.208 -23.062 1.00 38.16 41 TYR B C 1
ATOM 2593 O O . TYR B 1 53 ? 61.155 28.076 -23.106 1.00 35.87 41 TYR B O 1
ATOM 2602 N N . ARG B 1 54 ? 63.317 27.462 -22.788 1.00 38.55 42 ARG B N 1
ATOM 2603 C CA . ARG B 1 54 ? 63.834 28.802 -22.478 1.00 38.52 42 ARG B CA 1
ATOM 2604 C C . ARG B 1 54 ? 65.066 29.127 -23.315 1.00 39.34 42 ARG B C 1
ATOM 2605 O O . ARG B 1 54 ? 65.240 30.251 -23.775 1.00 39.01 42 ARG B O 1
ATOM 2613 N N . LEU B 1 55 ? 65.913 28.123 -23.520 1.00 39.97 43 LEU B N 1
ATOM 2614 C CA . LEU B 1 55 ? 66.998 28.213 -24.497 1.00 41.20 43 LEU B CA 1
ATOM 2615 C C . LEU B 1 55 ? 66.461 28.034 -25.903 1.00 41.32 43 LEU B C 1
ATOM 2616 O O . LEU B 1 55 ? 65.883 26.985 -26.232 1.00 40.39 43 LEU B O 1
ATOM 2621 N N . ILE B 1 56 ? 66.645 29.078 -26.709 1.00 42.74 44 ILE B N 1
ATOM 2622 C CA . ILE B 1 56 ? 66.216 29.108 -28.099 1.00 42.22 44 ILE B CA 1
ATOM 2623 C C . ILE B 1 56 ? 67.435 29.376 -28.969 1.00 39.68 44 ILE B C 1
ATOM 2624 O O . ILE B 1 56 ? 68.122 30.380 -28.768 1.00 40.73 44 ILE B O 1
ATOM 2629 N N . ASP B 1 57 ? 67.654 28.504 -29.959 1.00 39.32 45 ASP B N 1
ATOM 2630 C CA . ASP B 1 57 ? 68.792 28.630 -30.836 1.00 40.73 45 ASP B CA 1
ATOM 2631 C C . ASP B 1 57 ? 68.381 28.982 -32.259 1.00 40.84 45 ASP B C 1
ATOM 2632 O O . ASP B 1 57 ? 67.693 28.243 -32.911 1.00 40.54 45 ASP B O 1
ATOM 2637 N N . THR B 1 58 ? 68.836 30.135 -32.727 1.00 41.89 46 THR B N 1
ATOM 2638 C CA . THR B 1 58 ? 68.651 30.544 -34.112 1.00 42.36 46 THR B CA 1
ATOM 2639 C C . THR B 1 58 ? 69.971 31.088 -34.667 1.00 41.09 46 THR B C 1
ATOM 2640 O O . THR B 1 58 ? 71.057 30.905 -34.049 1.00 40.07 46 THR B O 1
ATOM 2644 N N . ALA B 1 59 ? 69.870 31.722 -35.839 1.00 39.12 47 ALA B N 1
ATOM 2645 C CA . ALA B 1 59 ? 71.023 32.321 -36.537 1.00 39.83 47 ALA B CA 1
ATOM 2646 C C . ALA B 1 59 ? 70.509 33.236 -37.619 1.00 40.88 47 ALA B C 1
ATOM 2647 O O . ALA B 1 59 ? 69.415 33.028 -38.184 1.00 39.22 47 ALA B O 1
ATOM 2649 N N . ALA B 1 60 ? 71.307 34.239 -37.946 1.00 41.97 48 ALA B N 1
ATOM 2650 C CA . ALA B 1 60 ? 70.993 35.119 -39.068 1.00 41.13 48 ALA B CA 1
ATOM 2651 C C . ALA B 1 60 ? 70.707 34.271 -40.322 1.00 42.61 48 ALA B C 1
ATOM 2652 O O . ALA B 1 60 ? 69.754 34.554 -41.044 1.00 42.06 48 ALA B O 1
ATOM 2654 N N . SER B 1 61 ? 71.509 33.218 -40.518 1.00 42.71 49 SER B N 1
ATOM 2655 C CA . SER B 1 61 ? 71.484 32.414 -41.739 1.00 45.82 49 SER B CA 1
ATOM 2656 C C . SER B 1 61 ? 70.188 31.589 -41.870 1.00 45.04 49 SER B C 1
ATOM 2657 O O . SER B 1 61 ? 69.710 31.383 -42.983 1.00 44.79 49 SER B O 1
ATOM 2660 N N . TYR B 1 62 ? 69.568 31.223 -40.747 1.00 45.99 50 TYR B N 1
ATOM 2661 C CA . TYR B 1 62 ? 68.287 30.496 -40.791 1.00 42.93 50 TYR B CA 1
ATOM 2662 C C . TYR B 1 62 ? 67.113 31.321 -41.336 1.00 42.46 50 TYR B C 1
ATOM 2663 O O . TYR B 1 62 ? 66.093 30.730 -41.717 1.00 43.16 50 TYR B O 1
ATOM 2672 N N . MET B 1 63 ? 67.256 32.652 -41.381 1.00 40.25 51 MET B N 1
ATOM 2673 C CA . MET B 1 63 ? 66.200 33.570 -41.879 1.00 40.81 51 MET B CA 1
ATOM 2674 C C . MET B 1 63 ? 64.877 33.608 -41.058 1.00 39.04 51 MET B C 1
ATOM 2675 O O . MET B 1 63 ? 63.845 34.059 -41.545 1.00 41.61 51 MET B O 1
ATOM 2680 N N . ASN B 1 64 ? 64.921 33.165 -39.815 1.00 38.72 52 ASN B N 1
ATOM 2681 C CA . ASN B 1 64 ? 63.745 33.083 -38.982 1.00 38.79 52 ASN B CA 1
ATOM 2682 C C . ASN B 1 64 ? 63.859 33.762 -37.626 1.00 41.33 52 ASN B C 1
ATOM 2683 O O . ASN B 1 64 ? 63.108 33.442 -36.709 1.00 41.29 52 ASN B O 1
ATOM 2688 N N . GLU B 1 65 ? 64.785 34.709 -37.507 1.00 42.07 53 GLU B N 1
ATOM 2689 C CA . GLU B 1 65 ? 64.934 35.499 -36.306 1.00 41.94 53 GLU B CA 1
ATOM 2690 C C . GLU B 1 65 ? 63.690 36.321 -36.053 1.00 41.80 53 GLU B C 1
ATOM 2691 O O . GLU B 1 65 ? 63.260 36.477 -34.915 1.00 42.15 53 GLU B O 1
ATOM 2697 N N . GLU B 1 66 ? 63.088 36.800 -37.129 1.00 41.45 54 GLU B N 1
ATOM 2698 C CA . GLU B 1 66 ? 61.925 37.674 -37.043 1.00 43.68 54 GLU B CA 1
ATOM 2699 C C . GLU B 1 66 ? 60.735 36.893 -36.413 1.00 42.32 54 GLU B C 1
ATOM 2700 O O . GLU B 1 66 ? 60.049 37.411 -35.527 1.00 43.03 54 GLU B O 1
ATOM 2711 N N . GLY B 1 67 ? 60.554 35.636 -36.805 1.00 39.94 55 GLY B N 1
ATOM 2712 C CA . GLY B 1 67 ? 59.535 34.770 -36.219 1.00 39.52 55 GLY B CA 1
ATOM 2713 C C . GLY B 1 67 ? 59.837 34.344 -34.794 1.00 39.76 55 GLY B C 1
ATOM 2714 O O . GLY B 1 67 ? 58.935 34.215 -33.962 1.00 40.01 55 GLY B O 1
ATOM 2715 N N . VAL B 1 68 ? 61.104 34.113 -34.498 1.00 41.26 56 VAL B N 1
ATOM 2716 C CA . VAL B 1 68 ? 61.511 33.828 -33.116 1.00 42.30 56 VAL B CA 1
ATOM 2717 C C . VAL B 1 68 ? 61.137 34.991 -32.181 1.00 40.54 56 VAL B C 1
ATOM 2718 O O . VAL B 1 68 ? 60.592 34.783 -31.094 1.00 40.02 56 VAL B O 1
ATOM 2722 N N . GLY B 1 69 ? 61.433 36.201 -32.623 1.00 40.50 57 GLY B N 1
ATOM 2723 C CA . GLY B 1 69 ? 61.109 37.406 -31.882 1.00 40.16 57 GLY B CA 1
ATOM 2724 C C . GLY B 1 69 ? 59.639 37.594 -31.608 1.00 40.24 57 GLY B C 1
ATOM 2725 O O . GLY B 1 69 ? 59.245 38.008 -30.520 1.00 42.51 57 GLY B O 1
ATOM 2726 N N . ARG B 1 70 ? 58.814 37.296 -32.602 1.00 41.50 58 ARG B N 1
ATOM 2727 C CA . ARG B 1 70 ? 57.375 37.442 -32.490 1.00 38.93 58 ARG B CA 1
ATOM 2728 C C . ARG B 1 70 ? 56.739 36.438 -31.516 1.00 40.94 58 ARG B C 1
ATOM 2729 O O . ARG B 1 70 ? 55.768 36.770 -30.782 1.00 42.36 58 ARG B O 1
ATOM 2737 N N . ALA B 1 71 ? 57.263 35.207 -31.525 1.00 42.20 59 ALA B N 1
ATOM 2738 C CA . ALA B 1 71 ? 56.906 34.207 -30.509 1.00 42.14 59 ALA B CA 1
ATOM 2739 C C . ALA B 1 71 ? 57.237 34.698 -29.075 1.00 42.31 59 ALA B C 1
ATOM 2740 O O . ALA B 1 71 ? 56.416 34.585 -28.134 1.00 43.72 59 ALA B O 1
ATOM 2742 N N . ILE B 1 72 ? 58.447 35.226 -28.922 1.00 41.65 60 ILE B N 1
ATOM 2743 C CA . ILE B 1 72 ? 58.912 35.748 -27.639 1.00 41.85 60 ILE B CA 1
ATOM 2744 C C . ILE B 1 72 ? 58.047 36.898 -27.205 1.00 41.43 60 ILE B C 1
ATOM 2745 O O . ILE B 1 72 ? 57.596 36.938 -26.066 1.00 40.69 60 ILE B O 1
ATOM 2750 N N . LYS B 1 73 ? 57.807 37.832 -28.110 1.00 41.37 61 LYS B N 1
ATOM 2751 C CA . LYS B 1 73 ? 57.053 39.003 -27.748 1.00 42.55 61 LYS B CA 1
ATOM 2752 C C . LYS B 1 73 ? 55.667 38.557 -27.226 1.00 41.30 61 LYS B C 1
ATOM 2753 O O . LYS B 1 73 ? 55.194 39.049 -26.217 1.00 40.34 61 LYS B O 1
ATOM 2759 N N . ARG B 1 74 ? 55.054 37.575 -27.868 1.00 41.88 62 ARG B N 1
ATOM 2760 C CA . ARG B 1 74 ? 53.743 37.097 -27.424 1.00 42.43 62 ARG B CA 1
ATOM 2761 C C . ARG B 1 74 ? 53.751 36.427 -26.056 1.00 41.02 62 ARG B C 1
ATOM 2762 O O . ARG B 1 74 ? 52.913 36.747 -25.206 1.00 37.11 62 ARG B O 1
ATOM 2770 N N . ALA B 1 75 ? 54.679 35.483 -25.875 1.00 41.12 63 ALA B N 1
ATOM 2771 C CA . ALA B 1 75 ? 54.897 34.806 -24.582 1.00 41.02 63 ALA B CA 1
ATOM 2772 C C . ALA B 1 75 ? 55.105 35.790 -23.421 1.00 40.05 63 ALA B C 1
ATOM 2773 O O . ALA B 1 75 ? 54.598 35.587 -22.334 1.00 38.31 63 ALA B O 1
ATOM 2775 N N . ILE B 1 76 ? 55.862 36.850 -23.677 1.00 41.22 64 ILE B N 1
ATOM 2776 C CA . ILE B 1 76 ? 56.124 37.886 -22.694 1.00 41.93 64 ILE B CA 1
ATOM 2777 C C . ILE B 1 76 ? 54.838 38.627 -22.394 1.00 43.85 64 ILE B C 1
ATOM 2778 O O . ILE B 1 76 ? 54.514 38.814 -21.227 1.00 42.65 64 ILE B O 1
ATOM 2783 N N . ASP B 1 77 ? 54.118 39.041 -23.445 1.00 45.00 65 ASP B N 1
ATOM 2784 C CA . ASP B 1 77 ? 52.946 39.922 -23.301 1.00 45.55 65 ASP B CA 1
ATOM 2785 C C . ASP B 1 77 ? 51.842 39.138 -22.636 1.00 44.08 65 ASP B C 1
ATOM 2786 O O . ASP B 1 77 ? 51.057 39.697 -21.876 1.00 46.05 65 ASP B O 1
ATOM 2791 N N . GLU B 1 78 ? 51.785 37.836 -22.917 1.00 43.22 66 GLU B N 1
ATOM 2792 C CA . GLU B 1 78 ? 50.770 36.971 -22.316 1.00 42.84 66 GLU B CA 1
ATOM 2793 C C . GLU B 1 78 ? 51.170 36.430 -20.935 1.00 42.60 66 GLU B C 1
ATOM 2794 O O . GLU B 1 78 ? 50.418 35.676 -20.325 1.00 42.77 66 GLU B O 1
ATOM 2800 N N . GLY B 1 79 ? 52.356 36.790 -20.446 1.00 42.67 67 GLY B N 1
ATOM 2801 C CA . GLY B 1 79 ? 52.742 36.457 -19.076 1.00 41.12 67 GLY B CA 1
ATOM 2802 C C . GLY B 1 79 ? 53.252 35.043 -18.878 1.00 40.47 67 GLY B C 1
ATOM 2803 O O . GLY B 1 79 ? 53.367 34.592 -17.750 1.00 40.63 67 GLY B O 1
ATOM 2804 N N . ILE B 1 80 ? 53.541 34.338 -19.968 1.00 39.98 68 ILE B N 1
ATOM 2805 C CA . ILE B 1 80 ? 54.059 32.956 -19.903 1.00 41.11 68 ILE B CA 1
ATOM 2806 C C . ILE B 1 80 ? 55.493 32.949 -19.352 1.00 41.91 68 ILE B C 1
ATOM 2807 O O . ILE B 1 80 ? 55.867 32.093 -18.551 1.00 40.48 68 ILE B O 1
ATOM 2808 N N . VAL B 1 81 ? 56.286 33.930 -19.782 1.00 42.74 69 VAL B N 1
ATOM 2809 C CA . VAL B 1 81 ? 57.667 34.111 -19.318 1.00 41.85 69 VAL B CA 1
ATOM 2810 C C . VAL B 1 81 ? 57.999 35.585 -19.192 1.00 41.72 69 VAL B C 1
ATOM 2811 O O . VAL B 1 81 ? 57.323 36.419 -19.784 1.00 43.18 69 VAL B O 1
ATOM 2815 N N . ARG B 1 82 ? 59.044 35.890 -18.434 1.00 41.72 70 ARG B N 1
ATOM 2816 C CA . ARG B 1 82 ? 59.716 37.190 -18.541 1.00 42.22 70 ARG B CA 1
ATOM 2817 C C . ARG B 1 82 ? 60.936 36.989 -19.385 1.00 40.54 70 ARG B C 1
ATOM 2818 O O . ARG B 1 82 ? 61.464 35.878 -19.521 1.00 37.47 70 ARG B O 1
ATOM 2826 N N . ARG B 1 83 ? 61.422 38.111 -19.884 1.00 42.10 71 ARG B N 1
ATOM 2827 C CA . ARG B 1 83 ? 62.592 38.141 -20.711 1.00 42.77 71 ARG B CA 1
ATOM 2828 C C . ARG B 1 83 ? 63.806 37.423 -20.072 1.00 42.02 71 ARG B C 1
ATOM 2829 O O . ARG B 1 83 ? 64.550 36.718 -20.778 1.00 41.84 71 ARG B O 1
ATOM 2837 N N . GLU B 1 84 ? 63.992 37.598 -18.755 1.00 41.58 72 GLU B N 1
ATOM 2838 C CA . GLU B 1 84 ? 65.175 37.081 -18.038 1.00 40.68 72 GLU B CA 1
ATOM 2839 C C . GLU B 1 84 ? 65.159 35.572 -17.905 1.00 40.64 72 GLU B C 1
ATOM 2840 O O . GLU B 1 84 ? 66.203 34.965 -17.780 1.00 39.50 72 GLU B O 1
ATOM 2846 N N . GLU B 1 85 ? 63.977 34.961 -17.989 1.00 41.81 73 GLU B N 1
ATOM 2847 C CA . GLU B 1 85 ? 63.844 33.499 -18.033 1.00 41.36 73 GLU B CA 1
ATOM 2848 C C . GLU B 1 85 ? 64.258 32.869 -19.364 1.00 42.09 73 GLU B C 1
ATOM 2849 O O . GLU B 1 85 ? 64.614 31.671 -19.405 1.00 42.38 73 GLU B O 1
ATOM 2855 N N . LEU B 1 86 ? 64.171 33.642 -20.446 1.00 40.75 74 LEU B N 1
ATOM 2856 C CA . LEU B 1 86 ? 64.606 33.157 -21.739 1.00 40.61 74 LEU B CA 1
ATOM 2857 C C . LEU B 1 86 ? 66.129 33.288 -21.866 1.00 42.69 74 LEU B C 1
ATOM 2858 O O . LEU B 1 86 ? 66.778 34.105 -21.165 1.00 41.91 74 LEU B O 1
ATOM 2863 N N . PHE B 1 87 ? 66.674 32.432 -22.733 1.00 42.12 75 PHE B N 1
ATOM 2864 C CA . PHE B 1 87 ? 68.089 32.418 -23.096 1.00 40.51 75 PHE B CA 1
ATOM 2865 C C . PHE B 1 87 ? 68.140 32.323 -24.613 1.00 40.26 75 PHE B C 1
ATOM 2866 O O . PHE B 1 87 ? 67.989 31.251 -25.190 1.00 41.51 75 PHE B O 1
ATOM 2874 N N . VAL B 1 88 ? 68.298 33.472 -25.265 1.00 40.78 76 VAL B N 1
ATOM 2875 C CA . VAL B 1 88 ? 68.284 33.567 -26.736 1.00 41.17 76 VAL B CA 1
ATOM 2876 C C . VAL B 1 88 ? 69.692 33.531 -27.347 1.00 41.21 76 VAL B C 1
ATOM 2877 O O . VAL B 1 88 ? 70.566 34.353 -27.026 1.00 41.77 76 VAL B O 1
ATOM 2881 N N . THR B 1 89 ? 69.889 32.556 -28.236 1.00 44.83 77 THR B N 1
ATOM 2882 C CA . THR B 1 89 ? 71.126 32.421 -29.001 1.00 43.48 77 THR B CA 1
ATOM 2883 C C . THR B 1 89 ? 70.920 32.780 -30.474 1.00 42.68 77 THR B C 1
ATOM 2884 O O . THR B 1 89 ? 69.937 32.380 -31.125 1.00 40.85 77 THR B O 1
ATOM 2888 N N . THR B 1 90 ? 71.858 33.574 -30.981 1.00 42.93 78 THR B N 1
ATOM 2889 C CA . THR B 1 90 ? 71.961 33.748 -32.406 1.00 43.52 78 THR B CA 1
ATOM 2890 C C . THR B 1 90 ? 73.391 33.907 -32.863 1.00 42.86 78 THR B C 1
ATOM 2891 O O . THR B 1 90 ? 74.318 33.879 -32.047 1.00 43.70 78 THR B O 1
ATOM 2895 N N . LYS B 1 91 ? 73.570 34.009 -34.181 1.00 42.97 79 LYS B N 1
ATOM 2896 C CA . LYS B 1 91 ? 74.875 33.700 -34.771 1.00 41.33 79 LYS B CA 1
ATOM 2897 C C . LYS B 1 91 ? 75.190 34.639 -35.875 1.00 40.70 79 LYS B C 1
ATOM 2898 O O . LYS B 1 91 ? 74.307 35.027 -36.657 1.00 40.90 79 LYS B O 1
ATOM 2904 N N . LEU B 1 92 ? 76.480 34.974 -35.924 1.00 43.37 80 LEU B N 1
ATOM 2905 C CA . LEU B 1 92 ? 77.102 35.805 -36.959 1.00 42.61 80 LEU B CA 1
ATOM 2906 C C . LEU B 1 92 ? 77.495 34.970 -38.172 1.00 43.43 80 LEU B C 1
ATOM 2907 O O . LEU B 1 92 ? 78.364 34.078 -38.080 1.00 42.16 80 LEU B O 1
ATOM 2912 N N . TRP B 1 93 ? 76.907 35.301 -39.323 1.00 43.22 81 TRP B N 1
ATOM 2913 C CA . TRP B 1 93 ? 77.153 34.539 -40.565 1.00 43.35 81 TRP B CA 1
ATOM 2914 C C . TRP B 1 93 ? 78.468 34.961 -41.229 1.00 41.94 81 TRP B C 1
ATOM 2915 O O . TRP B 1 93 ? 78.890 36.092 -41.087 1.00 40.98 81 TRP B O 1
ATOM 2926 N N . VAL B 1 94 ? 79.128 34.000 -41.896 1.00 42.48 82 VAL B N 1
ATOM 2927 C CA . VAL B 1 94 ? 80.469 34.152 -42.511 1.00 42.89 82 VAL B CA 1
ATOM 2928 C C . VAL B 1 94 ? 80.640 35.439 -43.306 1.00 42.57 82 VAL B C 1
ATOM 2929 O O . VAL B 1 94 ? 81.702 36.068 -43.326 1.00 40.75 82 VAL B O 1
ATOM 2933 N N . SER B 1 95 ? 79.593 35.793 -44.041 1.00 42.74 83 SER B N 1
ATOM 2934 C CA . SER B 1 95 ? 79.732 36.823 -45.016 1.00 43.59 83 SER B CA 1
ATOM 2935 C C . SER B 1 95 ? 79.670 38.163 -44.307 1.00 43.44 83 SER B C 1
ATOM 2936 O O . SER B 1 95 ? 80.005 39.168 -44.925 1.00 40.95 83 SER B O 1
ATOM 2939 N N . ASP B 1 96 ? 79.315 38.154 -43.007 1.00 43.08 84 ASP B N 1
ATOM 2940 C CA . ASP B 1 96 ? 79.307 39.367 -42.162 1.00 43.25 84 ASP B CA 1
ATOM 2941 C C . ASP B 1 96 ? 80.513 39.508 -41.269 1.00 42.33 84 ASP B C 1
ATOM 2942 O O . ASP B 1 96 ? 80.634 40.482 -40.553 1.00 43.38 84 ASP B O 1
ATOM 2947 N N . VAL B 1 97 ? 81.400 38.529 -41.303 1.00 44.35 85 VAL B N 1
ATOM 2948 C CA . VAL B 1 97 ? 82.545 38.505 -40.413 1.00 43.79 85 VAL B CA 1
ATOM 2949 C C . VAL B 1 97 ? 83.506 39.682 -40.725 1.00 44.35 85 VAL B C 1
ATOM 2950 O O . VAL B 1 97 ? 83.885 39.909 -41.859 1.00 45.97 85 VAL B O 1
ATOM 2954 N N . GLY B 1 98 ? 83.845 40.457 -39.701 1.00 45.88 86 GLY B N 1
ATOM 2955 C CA . GLY B 1 98 ? 84.827 41.566 -39.805 1.00 44.61 86 GLY B CA 1
ATOM 2956 C C . GLY B 1 98 ? 84.748 42.331 -38.513 1.00 42.68 86 GLY B C 1
ATOM 2957 O O . GLY B 1 98 ? 84.290 41.816 -37.521 1.00 46.37 86 GLY B O 1
ATOM 2958 N N . TYR B 1 99 ? 85.139 43.573 -38.500 1.00 41.92 87 TYR B N 1
ATOM 2959 C CA . TYR B 1 99 ? 85.023 44.331 -37.275 1.00 42.66 87 TYR B CA 1
ATOM 2960 C C . TYR B 1 99 ? 83.665 45.083 -37.215 1.00 43.42 87 TYR B C 1
ATOM 2961 O O . TYR B 1 99 ? 82.786 44.677 -36.482 1.00 43.28 87 TYR B O 1
ATOM 2970 N N . GLU B 1 100 ? 83.509 46.151 -37.997 1.00 42.70 88 GLU B N 1
ATOM 2971 C CA . GLU B 1 100 ? 82.248 46.892 -38.069 1.00 43.63 88 GLU B CA 1
ATOM 2972 C C . GLU B 1 100 ? 81.102 46.062 -38.653 1.00 42.83 88 GLU B C 1
ATOM 2973 O O . GLU B 1 100 ? 79.952 46.258 -38.285 1.00 40.07 88 GLU B O 1
ATOM 2979 N N . SER B 1 101 ? 81.428 45.173 -39.598 1.00 41.36 89 SER B N 1
ATOM 2980 C CA . SER B 1 101 ? 80.434 44.350 -40.249 1.00 40.09 89 SER B CA 1
ATOM 2981 C C . SER B 1 101 ? 79.742 43.450 -39.212 1.00 41.08 89 SER B C 1
ATOM 2982 O O . SER B 1 101 ? 78.533 43.180 -39.293 1.00 38.45 89 SER B O 1
ATOM 2985 N N . THR B 1 102 ? 80.525 43.027 -38.227 1.00 40.01 90 THR B N 1
ATOM 2986 C CA . THR B 1 102 ? 80.035 42.179 -37.139 1.00 41.20 90 THR B CA 1
ATOM 2987 C C . THR B 1 102 ? 79.071 42.921 -36.179 1.00 40.97 90 THR B C 1
ATOM 2988 O O . THR B 1 102 ? 78.062 42.337 -35.745 1.00 38.44 90 THR B O 1
ATOM 2992 N N . LYS B 1 103 ? 79.395 44.170 -35.827 1.00 39.80 91 LYS B N 1
ATOM 2993 C CA . LYS B 1 103 ? 78.515 44.990 -35.000 1.00 41.99 91 LYS B CA 1
ATOM 2994 C C . LYS B 1 103 ? 77.188 45.280 -35.719 1.00 42.15 91 LYS B C 1
ATOM 2995 O O . LYS B 1 103 ? 76.122 45.190 -35.127 1.00 44.98 91 LYS B O 1
ATOM 3001 N N . LYS B 1 104 ? 77.276 45.633 -36.989 1.00 41.50 92 LYS B N 1
ATOM 3002 C CA . LYS B 1 104 ? 76.136 45.805 -37.860 1.00 43.21 92 LYS B CA 1
ATOM 3003 C C . LYS B 1 104 ? 75.268 44.544 -37.902 1.00 39.22 92 LYS B C 1
ATOM 3004 O O . LYS B 1 104 ? 74.061 44.596 -37.784 1.00 39.57 92 LYS B O 1
ATOM 3010 N N . ALA B 1 105 ? 75.896 43.402 -38.075 1.00 39.60 93 ALA B N 1
ATOM 3011 C CA . ALA B 1 105 ? 75.196 42.117 -38.142 1.00 38.91 93 ALA B CA 1
ATOM 3012 C C . ALA B 1 105 ? 74.400 41.815 -36.884 1.00 37.76 93 ALA B C 1
ATOM 3013 O O . ALA B 1 105 ? 73.240 41.390 -36.967 1.00 39.18 93 ALA B O 1
ATOM 3015 N N . PHE B 1 106 ? 75.048 42.032 -35.747 1.00 38.86 94 PHE B N 1
ATOM 3016 C CA . PHE B 1 106 ? 74.503 41.819 -34.418 1.00 38.85 94 PHE B CA 1
ATOM 3017 C C . PHE B 1 106 ? 73.315 42.752 -34.194 1.00 40.08 94 PHE B C 1
ATOM 3018 O O . PHE B 1 106 ? 72.265 42.349 -33.660 1.00 39.61 94 PHE B O 1
ATOM 3026 N N . GLU B 1 107 ? 73.473 43.991 -34.635 1.00 41.86 95 GLU B N 1
ATOM 3027 C CA . GLU B 1 107 ? 72.418 44.981 -34.484 1.00 43.09 95 GLU B CA 1
ATOM 3028 C C . GLU B 1 107 ? 71.204 44.655 -35.367 1.00 41.99 95 GLU B C 1
ATOM 3029 O O . GLU B 1 107 ? 70.050 44.896 -34.971 1.00 41.70 95 GLU B O 1
ATOM 3040 N N . LYS B 1 108 ? 71.465 44.046 -36.526 1.00 40.58 96 LYS B N 1
ATOM 3041 C CA . LYS B 1 108 ? 70.420 43.582 -37.396 1.00 38.49 96 LYS B CA 1
ATOM 3042 C C . LYS B 1 108 ? 69.672 42.442 -36.698 1.00 37.63 96 LYS B C 1
ATOM 3043 O O . LYS B 1 108 ? 68.429 42.432 -36.653 1.00 37.99 96 LYS B O 1
ATOM 3049 N N . SER B 1 109 ? 70.414 41.474 -36.159 1.00 37.33 97 SER B N 1
ATOM 3050 C CA . SER B 1 109 ? 69.779 40.333 -35.509 1.00 39.31 97 SER B CA 1
ATOM 3051 C C . SER B 1 109 ? 68.950 40.836 -34.299 1.00 42.50 97 SER B C 1
ATOM 3052 O O . SER B 1 109 ? 67.812 40.407 -34.068 1.00 38.14 97 SER B O 1
ATOM 3055 N N . LEU B 1 110 ? 69.531 41.769 -33.538 1.00 43.36 98 LEU B N 1
ATOM 3056 C CA . LEU B 1 110 ? 68.883 42.257 -32.371 1.00 43.36 98 LEU B CA 1
ATOM 3057 C C . LEU B 1 110 ? 67.489 42.877 -32.729 1.00 43.31 98 LEU B C 1
ATOM 3058 O O . LEU B 1 110 ? 66.489 42.619 -32.057 1.00 41.40 98 LEU B O 1
ATOM 3063 N N . LYS B 1 111 ? 67.455 43.686 -33.786 1.00 41.70 99 LYS B N 1
ATOM 3064 C CA . LYS B 1 111 ? 66.246 44.286 -34.311 1.00 40.49 99 LYS B CA 1
ATOM 3065 C C . LYS B 1 111 ? 65.188 43.250 -34.734 1.00 42.94 99 LYS B C 1
ATOM 3066 O O . LYS B 1 111 ? 63.995 43.364 -34.379 1.00 40.64 99 LYS B O 1
ATOM 3069 N N . LYS B 1 112 ? 65.629 42.279 -35.546 1.00 42.15 100 LYS B N 1
ATOM 3070 C CA . LYS B 1 112 ? 64.766 41.171 -36.013 1.00 42.43 100 LYS B CA 1
ATOM 3071 C C . LYS B 1 112 ? 64.142 40.447 -34.826 1.00 39.66 100 LYS B C 1
ATOM 3072 O O . LYS B 1 112 ? 62.959 40.183 -34.787 1.00 37.70 100 LYS B O 1
ATOM 3078 N N . LEU B 1 113 ? 64.946 40.200 -33.819 1.00 38.26 101 LEU B N 1
ATOM 3079 C CA . LEU B 1 113 ? 64.470 39.546 -32.623 1.00 38.80 101 LEU B CA 1
ATOM 3080 C C . LEU B 1 113 ? 63.578 40.423 -31.731 1.00 38.23 101 LEU B C 1
ATOM 3081 O O . LEU B 1 113 ? 62.893 39.890 -30.876 1.00 38.10 101 LEU B O 1
ATOM 3086 N N . GLN B 1 114 ? 63.576 41.742 -31.961 1.00 38.15 102 GLN B N 1
ATOM 3087 C CA . GLN B 1 114 ? 62.893 42.735 -31.108 1.00 39.95 102 GLN B CA 1
ATOM 3088 C C . GLN B 1 114 ? 63.298 42.633 -29.641 1.00 39.98 102 GLN B C 1
ATOM 3089 O O . GLN B 1 114 ? 62.466 42.732 -28.749 1.00 36.27 102 GLN B O 1
ATOM 3095 N N . LEU B 1 115 ? 64.594 42.440 -29.413 1.00 42.26 103 LEU B N 1
ATOM 3096 C CA . LEU B 1 115 ? 65.147 42.302 -28.079 1.00 43.39 103 LEU B CA 1
ATOM 3097 C C . LEU B 1 115 ? 66.042 43.488 -27.756 1.00 44.40 103 LEU B C 1
ATOM 3098 O O . LEU B 1 115 ? 66.498 44.195 -28.675 1.00 43.66 103 LEU B O 1
ATOM 3103 N N . GLU B 1 116 ? 66.272 43.700 -26.453 1.00 44.93 104 GLU B N 1
ATOM 3104 C CA . GLU B 1 116 ? 67.188 44.752 -25.978 1.00 44.89 104 GLU B CA 1
ATOM 3105 C C . GLU B 1 116 ? 68.599 44.159 -25.848 1.00 43.83 104 GLU B C 1
ATOM 3106 O O . GLU B 1 116 ? 69.585 44.870 -25.954 1.00 47.35 104 GLU B O 1
ATOM 3109 N N . TYR B 1 117 ? 68.696 42.860 -25.602 1.00 40.71 105 TYR B N 1
ATOM 3110 C CA . TYR B 1 117 ? 69.998 42.184 -25.481 1.00 41.43 105 TYR B CA 1
ATOM 3111 C C . TYR B 1 117 ? 69.849 40.750 -25.940 1.00 41.11 105 TYR B C 1
ATOM 3112 O O . TYR B 1 117 ? 68.755 40.217 -26.053 1.00 40.56 105 TYR B O 1
ATOM 3121 N N . ILE B 1 118 ? 70.987 40.148 -26.231 1.00 42.56 106 ILE B N 1
ATOM 3122 C CA . ILE B 1 118 ? 71.046 38.754 -26.609 1.00 42.53 106 ILE B CA 1
ATOM 3123 C C . ILE B 1 118 ? 71.802 37.999 -25.508 1.00 40.28 106 ILE B C 1
ATOM 3124 O O . ILE B 1 118 ? 72.788 38.490 -24.934 1.00 39.61 106 ILE B O 1
ATOM 3129 N N . ASP B 1 119 ? 71.320 36.811 -25.185 1.00 41.33 107 ASP B N 1
ATOM 3130 C CA . ASP B 1 119 ? 71.968 36.057 -24.129 1.00 40.68 107 ASP B CA 1
ATOM 3131 C C . ASP B 1 119 ? 73.292 35.498 -24.586 1.00 38.61 107 ASP B C 1
ATOM 3132 O O . ASP B 1 119 ? 74.256 35.562 -23.824 1.00 36.10 107 ASP B O 1
ATOM 3137 N N . LEU B 1 120 ? 73.336 34.951 -25.808 1.00 40.07 108 LEU B N 1
ATOM 3138 C CA . LEU B 1 120 ? 74.562 34.339 -26.350 1.00 38.98 108 LEU B CA 1
ATOM 3139 C C . LEU B 1 120 ? 74.679 34.589 -27.820 1.00 40.44 108 LEU B C 1
ATOM 3140 O O . LEU B 1 120 ? 73.772 34.243 -28.578 1.00 41.84 108 LEU B O 1
ATOM 3145 N N . TYR B 1 121 ? 75.806 35.159 -28.238 1.00 39.96 109 TYR B N 1
ATOM 3146 C CA . TYR B 1 121 ? 76.062 35.432 -29.668 1.00 41.42 109 TYR B CA 1
ATOM 3147 C C . TYR B 1 121 ? 77.288 34.659 -30.066 1.00 40.72 109 TYR B C 1
ATOM 3148 O O . TYR B 1 121 ? 78.289 34.710 -29.340 1.00 39.16 109 TYR B O 1
ATOM 3157 N N . LEU B 1 122 ? 77.167 33.924 -31.181 1.00 41.27 110 LEU B N 1
ATOM 3158 C CA . LEU B 1 122 ? 78.200 33.025 -31.684 1.00 42.65 110 LEU B CA 1
ATOM 3159 C C . LEU B 1 122 ? 78.758 33.392 -33.051 1.00 42.05 110 LEU B C 1
ATOM 3160 O O . LEU B 1 122 ? 78.003 33.749 -33.953 1.00 40.16 110 LEU B O 1
ATOM 3165 N N . ILE B 1 123 ? 80.071 33.237 -33.220 1.00 43.41 111 ILE B N 1
ATOM 3166 C CA . ILE B 1 123 ? 80.603 33.144 -34.573 1.00 42.50 111 ILE B CA 1
ATOM 3167 C C . ILE B 1 123 ? 80.155 31.764 -35.121 1.00 41.77 111 ILE B C 1
ATOM 3168 O O . ILE B 1 123 ? 80.488 30.701 -34.538 1.00 40.32 111 ILE B O 1
ATOM 3173 N N . HIS B 1 124 ? 79.436 31.800 -36.245 1.00 40.74 112 HIS B N 1
ATOM 3174 C CA . HIS B 1 124 ? 78.761 30.629 -36.802 1.00 41.44 112 HIS B CA 1
ATOM 3175 C C . HIS B 1 124 ? 79.740 29.594 -37.403 1.00 42.38 112 HIS B C 1
ATOM 3176 O O . HIS B 1 124 ? 79.595 28.401 -37.208 1.00 46.07 112 HIS B O 1
ATOM 3183 N N . GLN B 1 125 ? 80.747 30.075 -38.100 1.00 42.56 113 GLN B N 1
ATOM 3184 C CA . GLN B 1 125 ? 81.695 29.250 -38.804 1.00 43.29 113 GLN B CA 1
ATOM 3185 C C . GLN B 1 125 ? 83.147 29.746 -38.573 1.00 42.26 113 GLN B C 1
ATOM 3186 O O . GLN B 1 125 ? 83.380 30.907 -38.249 1.00 40.78 113 GLN B O 1
ATOM 3192 N N . PRO B 1 126 ? 84.112 28.833 -38.673 1.00 40.18 114 PRO B N 1
ATOM 3193 C CA . PRO B 1 126 ? 85.521 29.187 -38.461 1.00 43.17 114 PRO B CA 1
ATOM 3194 C C . PRO B 1 126 ? 86.279 29.832 -39.649 1.00 41.99 114 PRO B C 1
ATOM 3195 O O . PRO B 1 126 ? 87.493 29.686 -39.735 1.00 44.73 114 PRO B O 1
ATOM 3199 N N . PHE B 1 127 ? 85.600 30.649 -40.462 1.00 42.55 115 PHE B N 1
ATOM 3200 C CA . PHE B 1 127 ? 86.198 31.171 -41.697 1.00 41.68 115 PHE B CA 1
ATOM 3201 C C . PHE B 1 127 ? 86.187 32.689 -41.700 1.00 41.81 115 PHE B C 1
ATOM 3202 O O . PHE B 1 127 ? 85.492 33.289 -40.909 1.00 46.21 115 PHE B O 1
ATOM 3210 N N . GLY B 1 128 ? 87.000 33.300 -42.550 1.00 40.41 116 GLY B N 1
ATOM 3211 C CA . GLY B 1 128 ? 87.189 34.757 -42.563 1.00 39.62 116 GLY B CA 1
ATOM 3212 C C . GLY B 1 128 ? 87.910 35.337 -41.356 1.00 39.81 116 GLY B C 1
ATOM 3213 O O . GLY B 1 128 ? 88.553 34.588 -40.613 1.00 37.20 116 GLY B O 1
ATOM 3214 N N . ASP B 1 129 ? 87.831 36.672 -41.184 1.00 41.99 117 ASP B N 1
ATOM 3215 C CA . ASP B 1 129 ? 88.581 37.350 -40.136 1.00 42.25 117 ASP B CA 1
ATOM 3216 C C . ASP B 1 129 ? 87.849 37.196 -38.774 1.00 43.44 117 ASP B C 1
ATOM 3217 O O . ASP B 1 129 ? 87.245 38.133 -38.264 1.00 44.45 117 ASP B O 1
ATOM 3222 N N . VAL B 1 130 ? 87.934 35.986 -38.209 1.00 40.49 118 VAL B N 1
ATOM 3223 C CA . VAL B 1 130 ? 87.360 35.695 -36.936 1.00 40.51 118 VAL B CA 1
ATOM 3224 C C . VAL B 1 130 ? 88.014 36.453 -35.736 1.00 40.77 118 VAL B C 1
ATOM 3225 O O . VAL B 1 130 ? 87.381 36.684 -34.716 1.00 39.60 118 VAL B O 1
ATOM 3229 N N . HIS B 1 131 ? 89.251 36.875 -35.896 1.00 40.61 119 HIS B N 1
ATOM 3230 C CA . HIS B 1 131 ? 89.922 37.708 -34.892 1.00 42.03 119 HIS B CA 1
ATOM 3231 C C . HIS B 1 131 ? 89.283 39.116 -34.770 1.00 42.66 119 HIS B C 1
ATOM 3232 O O . HIS B 1 131 ? 89.071 39.628 -33.645 1.00 40.59 119 HIS B O 1
ATOM 3239 N N . CYS B 1 132 ? 88.965 39.733 -35.913 1.00 42.55 120 CYS B N 1
ATOM 3240 C CA . CYS B 1 132 ? 88.252 41.019 -35.910 1.00 42.06 120 CYS B CA 1
ATOM 3241 C C . CYS B 1 132 ? 86.806 40.870 -35.371 1.00 39.11 120 CYS B C 1
ATOM 3242 O O . CYS B 1 132 ? 86.289 41.729 -34.640 1.00 37.64 120 CYS B O 1
ATOM 3245 N N . ALA B 1 133 ? 86.162 39.787 -35.745 1.00 36.85 121 ALA B N 1
ATOM 3246 C CA . ALA B 1 133 ? 84.809 39.520 -35.271 1.00 39.37 121 ALA B CA 1
ATOM 3247 C C . ALA B 1 133 ? 84.803 39.347 -33.745 1.00 36.85 121 ALA B C 1
ATOM 3248 O O . ALA B 1 133 ? 84.010 39.924 -33.056 1.00 39.33 121 ALA B O 1
ATOM 3250 N N . TRP B 1 134 ? 85.761 38.608 -33.211 1.00 40.14 122 TRP B N 1
ATOM 3251 C CA . TRP B 1 134 ? 85.819 38.348 -31.771 1.00 39.22 122 TRP B CA 1
ATOM 3252 C C . TRP B 1 134 ? 86.077 39.646 -30.969 1.00 40.64 122 TRP B C 1
ATOM 3253 O O . TRP B 1 134 ? 85.446 39.919 -29.930 1.00 40.82 122 TRP B O 1
ATOM 3264 N N . LYS B 1 135 ? 87.001 40.450 -31.480 1.00 38.38 123 LYS B N 1
ATOM 3265 C CA . LYS B 1 135 ? 87.277 41.767 -30.955 1.00 40.04 123 LYS B CA 1
ATOM 3266 C C . LYS B 1 135 ? 86.027 42.650 -30.888 1.00 40.24 123 LYS B C 1
ATOM 3267 O O . LYS B 1 135 ? 85.759 43.263 -29.844 1.00 41.12 123 LYS B O 1
ATOM 3273 N N . ALA B 1 136 ? 85.311 42.756 -32.009 1.00 39.14 124 ALA B N 1
ATOM 3274 C CA . ALA B 1 136 ? 84.007 43.418 -32.068 1.00 38.74 124 ALA B CA 1
ATOM 3275 C C . ALA B 1 136 ? 83.065 42.882 -30.999 1.00 39.20 124 ALA B C 1
ATOM 3276 O O . ALA B 1 136 ? 82.327 43.657 -30.356 1.00 37.95 124 ALA B O 1
ATOM 3278 N N . MET B 1 137 ? 83.040 41.544 -30.871 1.00 39.71 125 MET B N 1
ATOM 3279 C CA . MET B 1 137 ? 82.108 40.855 -29.969 1.00 40.98 125 MET B CA 1
ATOM 3280 C C . MET B 1 137 ? 82.452 41.085 -28.488 1.00 40.64 125 MET B C 1
ATOM 3281 O O . MET B 1 137 ? 81.544 41.242 -27.653 1.00 41.71 125 MET B O 1
ATOM 3286 N N . GLU B 1 138 ? 83.751 41.102 -28.179 1.00 39.04 126 GLU B N 1
ATOM 3287 C CA . GLU B 1 138 ? 84.245 41.451 -26.861 1.00 39.99 126 GLU B CA 1
ATOM 3288 C C . GLU B 1 138 ? 83.803 42.873 -26.452 1.00 40.12 126 GLU B C 1
ATOM 3289 O O . GLU B 1 138 ? 83.442 43.115 -25.301 1.00 39.43 126 GLU B O 1
ATOM 3295 N N . GLU B 1 139 ? 83.856 43.802 -27.402 1.00 38.07 127 GLU B N 1
ATOM 3296 C CA . GLU B 1 139 ? 83.419 45.146 -27.161 1.00 38.22 127 GLU B CA 1
ATOM 3297 C C . GLU B 1 139 ? 81.915 45.196 -26.898 1.00 38.04 127 GLU B C 1
ATOM 3298 O O . GLU B 1 139 ? 81.483 45.851 -25.971 1.00 39.57 127 GLU B O 1
ATOM 3304 N N . MET B 1 140 ? 81.116 44.470 -27.670 1.00 41.26 128 MET B N 1
ATOM 3305 C CA . MET B 1 140 ? 79.654 44.501 -27.465 1.00 42.50 128 MET B CA 1
ATOM 3306 C C . MET B 1 140 ? 79.336 43.837 -26.145 1.00 41.76 128 MET B C 1
ATOM 3307 O O . MET B 1 140 ? 78.456 44.309 -25.414 1.00 40.79 128 MET B O 1
ATOM 3312 N N . TYR B 1 141 ? 80.090 42.776 -25.832 1.00 41.27 129 TYR B N 1
ATOM 3313 C CA . TYR B 1 141 ? 79.960 42.079 -24.546 1.00 42.18 129 TYR B CA 1
ATOM 3314 C C . TYR B 1 141 ? 80.187 43.040 -23.374 1.00 42.88 129 TYR B C 1
ATOM 3315 O O . TYR B 1 141 ? 79.371 43.123 -22.436 1.00 42.58 129 TYR B O 1
ATOM 3324 N N . LYS B 1 142 ? 81.253 43.812 -23.477 1.00 43.59 130 LYS B N 1
ATOM 3325 C CA . LYS B 1 142 ? 81.638 44.700 -22.421 1.00 45.67 130 LYS B CA 1
ATOM 3326 C C . LYS B 1 142 ? 80.675 45.914 -22.343 1.00 43.89 130 LYS B C 1
ATOM 3327 O O . LYS B 1 142 ? 80.402 46.445 -21.240 1.00 40.12 130 LYS B O 1
ATOM 3333 N N . ASP B 1 143 ? 80.115 46.320 -23.483 1.00 44.13 131 ASP B N 1
ATOM 3334 C CA . ASP B 1 143 ? 78.995 47.314 -23.493 1.00 42.42 131 ASP B CA 1
ATOM 3335 C C . ASP B 1 143 ? 77.638 46.819 -22.940 1.00 39.66 131 ASP B C 1
ATOM 3336 O O . ASP B 1 143 ? 76.701 47.576 -22.882 1.00 40.22 131 ASP B O 1
ATOM 3341 N N . GLY B 1 144 ? 77.523 45.541 -22.612 1.00 39.89 132 GLY B N 1
ATOM 3342 C CA . GLY B 1 144 ? 76.310 44.983 -22.026 1.00 40.54 132 GLY B CA 1
ATOM 3343 C C . GLY B 1 144 ? 75.234 44.558 -23.009 1.00 43.61 132 GLY B C 1
ATOM 3344 O O . GLY B 1 144 ? 74.081 44.279 -22.607 1.00 45.64 132 GLY B O 1
ATOM 3345 N N . LEU B 1 145 ? 75.581 44.480 -24.295 1.00 43.85 133 LEU B N 1
ATOM 3346 C CA . LEU B 1 145 ? 74.586 44.180 -25.337 1.00 41.75 133 LEU B CA 1
ATOM 3347 C C . LEU B 1 145 ? 74.360 42.705 -25.448 1.00 41.01 133 LEU B C 1
ATOM 3348 O O . LEU B 1 145 ? 73.376 42.260 -26.035 1.00 40.63 133 LEU B O 1
ATOM 3353 N N . VAL B 1 146 ? 75.293 41.925 -24.929 1.00 41.64 134 VAL B N 1
ATOM 3354 C CA . VAL B 1 146 ? 75.174 40.469 -25.005 1.00 40.90 134 VAL B CA 1
ATOM 3355 C C . VAL B 1 146 ? 75.746 39.873 -23.711 1.00 41.58 134 VAL B C 1
ATOM 3356 O O . VAL B 1 146 ? 76.763 40.317 -23.194 1.00 40.05 134 VAL B O 1
ATOM 3360 N N . ARG B 1 147 ? 75.065 38.872 -23.168 1.00 43.53 135 ARG B N 1
ATOM 3361 C CA . ARG B 1 147 ? 75.466 38.337 -21.866 1.00 43.87 135 ARG B CA 1
ATOM 3362 C C . ARG B 1 147 ? 76.647 37.392 -21.944 1.00 41.90 135 ARG B C 1
ATOM 3363 O O . ARG B 1 147 ? 77.326 37.201 -20.967 1.00 43.55 135 ARG B O 1
ATOM 3371 N N . ALA B 1 148 ? 76.842 36.770 -23.105 1.00 42.67 136 ALA B N 1
ATOM 3372 C CA . ALA B 1 148 ? 77.858 35.759 -23.332 1.00 41.25 136 ALA B CA 1
ATOM 3373 C C . ALA B 1 148 ? 78.182 35.708 -24.837 1.00 40.63 136 ALA B C 1
ATOM 3374 O O . ALA B 1 148 ? 77.312 35.900 -25.662 1.00 42.55 136 ALA B O 1
ATOM 3376 N N . ILE B 1 149 ? 79.454 35.482 -25.167 1.00 39.79 137 ILE B N 1
ATOM 3377 C CA . ILE B 1 149 ? 79.928 35.373 -26.527 1.00 40.05 137 ILE B CA 1
ATOM 3378 C C . ILE B 1 149 ? 80.713 34.068 -26.656 1.00 41.20 137 ILE B C 1
ATOM 3379 O O . ILE B 1 149 ? 81.369 33.578 -25.712 1.00 39.43 137 ILE B O 1
ATOM 3384 N N . GLY B 1 150 ? 80.631 33.511 -27.844 1.00 40.56 138 GLY B N 1
ATOM 3385 C CA . GLY B 1 150 ? 81.235 32.240 -28.104 1.00 44.31 138 GLY B CA 1
ATOM 3386 C C . GLY B 1 150 ? 81.350 31.969 -29.582 1.00 41.86 138 GLY B C 1
ATOM 3387 O O . GLY B 1 150 ? 81.190 32.873 -30.416 1.00 40.44 138 GLY B O 1
ATOM 3388 N N . VAL B 1 151 ? 81.637 30.716 -29.895 1.00 42.16 139 VAL B N 1
ATOM 3389 C CA . VAL B 1 151 ? 81.915 30.309 -31.296 1.00 41.35 139 VAL B CA 1
ATOM 3390 C C . VAL B 1 151 ? 81.188 29.020 -31.634 1.00 39.98 139 VAL B C 1
ATOM 3391 O O . VAL B 1 151 ? 80.495 28.417 -30.779 1.00 38.87 139 VAL B O 1
ATOM 3395 N N . SER B 1 152 ? 81.308 28.628 -32.904 1.00 40.57 140 SER B N 1
ATOM 3396 C CA . SER B 1 152 ? 80.702 27.402 -33.393 1.00 40.14 140 SER B CA 1
ATOM 3397 C C . SER B 1 152 ? 81.613 26.796 -34.450 1.00 42.05 140 SER B C 1
ATOM 3398 O O . SER B 1 152 ? 82.193 27.508 -35.302 1.00 41.13 140 SER B O 1
ATOM 3401 N N . ASN B 1 153 ? 81.735 25.473 -34.386 1.00 42.09 141 ASN B N 1
ATOM 3402 C CA . ASN B 1 153 ? 82.466 24.704 -35.372 1.00 41.69 141 ASN B CA 1
ATOM 3403 C C . ASN B 1 153 ? 84.005 24.966 -35.330 1.00 40.81 141 ASN B C 1
ATOM 3404 O O . ASN B 1 153 ? 84.730 24.750 -36.304 1.00 41.72 141 ASN B O 1
ATOM 3409 N N . PHE B 1 154 ? 84.481 25.386 -34.167 1.00 42.17 142 PHE B N 1
ATOM 3410 C CA . PHE B 1 154 ? 85.915 25.537 -33.895 1.00 41.74 142 PHE B CA 1
ATOM 3411 C C . PHE B 1 154 ? 86.563 24.269 -33.278 1.00 40.42 142 PHE B C 1
ATOM 3412 O O . PHE B 1 154 ? 86.193 23.783 -32.223 1.00 38.61 142 PHE B O 1
ATOM 3420 N N . TYR B 1 155 ? 87.565 23.784 -33.992 1.00 40.27 143 TYR B N 1
ATOM 3421 C CA . TYR B 1 155 ? 88.457 22.774 -33.543 1.00 40.49 143 TYR B CA 1
ATOM 3422 C C . TYR B 1 155 ? 89.402 23.375 -32.492 1.00 40.88 143 TYR B C 1
ATOM 3423 O O . TYR B 1 155 ? 89.547 24.591 -32.421 1.00 40.31 143 TYR B O 1
ATOM 3432 N N . PRO B 1 156 ? 89.987 22.530 -31.643 1.00 38.18 144 PRO B N 1
ATOM 3433 C CA . PRO B 1 156 ? 90.771 23.015 -30.540 1.00 40.46 144 PRO B CA 1
ATOM 3434 C C . PRO B 1 156 ? 91.915 23.947 -30.959 1.00 39.16 144 PRO B C 1
ATOM 3435 O O . PRO B 1 156 ? 92.205 24.863 -30.229 1.00 40.47 144 PRO B O 1
ATOM 3439 N N . ASP B 1 157 ? 92.568 23.699 -32.091 1.00 39.61 145 ASP B N 1
ATOM 3440 C CA . ASP B 1 157 ? 93.632 24.579 -32.571 1.00 40.59 145 ASP B CA 1
ATOM 3441 C C . ASP B 1 157 ? 93.128 25.982 -32.887 1.00 38.91 145 ASP B C 1
ATOM 3442 O O . ASP B 1 157 ? 93.809 26.971 -32.689 1.00 38.87 145 ASP B O 1
ATOM 3447 N N A ARG B 1 158 ? 91.906 26.053 -33.360 0.50 39.77 146 ARG B N 1
ATOM 3448 N N B ARG B 1 158 ? 91.921 26.042 -33.415 0.50 39.68 146 ARG B N 1
ATOM 3449 C CA A ARG B 1 158 ? 91.289 27.326 -33.693 0.50 41.49 146 ARG B CA 1
ATOM 3450 C CA B ARG B 1 158 ? 91.269 27.313 -33.713 0.50 41.46 146 ARG B CA 1
ATOM 3451 C C A ARG B 1 158 ? 90.789 28.052 -32.437 0.50 40.52 146 ARG B C 1
ATOM 3452 C C B ARG B 1 158 ? 90.863 28.031 -32.420 0.50 40.61 146 ARG B C 1
ATOM 3453 O O A ARG B 1 158 ? 90.898 29.257 -32.350 0.50 39.42 146 ARG B O 1
ATOM 3454 O O B ARG B 1 158 ? 91.123 29.210 -32.287 0.50 39.59 146 ARG B O 1
ATOM 3469 N N . LEU B 1 159 ? 90.260 27.299 -31.470 1.00 39.82 147 LEU B N 1
ATOM 3470 C CA . LEU B 1 159 ? 89.962 27.811 -30.133 1.00 38.66 147 LEU B CA 1
ATOM 3471 C C . LEU B 1 159 ? 91.198 28.370 -29.452 1.00 38.36 147 LEU B C 1
ATOM 3472 O O . LEU B 1 159 ? 91.170 29.413 -28.846 1.00 40.97 147 LEU B O 1
ATOM 3477 N N . MET B 1 160 ? 92.304 27.667 -29.541 1.00 37.03 148 MET B N 1
ATOM 3478 C CA . MET B 1 160 ? 93.513 28.119 -28.868 1.00 36.17 148 MET B CA 1
ATOM 3479 C C . MET B 1 160 ? 94.007 29.405 -29.496 1.00 36.57 148 MET B C 1
ATOM 3480 O O . MET B 1 160 ? 94.441 30.337 -28.786 1.00 36.86 148 MET B O 1
ATOM 3485 N N . ASP B 1 161 ? 93.941 29.458 -30.824 1.00 37.24 149 ASP B N 1
ATOM 3486 C CA . ASP B 1 161 ? 94.365 30.648 -31.570 1.00 38.84 149 ASP B CA 1
ATOM 3487 C C . ASP B 1 161 ? 93.617 31.915 -31.079 1.00 39.10 149 ASP B C 1
ATOM 3488 O O . ASP B 1 161 ? 94.264 32.976 -30.817 1.00 37.96 149 ASP B O 1
ATOM 3493 N N . LEU B 1 162 ? 92.313 31.788 -30.871 1.00 37.00 150 LEU B N 1
ATOM 3494 C CA . LEU B 1 162 ? 91.588 32.887 -30.268 1.00 41.03 150 LEU B CA 1
ATOM 3495 C C . LEU B 1 162 ? 92.075 33.160 -28.862 1.00 39.41 150 LEU B C 1
ATOM 3496 O O . LEU B 1 162 ? 92.381 34.307 -28.495 1.00 41.92 150 LEU B O 1
ATOM 3501 N N . MET B 1 163 ? 92.119 32.114 -28.047 1.00 39.59 151 MET B N 1
ATOM 3502 C CA . MET B 1 163 ? 92.414 32.308 -26.633 1.00 40.46 151 MET B CA 1
ATOM 3503 C C . MET B 1 163 ? 93.752 32.961 -26.385 1.00 37.16 151 MET B C 1
ATOM 3504 O O . MET B 1 163 ? 93.884 33.752 -25.469 1.00 38.08 151 MET B O 1
ATOM 3509 N N . VAL B 1 164 ? 94.765 32.620 -27.162 1.00 40.27 152 VAL B N 1
ATOM 3510 C CA . VAL B 1 164 ? 96.083 33.253 -26.959 1.00 40.79 152 VAL B CA 1
ATOM 3511 C C . VAL B 1 164 ? 96.185 34.633 -27.619 1.00 38.06 152 VAL B C 1
ATOM 3512 O O . VAL B 1 164 ? 97.155 35.272 -27.435 1.00 39.23 152 VAL B O 1
ATOM 3516 N N . HIS B 1 165 ? 95.203 35.075 -28.398 1.00 39.50 153 HIS B N 1
ATOM 3517 C CA . HIS B 1 165 ? 95.224 36.438 -28.994 1.00 36.58 153 HIS B CA 1
ATOM 3518 C C . HIS B 1 165 ? 94.185 37.426 -28.404 1.00 37.80 153 HIS B C 1
ATOM 3519 O O . HIS B 1 165 ? 94.225 38.615 -28.730 1.00 35.65 153 HIS B O 1
ATOM 3526 N N . HIS B 1 166 ? 93.294 36.953 -27.525 1.00 37.18 154 HIS B N 1
ATOM 3527 C CA . HIS B 1 166 ? 92.228 37.780 -26.992 1.00 38.80 154 HIS B CA 1
ATOM 3528 C C . HIS B 1 166 ? 91.952 37.552 -25.508 1.00 42.08 154 HIS B C 1
ATOM 3529 O O . HIS B 1 166 ? 92.295 36.529 -24.951 1.00 45.16 154 HIS B O 1
ATOM 3536 N N . GLU B 1 167 ? 91.346 38.555 -24.876 1.00 43.70 155 GLU B N 1
ATOM 3537 C CA . GLU B 1 167 ? 91.124 38.550 -23.433 1.00 47.03 155 GLU B CA 1
ATOM 3538 C C . GLU B 1 167 ? 90.080 37.505 -22.973 1.00 44.76 155 GLU B C 1
ATOM 3539 O O . GLU B 1 167 ? 90.322 36.738 -22.014 1.00 43.28 155 GLU B O 1
ATOM 3545 N N . ILE B 1 168 ? 88.941 37.516 -23.659 1.00 42.14 156 ILE B N 1
ATOM 3546 C CA . ILE B 1 168 ? 87.733 36.764 -23.275 1.00 42.30 156 ILE B CA 1
ATOM 3547 C C . ILE B 1 168 ? 87.748 35.398 -23.918 1.00 41.79 156 ILE B C 1
ATOM 3548 O O . ILE B 1 168 ? 87.717 35.271 -25.137 1.00 38.65 156 ILE B O 1
ATOM 3553 N N . VAL B 1 169 ? 87.787 34.385 -23.061 1.00 42.79 157 VAL B N 1
ATOM 3554 C CA . VAL B 1 169 ? 87.658 32.990 -23.449 1.00 41.03 157 VAL B CA 1
ATOM 3555 C C . VAL B 1 169 ? 86.222 32.812 -23.901 1.00 40.47 157 VAL B C 1
ATOM 3556 O O . VAL B 1 169 ? 85.291 33.178 -23.162 1.00 41.95 157 VAL B O 1
ATOM 3560 N N . PRO B 1 170 ? 86.034 32.212 -25.077 1.00 40.55 158 PRO B N 1
ATOM 3561 C CA . PRO B 1 170 ? 84.681 31.869 -25.549 1.00 40.19 158 PRO B CA 1
ATOM 3562 C C . PRO B 1 170 ? 83.882 31.083 -24.530 1.00 41.45 158 PRO B C 1
ATOM 3563 O O . PRO B 1 170 ? 84.359 30.070 -24.018 1.00 40.97 158 PRO B O 1
ATOM 3567 N N . ALA B 1 171 ? 82.664 31.546 -24.252 1.00 40.98 159 ALA B N 1
ATOM 3568 C CA . ALA B 1 171 ? 81.857 30.937 -23.232 1.00 42.12 159 ALA B CA 1
ATOM 3569 C C . ALA B 1 171 ? 81.321 29.583 -23.705 1.00 42.84 159 ALA B C 1
ATOM 3570 O O . ALA B 1 171 ? 81.172 28.617 -22.898 1.00 43.48 159 ALA B O 1
ATOM 3572 N N . VAL B 1 172 ? 81.023 29.518 -25.002 1.00 42.03 160 VAL B N 1
ATOM 3573 C CA . VAL B 1 172 ? 80.449 28.323 -25.605 1.00 42.93 160 VAL B CA 1
ATOM 3574 C C . VAL B 1 172 ? 81.112 28.050 -26.966 1.00 43.63 160 VAL B C 1
ATOM 3575 O O . VAL B 1 172 ? 81.467 28.988 -27.720 1.00 41.86 160 VAL B O 1
ATOM 3579 N N . ASN B 1 173 ? 81.317 26.768 -27.257 1.00 42.98 161 ASN B N 1
ATOM 3580 C CA . ASN B 1 173 ? 81.558 26.333 -28.638 1.00 42.66 161 ASN B CA 1
ATOM 3581 C C . ASN B 1 173 ? 80.476 25.310 -28.974 1.00 41.99 161 ASN B C 1
ATOM 3582 O O . ASN B 1 173 ? 80.385 24.252 -28.357 1.00 41.13 161 ASN B O 1
ATOM 3587 N N . GLN B 1 174 ? 79.634 25.698 -29.936 1.00 43.03 162 GLN B N 1
ATOM 3588 C CA . GLN B 1 174 ? 78.596 24.868 -30.485 1.00 41.96 162 GLN B CA 1
ATOM 3589 C C . GLN B 1 174 ? 79.145 24.025 -31.665 1.00 42.18 162 GLN B C 1
ATOM 3590 O O . GLN B 1 174 ? 79.541 24.526 -32.747 1.00 39.93 162 GLN B O 1
ATOM 3596 N N . ILE B 1 175 ? 79.126 22.718 -31.457 1.00 42.88 163 ILE B N 1
ATOM 3597 C CA . ILE B 1 175 ? 79.604 21.789 -32.467 1.00 40.73 163 ILE B CA 1
ATOM 3598 C C . ILE B 1 175 ? 78.683 20.603 -32.601 1.00 41.32 163 ILE B C 1
ATOM 3599 O O . ILE B 1 175 ? 77.898 20.318 -31.698 1.00 42.33 163 ILE B O 1
ATOM 3604 N N . GLU B 1 176 ? 78.820 19.884 -33.713 1.00 39.83 164 GLU B N 1
ATOM 3605 C CA . GLU B 1 176 ? 78.071 18.655 -33.922 1.00 40.59 164 GLU B CA 1
ATOM 3606 C C . GLU B 1 176 ? 78.501 17.609 -32.880 1.00 41.29 164 GLU B C 1
ATOM 3607 O O . GLU B 1 176 ? 79.651 17.219 -32.852 1.00 39.73 164 GLU B O 1
ATOM 3613 N N . ILE B 1 177 ? 77.577 17.170 -32.026 1.00 42.47 165 ILE B N 1
ATOM 3614 C CA . ILE B 1 177 ? 77.852 16.066 -31.111 1.00 42.86 165 ILE B CA 1
ATOM 3615 C C . ILE B 1 177 ? 76.618 15.160 -31.001 1.00 40.00 165 ILE B C 1
ATOM 3616 O O . ILE B 1 177 ? 75.531 15.633 -30.631 1.00 40.16 165 ILE B O 1
ATOM 3621 N N . HIS B 1 178 ? 76.798 13.873 -31.267 1.00 36.97 166 HIS B N 1
ATOM 3622 C CA . HIS B 1 178 ? 75.707 12.883 -31.188 1.00 38.10 166 HIS B CA 1
ATOM 3623 C C . HIS B 1 178 ? 76.377 11.516 -31.042 1.00 36.69 166 HIS B C 1
ATOM 3624 O O . HIS B 1 178 ? 77.599 11.456 -31.012 1.00 37.39 166 HIS B O 1
ATOM 3631 N N . PRO B 1 179 ? 75.621 10.445 -30.817 1.00 37.32 167 PRO B N 1
ATOM 3632 C CA . PRO B 1 179 ? 76.227 9.141 -30.612 1.00 38.47 167 PRO B CA 1
ATOM 3633 C C . PRO B 1 179 ? 77.208 8.623 -31.674 1.00 39.02 167 PRO B C 1
ATOM 3634 O O . PRO B 1 179 ? 78.008 7.730 -31.364 1.00 39.54 167 PRO B O 1
ATOM 3638 N N . PHE B 1 180 ? 77.132 9.132 -32.899 1.00 37.67 168 PHE B N 1
ATOM 3639 C CA . PHE B 1 180 ? 78.008 8.635 -33.977 1.00 38.10 168 PHE B CA 1
ATOM 3640 C C . PHE B 1 180 ? 79.252 9.527 -34.150 1.00 36.98 168 PHE B C 1
ATOM 3641 O O . PHE B 1 180 ? 80.179 9.173 -34.875 1.00 36.29 168 PHE B O 1
ATOM 3649 N N . TYR B 1 181 ? 79.246 10.677 -33.486 1.00 36.87 169 TYR B N 1
ATOM 3650 C CA . TYR B 1 181 ? 80.334 11.664 -33.543 1.00 40.47 169 TYR B CA 1
ATOM 3651 C C . TYR B 1 181 ? 80.431 12.323 -32.172 1.00 41.59 169 TYR B C 1
ATOM 3652 O O . TYR B 1 181 ? 79.919 13.432 -31.944 1.00 38.92 169 TYR B O 1
ATOM 3661 N N . GLN B 1 182 ? 81.129 11.649 -31.274 1.00 42.61 170 GLN B N 1
ATOM 3662 C CA . GLN B 1 182 ? 81.015 11.962 -29.868 1.00 42.12 170 GLN B CA 1
ATOM 3663 C C . GLN B 1 182 ? 82.061 12.869 -29.198 1.00 45.33 170 GLN B C 1
ATOM 3664 O O . GLN B 1 182 ? 81.701 13.658 -28.266 1.00 47.92 170 GLN B O 1
ATOM 3670 N N . ARG B 1 183 ? 83.326 12.827 -29.645 1.00 45.31 171 ARG B N 1
ATOM 3671 C CA . ARG B 1 183 ? 84.193 13.963 -29.952 1.00 44.89 171 ARG B CA 1
ATOM 3672 C C . ARG B 1 183 ? 84.719 14.192 -28.485 1.00 46.14 171 ARG B C 1
ATOM 3673 O O . ARG B 1 183 ? 84.973 15.324 -28.059 1.00 44.83 171 ARG B O 1
ATOM 3681 N N . GLN B 1 184 ? 84.859 13.096 -27.723 1.00 43.23 172 GLN B N 1
ATOM 3682 C CA . GLN B 1 184 ? 85.272 13.159 -26.329 1.00 45.03 172 GLN B CA 1
ATOM 3683 C C . GLN B 1 184 ? 86.566 13.964 -26.059 1.00 45.14 172 GLN B C 1
ATOM 3684 O O . GLN B 1 184 ? 86.652 14.677 -25.073 1.00 43.33 172 GLN B O 1
ATOM 3690 N N . GLU B 1 185 ? 87.559 13.802 -26.908 1.00 43.76 173 GLU B N 1
ATOM 3691 C CA . GLU B 1 185 ? 88.830 14.478 -26.765 1.00 47.07 173 GLU B CA 1
ATOM 3692 C C . GLU B 1 185 ? 88.669 15.994 -26.824 1.00 44.70 173 GLU B C 1
ATOM 3693 O O . GLU B 1 185 ? 89.346 16.744 -26.124 1.00 41.79 173 GLU B O 1
ATOM 3699 N N . GLU B 1 186 ? 87.800 16.450 -27.712 1.00 44.75 174 GLU B N 1
ATOM 3700 C CA . GLU B 1 186 ? 87.503 17.886 -27.847 1.00 44.16 174 GLU B CA 1
ATOM 3701 C C . GLU B 1 186 ? 86.642 18.380 -26.678 1.00 44.80 174 GLU B C 1
ATOM 3702 O O . GLU B 1 186 ? 86.671 19.547 -26.332 1.00 41.89 174 GLU B O 1
ATOM 3708 N N . ILE B 1 187 ? 85.832 17.481 -26.105 1.00 46.10 175 ILE B N 1
ATOM 3709 C CA . ILE B 1 187 ? 85.070 17.822 -24.916 1.00 43.85 175 ILE B CA 1
ATOM 3710 C C . ILE B 1 187 ? 86.004 18.040 -23.749 1.00 43.47 175 ILE B C 1
ATOM 3711 O O . ILE B 1 187 ? 85.821 18.969 -22.975 1.00 42.03 175 ILE B O 1
ATOM 3716 N N . GLU B 1 188 ? 87.025 17.206 -23.630 1.00 45.08 176 GLU B N 1
ATOM 3717 C CA . GLU B 1 188 ? 87.938 17.392 -22.527 1.00 48.02 176 GLU B CA 1
ATOM 3718 C C . GLU B 1 188 ? 88.898 18.515 -22.768 1.00 43.94 176 GLU B C 1
ATOM 3719 O O . GLU B 1 188 ? 89.368 19.145 -21.838 1.00 42.54 176 GLU B O 1
ATOM 3725 N N . PHE B 1 189 ? 89.100 18.886 -24.009 1.00 44.97 177 PHE B N 1
ATOM 3726 C CA . PHE B 1 189 ? 89.888 20.097 -24.271 1.00 42.22 177 PHE B CA 1
ATOM 3727 C C . PHE B 1 189 ? 89.125 21.329 -23.817 1.00 41.39 177 PHE B C 1
ATOM 3728 O O . PHE B 1 189 ? 89.647 22.156 -23.107 1.00 41.97 177 PHE B O 1
ATOM 3736 N N . MET B 1 190 ? 87.867 21.424 -24.224 1.00 43.33 178 MET B N 1
ATOM 3737 C CA . MET B 1 190 ? 86.950 22.502 -23.780 1.00 43.66 178 MET B CA 1
ATOM 3738 C C . MET B 1 190 ? 86.788 22.632 -22.264 1.00 42.52 178 MET B C 1
ATOM 3739 O O . MET B 1 190 ? 86.814 23.729 -21.723 1.00 41.13 178 MET B O 1
ATOM 3744 N N . ARG B 1 191 ? 86.609 21.503 -21.599 1.00 42.84 179 ARG B N 1
ATOM 3745 C CA . ARG B 1 191 ? 86.426 21.494 -20.177 1.00 46.54 179 ARG B CA 1
ATOM 3746 C C . ARG B 1 191 ? 87.708 21.995 -19.529 1.00 45.07 179 ARG B C 1
ATOM 3747 O O . ARG B 1 191 ? 87.689 22.810 -18.595 1.00 46.41 179 ARG B O 1
ATOM 3755 N N . ASN B 1 192 ? 88.832 21.515 -20.019 1.00 44.10 180 ASN B N 1
ATOM 3756 C CA . ASN B 1 192 ? 90.108 22.007 -19.520 1.00 46.37 180 ASN B CA 1
ATOM 3757 C C . ASN B 1 192 ? 90.279 23.546 -19.654 1.00 45.15 180 ASN B C 1
ATOM 3758 O O . ASN B 1 192 ? 90.851 24.198 -18.794 1.00 41.96 180 ASN B O 1
ATOM 3763 N N . TYR B 1 193 ? 89.773 24.118 -20.742 1.00 45.04 181 TYR B N 1
ATOM 3764 C CA . TYR B 1 193 ? 89.935 25.547 -20.996 1.00 45.35 181 TYR B CA 1
ATOM 3765 C C . TYR B 1 193 ? 88.690 26.411 -20.720 1.00 46.29 181 TYR B C 1
ATOM 3766 O O . TYR B 1 193 ? 88.643 27.570 -21.140 1.00 46.97 181 TYR B O 1
ATOM 3775 N N . ASN B 1 194 ? 87.706 25.842 -20.021 1.00 45.48 182 ASN B N 1
ATOM 3776 C CA . ASN B 1 194 ? 86.479 26.531 -19.592 1.00 43.95 182 ASN B CA 1
ATOM 3777 C C . ASN B 1 194 ? 85.598 27.048 -20.658 1.00 45.00 182 ASN B C 1
ATOM 3778 O O . ASN B 1 194 ? 85.052 28.157 -20.524 1.00 45.03 182 ASN B O 1
ATOM 3783 N N . ILE B 1 195 ? 85.431 26.233 -21.689 1.00 43.07 183 ILE B N 1
ATOM 3784 C CA . ILE B 1 195 ? 84.540 26.544 -22.796 1.00 41.90 183 ILE B CA 1
ATOM 3785 C C . ILE B 1 195 ? 83.432 25.530 -22.670 1.00 42.84 183 ILE B C 1
ATOM 3786 O O . ILE B 1 195 ? 83.717 24.360 -22.575 1.00 40.49 183 ILE B O 1
ATOM 3791 N N . GLN B 1 196 ? 82.187 25.982 -22.576 1.00 43.99 184 GLN B N 1
ATOM 3792 C CA . GLN B 1 196 ? 81.055 25.045 -22.480 1.00 44.64 184 GLN B CA 1
ATOM 3793 C C . GLN B 1 196 ? 80.797 24.427 -23.888 1.00 41.94 184 GLN B C 1
ATOM 3794 O O . GLN B 1 196 ? 80.635 25.146 -24.874 1.00 39.91 184 GLN B O 1
ATOM 3800 N N . PRO B 1 197 ? 80.834 23.104 -23.994 1.00 41.81 185 PRO B N 1
ATOM 3801 C CA . PRO B 1 197 ? 80.342 22.460 -25.200 1.00 42.82 185 PRO B CA 1
ATOM 3802 C C . PRO B 1 197 ? 78.814 22.469 -25.319 1.00 40.91 185 PRO B C 1
ATOM 3803 O O . PRO B 1 197 ? 78.093 22.154 -24.349 1.00 40.84 185 PRO B O 1
ATOM 3807 N N . GLU B 1 198 ? 78.362 22.832 -26.521 1.00 41.26 186 GLU B N 1
ATOM 3808 C CA . GLU B 1 198 ? 76.981 22.781 -26.899 1.00 41.85 186 GLU B CA 1
ATOM 3809 C C . GLU B 1 198 ? 76.791 21.934 -28.165 1.00 42.68 186 GLU B C 1
ATOM 3810 O O . GLU B 1 198 ? 77.434 22.153 -29.209 1.00 43.70 186 GLU B O 1
ATOM 3816 N N . ALA B 1 199 ? 75.896 20.957 -28.075 1.00 42.64 187 ALA B N 1
ATOM 3817 C CA . ALA B 1 199 ? 75.625 20.028 -29.190 1.00 41.79 187 ALA B CA 1
ATOM 3818 C C . ALA B 1 199 ? 74.567 20.511 -30.173 1.00 41.84 187 ALA B C 1
ATOM 3819 O O . ALA B 1 199 ? 73.356 20.569 -29.856 1.00 40.67 187 ALA B O 1
ATOM 3821 N N . TRP B 1 200 ? 75.023 20.816 -31.383 1.00 43.33 188 TRP B N 1
ATOM 3822 C CA . TRP B 1 200 ? 74.117 20.857 -32.516 1.00 43.49 188 TRP B CA 1
ATOM 3823 C C . TRP B 1 200 ? 74.014 19.479 -33.170 1.00 43.70 188 TRP B C 1
ATOM 3824 O O . TRP B 1 200 ? 74.894 18.610 -32.967 1.00 42.35 188 TRP B O 1
ATOM 3835 N N . GLY B 1 201 ? 72.889 19.249 -33.866 1.00 43.48 189 GLY B N 1
ATOM 3836 C CA . GLY B 1 201 ? 72.611 17.946 -34.485 1.00 42.12 189 GLY B CA 1
ATOM 3837 C C . GLY B 1 201 ? 72.711 16.835 -33.449 1.00 41.58 189 GLY B C 1
ATOM 3838 O O . GLY B 1 201 ? 73.343 15.839 -33.688 1.00 44.68 189 GLY B O 1
ATOM 3839 N N . PRO B 1 202 ? 72.097 16.993 -32.287 1.00 42.69 190 PRO B N 1
ATOM 3840 C CA . PRO B 1 202 ? 72.145 15.936 -31.258 1.00 41.56 190 PRO B CA 1
ATOM 3841 C C . PRO B 1 202 ? 71.586 14.576 -31.742 1.00 41.86 190 PRO B C 1
ATOM 3842 O O . PRO B 1 202 ? 71.991 13.502 -31.255 1.00 39.89 190 PRO B O 1
ATOM 3846 N N . PHE B 1 203 ? 70.681 14.634 -32.715 1.00 42.68 191 PHE B N 1
ATOM 3847 C CA . PHE B 1 203 ? 70.152 13.429 -33.318 1.00 41.96 191 PHE B CA 1
ATOM 3848 C C . PHE B 1 203 ? 70.819 13.142 -34.649 1.00 40.18 191 PHE B C 1
ATOM 3849 O O . PHE B 1 203 ? 70.307 12.394 -35.454 1.00 39.53 191 PHE B O 1
ATOM 3857 N N . ALA B 1 204 ? 71.933 13.784 -34.913 1.00 41.34 192 ALA B N 1
ATOM 3858 C CA . ALA B 1 204 ? 72.504 13.772 -36.249 1.00 43.14 192 ALA B CA 1
ATOM 3859 C C . ALA B 1 204 ? 71.441 14.029 -37.340 1.00 42.95 192 ALA B C 1
ATOM 3860 O O . ALA B 1 204 ? 71.552 13.490 -38.439 1.00 42.61 192 ALA B O 1
ATOM 3862 N N . GLU B 1 205 ? 70.439 14.860 -37.042 1.00 41.68 193 GLU B N 1
ATOM 3863 C CA . GLU B 1 205 ? 69.315 15.149 -37.964 1.00 44.44 193 GLU B CA 1
ATOM 3864 C C . GLU B 1 205 ? 68.567 13.883 -38.434 1.00 43.62 193 GLU B C 1
ATOM 3865 O O . GLU B 1 205 ? 67.993 13.840 -39.526 1.00 42.00 193 GLU B O 1
ATOM 3871 N N . GLY B 1 206 ? 68.588 12.856 -37.595 1.00 41.16 194 GLY B N 1
ATOM 3872 C CA . GLY B 1 206 ? 68.056 11.582 -37.952 1.00 38.95 194 GLY B CA 1
ATOM 3873 C C . GLY B 1 206 ? 68.886 10.695 -38.856 1.00 38.44 194 GLY B C 1
ATOM 3874 O O . GLY B 1 206 ? 68.439 9.580 -39.208 1.00 37.04 194 GLY B O 1
ATOM 3875 N N . ARG B 1 207 ? 70.077 11.143 -39.243 1.00 39.05 195 ARG B N 1
ATOM 3876 C CA . ARG B 1 207 ? 70.893 10.341 -40.185 1.00 43.19 195 ARG B CA 1
ATOM 3877 C C . ARG B 1 207 ? 71.176 8.958 -39.604 1.00 43.80 195 ARG B C 1
ATOM 3878 O O . ARG B 1 207 ? 71.202 8.793 -38.395 1.00 44.25 195 ARG B O 1
ATOM 3892 N N . LYS B 1 208 ? 71.361 7.968 -40.467 1.00 43.55 196 LYS B N 1
ATOM 3893 C CA . LYS B 1 208 ? 71.898 6.662 -40.072 1.00 43.29 196 LYS B CA 1
ATOM 3894 C C . LYS B 1 208 ? 70.989 5.841 -39.191 1.00 44.46 196 LYS B C 1
ATOM 3895 O O . LYS B 1 208 ? 71.457 5.033 -38.383 1.00 45.41 196 LYS B O 1
ATOM 3901 N N . ASN B 1 209 ? 69.688 6.045 -39.387 1.00 45.24 197 ASN B N 1
ATOM 3902 C CA . ASN B 1 209 ? 68.624 5.335 -38.685 1.00 41.88 197 ASN B CA 1
ATOM 3903 C C . ASN B 1 209 ? 68.864 5.399 -37.193 1.00 39.98 197 ASN B C 1
ATOM 3904 O O . ASN B 1 209 ? 68.658 4.441 -36.437 1.00 40.13 197 ASN B O 1
ATOM 3909 N N . ILE B 1 210 ? 69.283 6.573 -36.765 1.00 39.51 198 ILE B N 1
ATOM 3910 C CA . ILE B 1 210 ? 69.628 6.750 -35.379 1.00 40.92 198 ILE B CA 1
ATOM 3911 C C . ILE B 1 210 ? 68.479 6.420 -34.418 1.00 40.34 198 ILE B C 1
ATOM 3912 O O . ILE B 1 210 ? 68.726 5.883 -33.334 1.00 37.44 198 ILE B O 1
ATOM 3917 N N . PHE B 1 211 ? 67.234 6.687 -34.808 1.00 42.86 199 PHE B N 1
ATOM 3918 C CA . PHE B 1 211 ? 66.132 6.494 -33.850 1.00 44.29 199 PHE B CA 1
ATOM 3919 C C . PHE B 1 211 ? 65.738 5.021 -33.695 1.00 44.88 199 PHE B C 1
ATOM 3920 O O . PHE B 1 211 ? 64.973 4.665 -32.778 1.00 43.86 199 PHE B O 1
ATOM 3928 N N . GLN B 1 212 ? 66.288 4.188 -34.582 1.00 45.80 200 GLN B N 1
ATOM 3929 C CA . GLN B 1 212 ? 66.063 2.763 -34.565 1.00 46.07 200 GLN B CA 1
ATOM 3930 C C . GLN B 1 212 ? 67.294 1.975 -34.175 1.00 47.06 200 GLN B C 1
ATOM 3931 O O . GLN B 1 212 ? 67.296 0.735 -34.305 1.00 49.78 200 GLN B O 1
ATOM 3937 N N . ASN B 1 213 ? 68.313 2.651 -33.644 1.00 44.42 201 ASN B N 1
ATOM 3938 C CA . ASN B 1 213 ? 69.561 1.968 -33.287 1.00 43.80 201 ASN B CA 1
ATOM 3939 C C . ASN B 1 213 ? 69.352 0.983 -32.130 1.00 43.30 201 ASN B C 1
ATOM 3940 O O . ASN B 1 213 ? 68.845 1.370 -31.068 1.00 43.23 201 ASN B O 1
ATOM 3945 N N . GLY B 1 214 ? 69.749 -0.272 -32.344 1.00 40.82 202 GLY B N 1
ATOM 3946 C CA . GLY B 1 214 ? 69.469 -1.347 -31.384 1.00 41.05 202 GLY B CA 1
ATOM 3947 C C . GLY B 1 214 ? 70.050 -1.170 -29.986 1.00 41.37 202 GLY B C 1
ATOM 3948 O O . GLY B 1 214 ? 69.378 -1.472 -28.980 1.00 42.05 202 GLY B O 1
ATOM 3949 N N . VAL B 1 215 ? 71.296 -0.697 -29.922 1.00 40.43 203 VAL B N 1
ATOM 3950 C CA . VAL B 1 215 ? 71.914 -0.353 -28.642 1.00 41.00 203 VAL B CA 1
ATOM 3951 C C . VAL B 1 215 ? 71.098 0.714 -27.887 1.00 40.80 203 VAL B C 1
ATOM 3952 O O . VAL B 1 215 ? 70.885 0.594 -26.677 1.00 41.53 203 VAL B O 1
ATOM 3956 N N . LEU B 1 216 ? 70.652 1.740 -28.604 1.00 40.05 204 LEU B N 1
ATOM 3957 C CA . LEU B 1 216 ? 69.898 2.825 -28.008 1.00 41.59 204 LEU B CA 1
ATOM 3958 C C . LEU B 1 216 ? 68.508 2.388 -27.568 1.00 41.58 204 LEU B C 1
ATOM 3959 O O . LEU B 1 216 ? 67.988 2.853 -26.537 1.00 39.99 204 LEU B O 1
ATOM 3964 N N . ARG B 1 217 ? 67.925 1.481 -28.332 1.00 42.48 205 ARG B N 1
ATOM 3965 C CA . ARG B 1 217 ? 66.611 0.942 -28.001 1.00 43.59 205 ARG B CA 1
ATOM 3966 C C . ARG B 1 217 ? 66.637 0.054 -26.798 1.00 41.98 205 ARG B C 1
ATOM 3967 O O . ARG B 1 217 ? 65.753 0.157 -25.957 1.00 40.45 205 ARG B O 1
ATOM 3975 N N . SER B 1 218 ? 67.662 -0.787 -26.691 1.00 42.47 206 SER B N 1
ATOM 3976 C CA . SER B 1 218 ? 67.809 -1.657 -25.513 1.00 42.65 206 SER B CA 1
ATOM 3977 C C . SER B 1 218 ? 67.888 -0.813 -24.250 1.00 42.77 206 SER B C 1
ATOM 3978 O O . SER B 1 218 ? 67.280 -1.144 -23.243 1.00 43.34 206 SER B O 1
ATOM 3981 N N . ILE B 1 219 ? 68.592 0.311 -24.316 1.00 43.45 207 ILE B N 1
ATOM 3982 C CA . ILE B 1 219 ? 68.684 1.203 -23.155 1.00 44.63 207 ILE B CA 1
ATOM 3983 C C . ILE B 1 219 ? 67.334 1.930 -22.878 1.00 44.97 207 ILE B C 1
ATOM 3984 O O . ILE B 1 219 ? 66.804 1.903 -21.737 1.00 44.99 207 ILE B O 1
ATOM 3989 N N . ALA B 1 220 ? 66.780 2.548 -23.929 1.00 43.41 208 ALA B N 1
ATOM 3990 C CA . ALA B 1 220 ? 65.431 3.107 -23.897 1.00 41.74 208 ALA B CA 1
ATOM 3991 C C . ALA B 1 220 ? 64.383 2.093 -23.318 1.00 42.20 208 ALA B C 1
ATOM 3992 O O . ALA B 1 220 ? 63.579 2.466 -22.488 1.00 41.46 208 ALA B O 1
ATOM 3994 N N . GLU B 1 221 ? 64.412 0.828 -23.742 1.00 42.66 209 GLU B N 1
ATOM 3995 C CA . GLU B 1 221 ? 63.480 -0.178 -23.227 1.00 42.62 209 GLU B CA 1
ATOM 3996 C C . GLU B 1 221 ? 63.620 -0.303 -21.694 1.00 42.69 209 GLU B C 1
ATOM 3997 O O . GLU B 1 221 ? 62.628 -0.254 -20.961 1.00 43.21 209 GLU B O 1
ATOM 3999 N N . LYS B 1 222 ? 64.859 -0.412 -21.234 1.00 41.79 210 LYS B N 1
ATOM 4000 C CA . LYS B 1 222 ? 65.211 -0.490 -19.816 1.00 40.57 210 LYS B CA 1
ATOM 4001 C C . LYS B 1 222 ? 64.535 0.593 -18.934 1.00 41.15 210 LYS B C 1
ATOM 4002 O O . LYS B 1 222 ? 64.262 0.349 -17.763 1.00 42.81 210 LYS B O 1
ATOM 4008 N N . TYR B 1 223 ? 64.311 1.796 -19.471 1.00 43.22 211 TYR B N 1
ATOM 4009 C CA . TYR B 1 223 ? 63.759 2.929 -18.699 1.00 41.73 211 TYR B CA 1
ATOM 4010 C C . TYR B 1 223 ? 62.350 3.357 -19.114 1.00 40.30 211 TYR B C 1
ATOM 4011 O O . TYR B 1 223 ? 61.773 4.258 -18.520 1.00 38.93 211 TYR B O 1
ATOM 4020 N N . GLY B 1 224 ? 61.796 2.713 -20.130 1.00 39.65 212 GLY B N 1
ATOM 4021 C CA . GLY B 1 224 ? 60.498 3.116 -20.655 1.00 39.34 212 GLY B CA 1
ATOM 4022 C C . GLY B 1 224 ? 60.561 4.496 -21.293 1.00 39.69 212 GLY B C 1
ATOM 4023 O O . GLY B 1 224 ? 59.621 5.261 -21.259 1.00 39.28 212 GLY B O 1
ATOM 4024 N N . LYS B 1 225 ? 61.701 4.827 -21.866 1.00 39.77 213 LYS B N 1
ATOM 4025 C CA . LYS B 1 225 ? 61.863 6.101 -22.528 1.00 40.19 213 LYS B CA 1
ATOM 4026 C C . LYS B 1 225 ? 62.050 5.795 -23.996 1.00 39.10 213 LYS B C 1
ATOM 4027 O O . LYS B 1 225 ? 62.213 4.628 -24.355 1.00 36.62 213 LYS B O 1
ATOM 4033 N N . THR B 1 226 ? 61.997 6.828 -24.844 1.00 40.92 214 THR B N 1
ATOM 4034 C CA . THR B 1 226 ? 62.360 6.692 -26.275 1.00 39.83 214 THR B CA 1
ATOM 4035 C C . THR B 1 226 ? 63.832 6.915 -26.475 1.00 38.96 214 THR B C 1
ATOM 4036 O O . THR B 1 226 ? 64.529 7.468 -25.619 1.00 38.37 214 THR B O 1
ATOM 4040 N N . VAL B 1 227 ? 64.273 6.536 -27.664 1.00 40.29 215 VAL B N 1
ATOM 4041 C CA . VAL B 1 227 ? 65.656 6.698 -28.079 1.00 40.13 215 VAL B CA 1
ATOM 4042 C C . VAL B 1 227 ? 66.076 8.162 -28.047 1.00 38.46 215 VAL B C 1
ATOM 4043 O O . VAL B 1 227 ? 67.151 8.474 -27.552 1.00 38.49 215 VAL B O 1
ATOM 4047 N N . ALA B 1 228 ? 65.234 9.049 -28.566 1.00 38.25 216 ALA B N 1
ATOM 4048 C CA . ALA B 1 228 ? 65.518 10.485 -28.568 1.00 38.86 216 ALA B CA 1
ATOM 4049 C C . ALA B 1 228 ? 65.770 10.973 -27.134 1.00 40.18 216 ALA B C 1
ATOM 4050 O O . ALA B 1 228 ? 66.772 11.594 -26.839 1.00 39.82 216 ALA B O 1
ATOM 4052 N N . GLN B 1 229 ? 64.883 10.612 -26.215 1.00 40.44 217 GLN B N 1
ATOM 4053 C CA . GLN B 1 229 ? 65.107 10.912 -24.810 1.00 40.00 217 GLN B CA 1
ATOM 4054 C C . GLN B 1 229 ? 66.464 10.404 -24.275 1.00 38.16 217 GLN B C 1
ATOM 4055 O O . GLN B 1 229 ? 67.193 11.147 -23.624 1.00 39.19 217 GLN B O 1
ATOM 4061 N N . VAL B 1 230 ? 66.803 9.158 -24.572 1.00 37.76 218 VAL B N 1
ATOM 4062 C CA . VAL B 1 230 ? 68.063 8.555 -24.126 1.00 38.89 218 VAL B CA 1
ATOM 4063 C C . VAL B 1 230 ? 69.266 9.317 -24.648 1.00 40.52 218 VAL B C 1
ATOM 4064 O O . VAL B 1 230 ? 70.236 9.528 -23.910 1.00 42.84 218 VAL B O 1
ATOM 4068 N N . ILE B 1 231 ? 69.195 9.752 -25.903 1.00 40.08 219 ILE B N 1
ATOM 4069 C CA . ILE B 1 231 ? 70.274 10.537 -26.504 1.00 42.21 219 ILE B CA 1
ATOM 4070 C C . ILE B 1 231 ? 70.466 11.836 -25.741 1.00 40.16 219 ILE B C 1
ATOM 4071 O O . ILE B 1 231 ? 71.556 12.143 -25.287 1.00 39.15 219 ILE B O 1
ATOM 4076 N N . LEU B 1 232 ? 69.385 12.568 -25.561 1.00 41.41 220 LEU B N 1
ATOM 4077 C CA . LEU B 1 232 ? 69.451 13.859 -24.867 1.00 41.38 220 LEU B CA 1
ATOM 4078 C C . LEU B 1 232 ? 69.863 13.705 -23.402 1.00 41.13 220 LEU B C 1
ATOM 4079 O O . LEU B 1 232 ? 70.645 14.504 -22.904 1.00 42.21 220 LEU B O 1
ATOM 4084 N N . ARG B 1 233 ? 69.327 12.702 -22.713 1.00 41.59 221 ARG B N 1
ATOM 4085 C CA . ARG B 1 233 ? 69.774 12.378 -21.359 1.00 40.73 221 ARG B CA 1
ATOM 4086 C C . ARG B 1 233 ? 71.296 12.136 -21.354 1.00 42.43 221 ARG B C 1
ATOM 4087 O O . ARG B 1 233 ? 72.017 12.663 -20.502 1.00 40.31 221 ARG B O 1
ATOM 4095 N N . TRP B 1 234 ? 71.784 11.373 -22.336 1.00 43.04 222 TRP B N 1
ATOM 4096 C CA . TRP B 1 234 ? 73.215 11.038 -22.443 1.00 41.71 222 TRP B CA 1
ATOM 4097 C C . TRP B 1 234 ? 74.085 12.286 -22.609 1.00 41.66 222 TRP B C 1
ATOM 4098 O O . TRP B 1 234 ? 75.057 12.452 -21.887 1.00 40.48 222 TRP B O 1
ATOM 4109 N N . LEU B 1 235 ? 73.730 13.174 -23.534 1.00 41.61 223 LEU B N 1
ATOM 4110 C CA . LEU B 1 235 ? 74.441 14.443 -23.661 1.00 41.81 223 LEU B CA 1
ATOM 4111 C C . LEU B 1 235 ? 74.443 15.292 -22.367 1.00 42.97 223 LEU B C 1
ATOM 4112 O O . LEU B 1 235 ? 75.485 15.824 -21.923 1.00 42.84 223 LEU B O 1
ATOM 4117 N N . THR B 1 236 ? 73.275 15.451 -21.767 1.00 42.01 224 THR B N 1
ATOM 4118 C CA . THR B 1 236 ? 73.165 16.370 -20.667 1.00 42.13 224 THR B CA 1
ATOM 4119 C C . THR B 1 236 ? 73.862 15.776 -19.497 1.00 42.21 224 THR B C 1
ATOM 4120 O O . THR B 1 236 ? 74.424 16.495 -18.695 1.00 43.38 224 THR B O 1
ATOM 4124 N N . GLN B 1 237 ? 73.854 14.454 -19.398 1.00 42.80 225 GLN B N 1
ATOM 4125 C CA . GLN B 1 237 ? 74.483 13.783 -18.258 1.00 42.45 225 GLN B CA 1
ATOM 4126 C C . GLN B 1 237 ? 76.005 13.960 -18.334 1.00 41.75 225 GLN B C 1
ATOM 4127 O O . GLN B 1 237 ? 76.668 13.902 -17.307 1.00 40.59 225 GLN B O 1
ATOM 4133 N N . LYS B 1 238 ? 76.535 14.143 -19.557 1.00 43.61 226 LYS B N 1
ATOM 4134 C CA . LYS B 1 238 ? 77.933 14.558 -19.807 1.00 43.34 226 LYS B CA 1
ATOM 4135 C C . LYS B 1 238 ? 78.176 16.043 -19.533 1.00 44.30 226 LYS B C 1
ATOM 4136 O O . LYS B 1 238 ? 79.290 16.501 -19.646 1.00 44.41 226 LYS B O 1
ATOM 4142 N N . GLY B 1 239 ? 77.135 16.800 -19.191 1.00 43.56 227 GLY B N 1
ATOM 4143 C CA . GLY B 1 239 ? 77.294 18.223 -18.983 1.00 42.38 227 GLY B CA 1
ATOM 4144 C C . GLY B 1 239 ? 77.348 18.980 -20.289 1.00 42.13 227 GLY B C 1
ATOM 4145 O O . GLY B 1 239 ? 77.890 20.079 -20.347 1.00 41.91 227 GLY B O 1
ATOM 4146 N N . ILE B 1 240 ? 76.742 18.409 -21.325 1.00 40.47 228 ILE B N 1
ATOM 4147 C CA . ILE B 1 240 ? 76.691 19.065 -22.625 1.00 41.35 228 ILE B CA 1
ATOM 4148 C C . ILE B 1 240 ? 75.301 19.663 -22.863 1.00 40.99 228 ILE B C 1
ATOM 4149 O O . ILE B 1 240 ? 74.284 18.990 -22.727 1.00 41.84 228 ILE B O 1
ATOM 4154 N N . VAL B 1 241 ? 75.273 20.941 -23.213 1.00 41.59 229 VAL B N 1
ATOM 4155 C CA . VAL B 1 241 ? 74.034 21.598 -23.631 1.00 42.62 229 VAL B CA 1
ATOM 4156 C C . VAL B 1 241 ? 73.610 21.019 -24.991 1.00 42.97 229 VAL B C 1
ATOM 4157 O O . VAL B 1 241 ? 74.415 20.869 -25.910 1.00 40.41 229 VAL B O 1
ATOM 4161 N N . ALA B 1 242 ? 72.339 20.674 -25.109 1.00 44.69 230 ALA B N 1
ATOM 4162 C CA . ALA B 1 242 ? 71.797 20.089 -26.353 1.00 44.23 230 ALA B CA 1
ATOM 4163 C C . ALA B 1 242 ? 70.619 20.936 -26.816 1.00 43.33 230 ALA B C 1
ATOM 4164 O O . ALA B 1 242 ? 69.813 21.372 -25.965 1.00 43.91 230 ALA B O 1
ATOM 4166 N N . ILE B 1 243 ? 70.494 21.115 -28.135 1.00 42.57 231 ILE B N 1
ATOM 4167 C CA . ILE B 1 243 ? 69.422 21.931 -28.728 1.00 43.34 231 ILE B CA 1
ATOM 4168 C C . ILE B 1 243 ? 68.636 21.188 -29.838 1.00 42.56 231 ILE B C 1
ATOM 4169 O O . ILE B 1 243 ? 68.641 21.567 -30.998 1.00 44.45 231 ILE B O 1
ATOM 4174 N N . PRO B 1 244 ? 67.911 20.137 -29.473 1.00 43.31 232 PRO B N 1
ATOM 4175 C CA . PRO B 1 244 ? 67.171 19.371 -30.467 1.00 42.13 232 PRO B CA 1
ATOM 4176 C C . PRO B 1 244 ? 66.082 20.216 -31.136 1.00 42.64 232 PRO B C 1
ATOM 4177 O O . PRO B 1 244 ? 65.456 21.081 -30.481 1.00 41.49 232 PRO B O 1
ATOM 4181 N N . LYS B 1 245 ? 65.835 19.927 -32.414 1.00 41.54 233 LYS B N 1
ATOM 4182 C CA . LYS B 1 245 ? 64.811 20.603 -33.190 1.00 40.94 233 LYS B CA 1
ATOM 4183 C C . LYS B 1 245 ? 63.643 19.681 -33.537 1.00 40.98 233 LYS B C 1
ATOM 4184 O O . LYS B 1 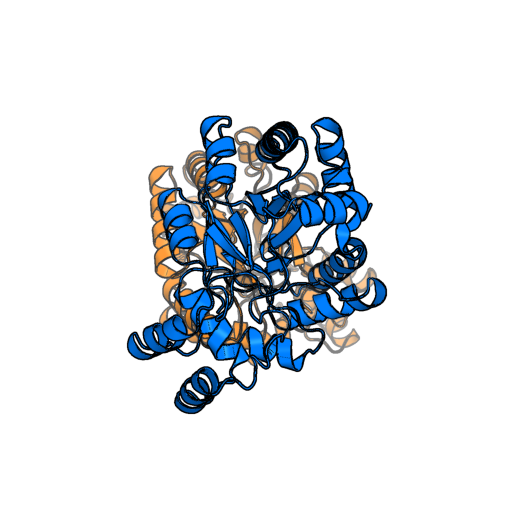245 ? 63.811 18.546 -33.995 1.00 42.06 233 LYS B O 1
ATOM 4190 N N . THR B 1 246 ? 62.439 20.178 -33.328 1.00 41.12 234 THR B N 1
ATOM 4191 C CA . THR B 1 246 ? 61.257 19.499 -33.822 1.00 42.49 234 THR B CA 1
ATOM 4192 C C . THR B 1 246 ? 60.164 20.516 -34.044 1.00 42.05 234 THR B C 1
ATOM 4193 O O . THR B 1 246 ? 60.035 21.479 -33.290 1.00 40.06 234 THR B O 1
ATOM 4197 N N . VAL B 1 247 ? 59.401 20.295 -35.100 1.00 42.29 235 VAL B N 1
ATOM 4198 C CA . VAL B 1 247 ? 58.212 21.095 -35.388 1.00 42.95 235 VAL B CA 1
ATOM 4199 C C . VAL B 1 247 ? 56.937 20.533 -34.725 1.00 43.15 235 VAL B C 1
ATOM 4200 O O . VAL B 1 247 ? 55.833 21.068 -34.946 1.00 42.19 235 VAL B O 1
ATOM 4204 N N . ARG B 1 248 ? 57.071 19.466 -33.926 1.00 42.56 236 ARG B N 1
ATOM 4205 C CA . ARG B 1 248 ? 55.899 18.796 -33.371 1.00 41.36 236 ARG B CA 1
ATOM 4206 C C . ARG B 1 248 ? 55.748 19.037 -31.876 1.00 41.21 236 ARG B C 1
ATOM 4207 O O . ARG B 1 248 ? 56.681 18.752 -31.134 1.00 37.91 236 ARG B O 1
ATOM 4215 N N . ARG B 1 249 ? 54.575 19.517 -31.435 1.00 42.40 237 ARG B N 1
ATOM 4216 C CA . ARG B 1 249 ? 54.376 19.831 -30.024 1.00 43.73 237 ARG B CA 1
ATOM 4217 C C . ARG B 1 249 ? 54.744 18.600 -29.178 1.00 43.56 237 ARG B C 1
ATOM 4218 O O . ARG B 1 249 ? 55.464 18.726 -28.191 1.00 45.88 237 ARG B O 1
ATOM 4220 N N . GLU B 1 250 ? 54.302 17.424 -29.604 1.00 40.31 238 GLU B N 1
ATOM 4221 C CA . GLU B 1 250 ? 54.450 16.201 -28.810 1.00 41.59 238 GLU B CA 1
ATOM 4222 C C . GLU B 1 250 ? 55.889 15.803 -28.624 1.00 40.90 238 GLU B C 1
ATOM 4223 O O . GLU B 1 250 ? 56.234 15.230 -27.594 1.00 40.52 238 GLU B O 1
ATOM 4229 N N . ARG B 1 251 ? 56.720 16.110 -29.616 1.00 40.74 239 ARG B N 1
ATOM 4230 C CA . ARG B 1 251 ? 58.178 15.885 -29.541 1.00 41.31 239 ARG B CA 1
ATOM 4231 C C . ARG B 1 251 ? 58.912 16.921 -28.701 1.00 41.04 239 ARG B C 1
ATOM 4232 O O . ARG B 1 251 ? 59.933 16.605 -28.100 1.00 41.57 239 ARG B O 1
ATOM 4240 N N . MET B 1 252 ? 58.401 18.151 -28.674 1.00 41.26 240 MET B N 1
ATOM 4241 C CA . MET B 1 252 ? 58.910 19.177 -27.766 1.00 41.23 240 MET B CA 1
ATOM 4242 C C . MET B 1 252 ? 58.755 18.660 -26.361 1.00 41.41 240 MET B C 1
ATOM 4243 O O . MET B 1 252 ? 59.709 18.646 -25.588 1.00 41.30 240 MET B O 1
ATOM 4248 N N . LYS B 1 253 ? 57.557 18.181 -26.062 1.00 41.12 241 LYS B N 1
ATOM 4249 C CA . LYS B 1 253 ? 57.237 17.640 -24.738 1.00 42.84 241 LYS B CA 1
ATOM 4250 C C . LYS B 1 253 ? 58.139 16.416 -24.449 1.00 41.64 241 LYS B C 1
ATOM 4251 O O . LYS B 1 253 ? 58.720 16.306 -23.374 1.00 41.28 241 LYS B O 1
ATOM 4254 N N . GLU B 1 254 ? 58.306 15.541 -25.433 1.00 40.32 242 GLU B N 1
ATOM 4255 C CA . GLU B 1 254 ? 59.091 14.327 -25.252 1.00 39.51 242 GLU B CA 1
ATOM 4256 C C . GLU B 1 254 ? 60.546 14.653 -24.990 1.00 40.03 242 GLU B C 1
ATOM 4257 O O . GLU B 1 254 ? 61.159 14.083 -24.087 1.00 40.59 242 GLU B O 1
ATOM 4263 N N . ASN B 1 255 ? 61.083 15.585 -25.781 1.00 40.93 243 ASN B N 1
ATOM 4264 C CA . ASN B 1 255 ? 62.499 15.931 -25.781 1.00 40.59 243 ASN B CA 1
ATOM 4265 C C . ASN B 1 255 ? 62.947 16.665 -24.529 1.00 42.83 243 ASN B C 1
ATOM 4266 O O . ASN B 1 255 ? 64.137 16.669 -24.196 1.00 43.10 243 ASN B O 1
ATOM 4271 N N . ILE B 1 256 ? 62.014 17.339 -23.862 1.00 43.13 244 ILE B N 1
ATOM 4272 C CA . ILE B 1 256 ? 62.333 18.060 -22.635 1.00 41.63 244 ILE B CA 1
ATOM 4273 C C . ILE B 1 256 ? 62.088 17.231 -21.374 1.00 42.21 244 ILE B C 1
ATOM 4274 O O . ILE B 1 256 ? 62.482 17.634 -20.284 1.00 42.11 244 ILE B O 1
ATOM 4279 N N . SER B 1 257 ? 61.466 16.070 -21.529 1.00 40.24 245 SER B N 1
ATOM 4280 C CA . SER B 1 257 ? 61.034 15.274 -20.400 1.00 41.52 245 SER B CA 1
ATOM 4281 C C . SER B 1 257 ? 62.016 14.136 -20.133 1.00 42.95 245 SER B C 1
ATOM 4282 O O . SER B 1 257 ? 61.635 12.960 -20.207 1.00 44.80 245 SER B O 1
ATOM 4285 N N . ILE B 1 258 ? 63.247 14.496 -19.766 1.00 42.86 246 ILE B N 1
ATOM 4286 C CA . ILE B 1 258 ? 64.390 13.572 -19.690 1.00 44.43 246 ILE B CA 1
ATOM 4287 C C . ILE B 1 258 ? 65.164 13.616 -18.356 1.00 44.72 246 ILE B C 1
ATOM 4288 O O . ILE B 1 258 ? 66.220 12.995 -18.222 1.00 47.63 246 ILE B O 1
ATOM 4293 N N . PHE B 1 259 ? 64.668 14.375 -17.388 1.00 44.61 247 PHE B N 1
ATOM 4294 C CA . PHE B 1 259 ? 65.410 14.626 -16.131 1.00 44.39 247 PHE B CA 1
ATOM 4295 C C . PHE B 1 259 ? 64.842 13.815 -14.940 1.00 44.97 247 PHE B C 1
ATOM 4296 O O . PHE B 1 259 ? 65.373 13.878 -13.830 1.00 44.44 247 PHE B O 1
ATOM 4304 N N . ASP B 1 260 ? 63.797 13.023 -15.210 1.00 44.08 248 ASP B N 1
ATOM 4305 C CA . ASP B 1 260 ? 63.217 12.095 -14.244 1.00 44.48 248 ASP B CA 1
ATOM 4306 C C . ASP B 1 260 ? 63.889 10.687 -14.262 1.00 44.62 248 ASP B C 1
ATOM 4307 O O . ASP B 1 260 ? 63.365 9.699 -13.668 1.00 43.08 248 ASP B O 1
ATOM 4312 N N . PHE B 1 261 ? 65.033 10.590 -14.948 1.00 43.26 249 PHE B N 1
ATOM 4313 C CA . PHE B 1 261 ? 65.787 9.358 -14.964 1.00 42.82 249 PHE B CA 1
ATOM 4314 C C . PHE B 1 261 ? 67.261 9.649 -15.209 1.00 41.18 249 PHE B C 1
ATOM 4315 O O . PHE B 1 261 ? 67.637 10.799 -15.434 1.00 38.76 249 PHE B O 1
ATOM 4323 N N . GLU B 1 262 ? 68.067 8.588 -15.130 1.00 42.90 250 GLU B N 1
ATOM 4324 C CA . GLU B 1 262 ? 69.515 8.641 -15.218 1.00 45.53 250 GLU B CA 1
ATOM 4325 C C . GLU B 1 262 ? 70.108 7.392 -15.831 1.00 45.34 250 GLU B C 1
ATOM 4326 O O . GLU B 1 262 ? 69.700 6.267 -15.514 1.00 48.28 250 GLU B O 1
ATOM 4332 N N . LEU B 1 263 ? 71.106 7.576 -16.680 1.00 45.06 251 LEU B N 1
ATOM 4333 C CA . LEU B 1 263 ? 71.764 6.430 -17.272 1.00 44.46 251 LEU B CA 1
ATOM 4334 C C . LEU B 1 263 ? 72.834 5.917 -16.302 1.00 44.42 251 LEU B C 1
ATOM 4335 O O . LEU B 1 263 ? 73.504 6.719 -15.631 1.00 42.08 251 LEU B O 1
ATOM 4340 N N . THR B 1 264 ? 72.987 4.587 -16.226 1.00 44.33 252 THR B N 1
ATOM 4341 C CA . THR B 1 264 ? 74.117 4.023 -15.476 1.00 44.61 252 THR B CA 1
ATOM 4342 C C . THR B 1 264 ? 75.448 4.228 -16.196 1.00 44.21 252 THR B C 1
ATOM 4343 O O . THR B 1 264 ? 75.507 4.569 -17.378 1.00 43.17 252 THR B O 1
ATOM 4347 N N . GLN B 1 265 ? 76.519 3.999 -15.458 1.00 43.91 253 GLN B N 1
ATOM 4348 C CA . GLN B 1 265 ? 77.839 3.970 -16.053 1.00 45.05 253 GLN B CA 1
ATOM 4349 C C . GLN B 1 265 ? 77.883 2.918 -17.193 1.00 44.43 253 GLN B C 1
ATOM 4350 O O . GLN B 1 265 ? 78.459 3.173 -18.267 1.00 45.10 253 GLN B O 1
ATOM 4356 N N . GLU B 1 266 ? 77.253 1.763 -16.963 1.00 44.00 254 GLU B N 1
ATOM 4357 C CA . GLU B 1 266 ? 77.174 0.706 -17.959 1.00 44.78 254 GLU B CA 1
ATOM 4358 C C . GLU B 1 266 ? 76.541 1.261 -19.243 1.00 45.63 254 GLU B C 1
ATOM 4359 O O . GLU B 1 266 ? 77.050 1.029 -20.353 1.00 45.89 254 GLU B O 1
ATOM 4360 N N . ASP B 1 267 ? 75.454 2.018 -19.078 1.00 45.00 255 ASP B N 1
ATOM 4361 C CA . ASP B 1 267 ? 74.692 2.564 -20.200 1.00 43.16 255 ASP B CA 1
ATOM 4362 C C . ASP B 1 267 ? 75.559 3.533 -20.982 1.00 43.73 255 ASP B C 1
ATOM 4363 O O . ASP B 1 267 ? 75.605 3.485 -22.219 1.00 42.89 255 ASP B O 1
ATOM 4368 N N . MET B 1 268 ? 76.246 4.412 -20.246 1.00 43.27 256 MET B N 1
ATOM 4369 C CA . MET B 1 268 ? 77.139 5.430 -20.843 1.00 41.96 256 MET B CA 1
ATOM 4370 C C . MET B 1 268 ? 78.282 4.801 -21.649 1.00 40.02 256 MET B C 1
ATOM 4371 O O . MET B 1 268 ? 78.615 5.274 -22.736 1.00 37.45 256 MET B O 1
ATOM 4376 N N . GLU B 1 269 ? 78.886 3.752 -21.080 1.00 41.54 257 GLU B N 1
ATOM 4377 C CA . GLU B 1 269 ? 79.897 2.952 -21.767 1.00 42.22 257 GLU B CA 1
ATOM 4378 C C . GLU B 1 269 ? 79.377 2.241 -23.033 1.00 42.03 257 GLU B C 1
ATOM 4379 O O . GLU B 1 269 ? 80.109 2.197 -24.044 1.00 41.96 257 GLU B O 1
ATOM 4385 N N . LYS B 1 270 ? 78.151 1.686 -22.969 1.00 40.43 258 LYS B N 1
ATOM 4386 C CA . LYS B 1 270 ? 77.486 1.121 -24.157 1.00 41.44 258 LYS B CA 1
ATOM 4387 C C . LYS B 1 270 ? 77.315 2.192 -25.234 1.00 41.03 258 LYS B C 1
ATOM 4388 O O . LYS B 1 270 ? 77.602 1.954 -26.403 1.00 40.63 258 LYS B O 1
ATOM 4392 N N . ILE B 1 271 ? 76.861 3.374 -24.852 1.00 39.46 259 ILE B N 1
ATOM 4393 C CA . ILE B 1 271 ? 76.676 4.437 -25.841 1.00 40.78 259 ILE B CA 1
ATOM 4394 C C . ILE B 1 271 ? 78.002 4.859 -26.465 1.00 40.69 259 ILE B C 1
ATOM 4395 O O . ILE B 1 271 ? 78.082 5.144 -27.674 1.00 38.94 259 ILE B O 1
ATOM 4400 N N . ALA B 1 272 ? 79.051 4.869 -25.656 1.00 41.89 260 ALA B N 1
ATOM 4401 C CA . ALA B 1 272 ? 80.381 5.249 -26.151 1.00 42.05 260 ALA B CA 1
ATOM 4402 C C . ALA B 1 272 ? 80.897 4.340 -27.279 1.00 41.19 260 ALA B C 1
ATOM 4403 O O . ALA B 1 272 ? 81.646 4.785 -28.130 1.00 38.67 260 ALA B O 1
ATOM 4405 N N . THR B 1 273 ? 80.481 3.070 -27.283 1.00 41.96 261 THR B N 1
ATOM 4406 C CA . THR B 1 273 ? 80.873 2.134 -28.344 1.00 41.46 261 THR B CA 1
ATOM 4407 C C . THR B 1 273 ? 80.438 2.595 -29.738 1.00 40.39 261 THR B C 1
ATOM 4408 O O . THR B 1 273 ? 80.999 2.172 -30.735 1.00 42.67 261 THR B O 1
ATOM 4412 N N . LEU B 1 274 ? 79.438 3.454 -29.799 1.00 41.06 262 LEU B N 1
ATOM 4413 C CA . LEU B 1 274 ? 78.776 3.800 -31.057 1.00 41.41 262 LEU B CA 1
ATOM 4414 C C . LEU B 1 274 ? 79.478 4.852 -31.875 1.00 42.59 262 LEU B C 1
ATOM 4415 O O . LEU B 1 274 ? 79.127 5.072 -33.025 1.00 43.34 262 LEU B O 1
ATOM 4420 N N . ASP B 1 275 ? 80.457 5.510 -31.271 1.00 43.05 263 ASP B N 1
ATOM 4421 C CA . ASP B 1 275 ? 81.183 6.578 -31.916 1.00 40.92 263 ASP B CA 1
ATOM 4422 C C . ASP B 1 275 ? 81.793 6.113 -33.225 1.00 38.37 263 ASP B C 1
ATOM 4423 O O . ASP B 1 275 ? 82.437 5.072 -33.305 1.00 36.40 263 ASP B O 1
ATOM 4428 N N . GLU B 1 276 ? 81.553 6.877 -34.268 1.00 38.37 264 GLU B N 1
ATOM 4429 C CA . GLU B 1 276 ? 82.237 6.660 -35.538 1.00 38.52 264 GLU B CA 1
ATOM 4430 C C . GLU B 1 276 ? 83.392 7.654 -35.776 1.00 37.89 264 GLU B C 1
ATOM 4431 O O . GLU B 1 276 ? 84.158 7.501 -36.702 1.00 37.37 264 GLU B O 1
ATOM 4437 N N . GLY B 1 277 ? 83.504 8.662 -34.929 1.00 38.79 265 GLY B N 1
ATOM 4438 C CA . GLY B 1 277 ? 84.690 9.502 -34.897 1.00 40.63 265 GLY B CA 1
ATOM 4439 C C . GLY B 1 277 ? 84.821 10.490 -36.045 1.00 42.36 265 GLY B C 1
ATOM 4440 O O . GLY B 1 277 ? 85.921 11.000 -36.297 1.00 39.09 265 GLY B O 1
ATOM 4441 N N . GLN B 1 278 ? 83.695 10.763 -36.735 1.00 44.60 266 GLN B N 1
ATOM 4442 C CA . GLN B 1 278 ? 83.658 11.780 -37.787 1.00 42.95 266 GLN B CA 1
ATOM 4443 C C . GLN B 1 278 ? 82.238 12.251 -38.017 1.00 42.82 266 GLN B C 1
ATOM 4444 O O . GLN B 1 278 ? 81.263 11.621 -37.608 1.00 42.89 266 GLN B O 1
ATOM 4450 N N . SER B 1 279 ? 82.150 13.390 -38.679 1.00 41.46 267 SER B N 1
ATOM 4451 C CA . SER B 1 279 ? 80.908 14.045 -38.919 1.00 39.94 267 SER B CA 1
ATOM 4452 C C . SER B 1 279 ? 79.966 13.205 -39.747 1.00 40.59 267 SER B C 1
ATOM 4453 O O . SER B 1 279 ? 80.365 12.462 -40.664 1.00 39.50 267 SER B O 1
ATOM 4456 N N . ALA B 1 280 ? 78.679 13.366 -39.440 1.00 40.67 268 ALA B N 1
ATOM 4457 C CA . ALA B 1 280 ? 77.658 12.772 -40.262 1.00 40.47 268 ALA B CA 1
ATOM 4458 C C . ALA B 1 280 ? 77.400 13.608 -41.537 1.00 41.92 268 ALA B C 1
ATOM 4459 O O . ALA B 1 280 ? 76.610 13.205 -42.379 1.00 38.69 268 ALA B O 1
ATOM 4461 N N . PHE B 1 281 ? 78.013 14.791 -41.634 1.00 43.60 269 PHE B N 1
ATOM 4462 C CA . PHE B 1 281 ? 77.743 15.737 -42.742 1.00 43.56 269 PHE B CA 1
ATOM 4463 C C . PHE B 1 281 ? 78.991 15.952 -43.563 1.00 43.35 269 PHE B C 1
ATOM 4464 O O . PHE B 1 281 ? 79.041 15.554 -44.699 1.00 42.46 269 PHE B O 1
ATOM 4472 N N . PHE B 1 282 ? 80.007 16.558 -42.950 1.00 43.05 270 PHE B N 1
ATOM 4473 C CA . PHE B 1 282 ? 81.255 16.849 -43.628 1.00 42.11 270 PHE B CA 1
ATOM 4474 C C . PHE B 1 282 ? 82.239 17.368 -42.588 1.00 40.76 270 PHE B C 1
ATOM 4475 O O . PHE B 1 282 ? 81.876 17.575 -41.439 1.00 39.96 270 PHE B O 1
ATOM 4483 N N . SER B 1 283 ? 83.487 17.534 -43.032 1.00 41.96 271 SER B N 1
ATOM 4484 C CA . SER B 1 283 ? 84.587 18.142 -42.256 1.00 40.50 271 SER B CA 1
ATOM 4485 C C . SER B 1 283 ? 84.833 19.635 -42.571 1.00 41.15 271 SER B C 1
ATOM 4486 O O . SER B 1 283 ? 84.882 20.060 -43.741 1.00 42.99 271 SER B O 1
ATOM 4489 N N . HIS B 1 284 ? 85.032 20.408 -41.518 1.00 42.69 272 HIS B N 1
ATOM 4490 C CA . HIS B 1 284 ? 85.333 21.831 -41.648 1.00 42.44 272 HIS B CA 1
ATOM 4491 C C . HIS B 1 284 ? 86.786 22.068 -42.053 1.00 42.96 272 HIS B C 1
ATOM 4492 O O . HIS B 1 284 ? 87.155 23.210 -42.404 1.00 45.86 272 HIS B O 1
ATOM 4499 N N . ARG B 1 285 ? 87.583 20.997 -42.022 1.00 42.74 273 ARG B N 1
ATOM 4500 C CA . ARG B 1 285 ? 88.978 21.015 -42.491 1.00 40.89 273 ARG B CA 1
ATOM 4501 C C . ARG B 1 285 ? 89.132 20.575 -43.941 1.00 40.92 273 ARG B C 1
ATOM 4502 O O . ARG B 1 285 ? 90.253 20.572 -44.505 1.00 39.64 273 ARG B O 1
ATOM 4510 N N . ASP B 1 286 ? 88.001 20.224 -44.557 1.00 39.75 274 ASP B N 1
ATOM 4511 C CA . ASP B 1 286 ? 87.965 19.922 -45.979 1.00 38.45 274 ASP B CA 1
ATOM 4512 C C . ASP B 1 286 ? 87.936 21.259 -46.751 1.00 38.37 274 ASP B C 1
ATOM 4513 O O . ASP B 1 286 ? 87.023 22.058 -46.575 1.00 36.07 274 ASP B O 1
ATOM 4518 N N . PRO B 1 287 ? 88.961 21.524 -47.564 1.00 37.63 275 PRO B N 1
ATOM 4519 C CA . PRO B 1 287 ? 89.043 22.808 -48.267 1.00 36.26 275 PRO B CA 1
ATOM 4520 C C . PRO B 1 287 ? 87.874 23.060 -49.263 1.00 38.27 275 PRO B C 1
ATOM 4521 O O . PRO B 1 287 ? 87.520 24.202 -49.548 1.00 40.21 275 PRO B O 1
ATOM 4525 N N . GLU B 1 288 ? 87.345 22.009 -49.864 1.00 38.45 276 GLU B N 1
ATOM 4526 C CA . GLU B 1 288 ? 86.215 22.147 -50.747 1.00 38.54 276 GLU B CA 1
ATOM 4527 C C . GLU B 1 288 ? 84.974 22.552 -49.931 1.00 39.55 276 GLU B C 1
ATOM 4528 O O . GLU B 1 288 ? 84.141 23.326 -50.399 1.00 42.53 276 GLU B O 1
ATOM 4534 N N . VAL B 1 289 ? 84.877 22.085 -48.693 1.00 39.88 277 VAL B N 1
ATOM 4535 C CA . VAL B 1 289 ? 83.836 22.503 -47.771 1.00 39.67 277 VAL B CA 1
ATOM 4536 C C . VAL B 1 289 ? 83.943 23.968 -47.364 1.00 39.28 277 VAL B C 1
ATOM 4537 O O . VAL B 1 289 ? 82.954 24.667 -47.355 1.00 41.17 277 VAL B O 1
ATOM 4541 N N . VAL B 1 290 ? 85.134 24.426 -47.020 1.00 40.59 278 VAL B N 1
ATOM 4542 C CA . VAL B 1 290 ? 85.393 25.863 -46.739 1.00 39.61 278 VAL B CA 1
ATOM 4543 C C . VAL B 1 290 ? 84.831 26.755 -47.854 1.00 38.86 278 VAL B C 1
ATOM 4544 O O . VAL B 1 290 ? 84.099 27.732 -47.628 1.00 36.89 278 VAL B O 1
ATOM 4548 N N . LYS B 1 291 ? 85.172 26.390 -49.080 1.00 36.17 279 LYS B N 1
ATOM 4549 C CA . LYS B 1 291 ? 84.713 27.097 -50.243 1.00 38.18 279 LYS B CA 1
ATOM 4550 C C . LYS B 1 291 ? 83.180 27.009 -50.452 1.00 39.73 279 LYS B C 1
ATOM 4551 O O . LYS B 1 291 ? 82.541 27.972 -50.844 1.00 39.59 279 LYS B O 1
ATOM 4557 N N . TRP B 1 292 ? 82.589 25.835 -50.232 1.00 42.75 280 TRP B N 1
ATOM 4558 C CA . TRP B 1 292 ? 81.121 25.688 -50.436 1.00 41.29 280 TRP B CA 1
ATOM 4559 C C . TRP B 1 292 ? 80.428 26.580 -49.424 1.00 39.24 280 TRP B C 1
ATOM 4560 O O . TRP B 1 292 ? 79.555 27.353 -49.760 1.00 39.47 280 TRP B O 1
ATOM 4571 N N . ILE B 1 293 ? 80.855 26.487 -48.179 1.00 39.08 281 ILE B N 1
ATOM 4572 C CA . ILE B 1 293 ? 80.206 27.273 -47.157 1.00 42.32 281 ILE B CA 1
ATOM 4573 C C . ILE B 1 293 ? 80.331 28.787 -47.367 1.00 40.06 281 ILE B C 1
ATOM 4574 O O . ILE B 1 293 ? 79.384 29.531 -47.099 1.00 38.34 281 ILE B O 1
ATOM 4579 N N . CYS B 1 294 ? 81.506 29.220 -47.794 1.00 37.63 282 CYS B N 1
ATOM 4580 C CA . CYS B 1 294 ? 81.771 30.631 -48.023 1.00 37.81 282 CYS B CA 1
ATOM 4581 C C . CYS B 1 294 ? 81.135 31.092 -49.292 1.00 37.18 282 CYS B C 1
ATOM 4582 O O . CYS B 1 294 ? 81.055 32.279 -49.521 1.00 39.98 282 CYS B O 1
ATOM 4585 N N . SER B 1 295 ? 80.606 30.175 -50.098 1.00 40.48 283 SER B N 1
ATOM 4586 C CA . SER B 1 295 ? 79.871 30.588 -51.319 1.00 39.12 283 SER B CA 1
ATOM 4587 C C . SER B 1 295 ? 78.326 30.563 -51.177 1.00 40.55 283 SER B C 1
ATOM 4588 O O . SER B 1 295 ? 77.585 30.982 -52.102 1.00 41.05 283 SER B O 1
ATOM 4591 N N . LEU B 1 296 ? 77.830 30.110 -50.038 1.00 40.74 284 LEU B N 1
ATOM 4592 C CA . LEU B 1 296 ? 76.379 30.155 -49.795 1.00 46.90 284 LEU B CA 1
ATOM 4593 C C A LEU B 1 296 ? 75.651 31.541 -49.890 0.50 44.22 284 LEU B C 1
ATOM 4594 C C B LEU B 1 296 ? 75.892 31.662 -49.741 0.50 43.62 284 LEU B C 1
ATOM 4595 O O A LEU B 1 296 ? 74.554 31.702 -50.478 0.50 44.31 284 LEU B O 1
ATOM 4596 O O B LEU B 1 296 ? 74.573 31.622 -49.284 0.50 47.72 284 LEU B O 1
#

Radius of gyration: 27.86 Å; Cα contacts (8 Å, |Δi|>4): 1050; chains: 2; bounding box: 60×73×74 Å

B-factor: mean 42.69, std 5.44, range [16.5, 83.52]

InterPro domains:
  IPR018170 Aldo/keto reductase, conserved site [PS00062] (125-142)
  IPR018170 Aldo/keto reductase, conserved site [PS00798] (40-57)
  IPR020471 Aldo-keto reductase [PIRSF000097] (5-264)
  IPR020471 Aldo-keto reductase [PR00069] (36-60)
  IPR020471 Aldo-keto reductase [PR00069] (96-114)
  IPR020471 Aldo-keto reductase [PR00069] (125-142)
  IPR020471 Aldo-keto reductase [PR00069] (159-188)
  IPR020471 Aldo-keto reductase [PR00069] (198-222)
  IPR020471 Aldo-keto reductase [PTHR43827] (3-275)
  IPR023210 NADP-dependent oxidoreductase domain [PF00248] (23-263)
  IPR036812 NAD(P)-dependent oxidoreductase domain superfamily [G3DSA:3.20.20.100] (1-286)
  IPR036812 NAD(P)-dependent oxidoreductase domain superfamily [SSF51430] (6-268)

Nearest PDB structures (foldseek):
  1vp5-assembly2_B  TM=1.003E+00  e=3.366E-55  Thermotoga maritima MSB8
  4mhb-assembly4_D  TM=9.894E-01  e=1.910E-40  Yersinia pestis
  4mhb-assembly1_A  TM=9.847E-01  e=1.609E-40  Yersinia pestis
  1mzr-assembly1_A  TM=9.551E-01  e=7.501E-32  Escherichia coli
  4gac-assembly2_B  TM=9.388E-01  e=1.598E-28  Mus musculus

Solvent-accessible surface area: 24362 Å² total; per-residue (Å²): 186,47,61,89,21,97,6,68,58,50,18,97,0,13,11,2,0,1,6,0,99,113,3,69,55,144,130,0,36,91,13,0,30,60,0,0,70,45,23,2,36,0,0,4,0,0,26,46,38,112,1,4,80,1,0,1,88,0,2,103,75,0,57,95,97,40,43,7,54,35,119,31,2,5,0,0,0,1,0,25,18,71,51,24,13,72,121,46,0,44,165,11,0,82,136,2,26,99,50,0,97,23,88,45,0,1,0,1,0,0,16,18,14,20,60,75,5,53,42,0,0,93,0,0,27,51,2,51,105,94,54,56,3,92,0,3,0,0,1,10,2,26,35,80,73,1,58,39,2,24,97,115,40,150,43,50,0,3,0,1,3,1,4,0,0,0,11,26,9,24,66,149,28,0,94,45,2,114,104,87,94,3,25,5,0,0,52,14,6,20,0,88,29,115,108,104,0,79,100,30,46,43,0,115,67,6,5,80,122,60,71,42,57,9,10,13,0,0,0,20,3,0,8,56,39,32,0,0,0,11,1,83,9,78,114,61,113,107,2,65,52,5,23,49,0,50,112,24,118,7,69,128,134,4,26,101,68,0,54,101,25,62,99,54,125,22,10,48,88,50,22,145,55,98,109,17,50,144,178,13,54,72,129,90,209,39,61,105,20,93,6,65,55,50,18,74,0,12,12,2,0,1,5,0,100,111,2,69,68,93,133,0,39,64,13,0,34,69,0,7,102,50,23,2,65,0,0,4,0,0,25,42,40,110,1,3,80,2,0,0,99,0,3,103,92,5,50,83,106,62,55,8,75,36,61,74,2,4,0,0,0,1,0,40,19,95,50,24,13,71,120,46,0,42,162,12,0,84,137,2,27,100,46,0,96,23,118,39,0,0,0,1,0,0,15,18,20,19,61,75,4,53,40,0,0,91,0,0,25,30,2,52,158,90,53,56,3,51,0,2,0,0,1,10,2,27,33,82,78,1,59,33,2,25,95,117,40,153,44,49,0,3,0,1,4,0,5,0,0,0,11,26,10,25,63,148,28,0,93,45,1,115,105,86,95,3,25,5,0,0,54,14,6,19,0,88,28,117,108,105,0,82,100,29,46,43,0,116,67,5,5,81,126,63,70,41,59,10,8,14,0,0,0,21,3,0,7,56,39,30,0,0,0,11,1,80,10,79,116,49,111,107,2,67,53,5,21,49,0,52,114,24,116,8,74,126,41,5,26,105,72,0,54,99,27,59,100,54,124,22,9,45,89,48,22,145,56,96,108,16,51,145,180,12,65,79,161